Protein AF-0000000073457970 (afdb_homodimer)

Secondary structure (DSSP, 8-state):
---------------------TT-------HHHHHHHS--GGGS-HHHHHHHHHSHHHHHHHH-TT-EEEEGGGGS-HHHHTT-TTTTTTBSTTSB-S--EEEEETTTTEEEEEEEE-GGGB-TTSBB-HHHHHHHHHHHHHHHHGGGSTTS--EEEEEEEEE-SPPBSSEEEEEEEEEEEEETTEEEEEEEEEPPP--S--EEE-----SS--STEEE-SSPPPEEEEEEEEEE--TTHHHHTTS---/---------------------TT-------HHHHHHHS--GGGS-HHHHHHHHHSHHHHHHHH-TT-EEEEGGGGS-HHHHTT-TTTTTTBSTTSB-S--EEEEETTTTEEEEEEEE-GGGB-TTSBB-HHHHHHHHHHHHHHHHGGGSTTS--EEEEEEEEE-SPPBSSEEEEEEEEEEEEETTEEEEEEEEEPPP--TT--B------S---STTB--SSPPPEEEEEEEEEE--TTHHHHTTS---

Nearest PDB structures (foldseek):
  2h4u-assembly1_A  TM=8.681E-01  e=4.417E-06  Homo sapiens
  4ord-assembly1_A  TM=8.653E-01  e=6.400E-06  Danio rerio
  2h4u-assembly1_D  TM=8.541E-01  e=7.242E-06  Homo sapiens
  3f5o-assembly1_B  TM=8.487E-01  e=9.273E-06  Homo sapiens
  4k02-assembly1_A  TM=8.127E-01  e=1.429E-05  Arabidopsis thaliana

Foldseek 3Di:
DPPPVPPPPPVPPPPCPVCPPPDPPPPPPDVVNVCLLADDCVFADVVVVVVLCPDQVSVVLVPDPQKDKDFPSNVAPNVCQCVQCCSNVQGGPQGFRHRWIKIARPVFLKMKTKTAGGQVQPDPVQFGDVVVVQSVLLVVQLQSCLVVAPLSDWDWPDKDKDFDATDGHRAMKMKIKGWQDDDHQKTKMKIWIWHDQDDNVFDLDPDPDRDSDDDRVRVGVVDTDTGM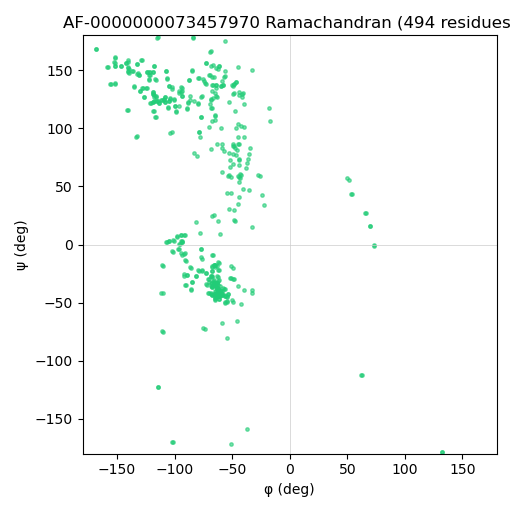MMMIMIGDDPCVVVVSVVPPD/DPPPPPPPPPVPPPPPPPCPPPDPPPPPPDPVVVCLLADDCVFADVVVVVVLCPDQLSVVLVPDPQKDKDFPSNVAPNVCQCVQCCSNVQGGPQGFRHRWIKIARPVFLKMKTKTAGGQVQPDPVQFGDVVVVQSVLLVVQLQSCLVVAPLSDWDWPDKDKDFDATDGHRAMKMKIKGWLDDDHQKTKMKIWIWHDQDDVVFPQDPPPDSDSDDRRSRNGVVDTDTGMMMMIMIGDDPCVVVVSVVPPD

Radius of gyration: 29.28 Å; Cα contacts (8 Å, |Δi|>4): 944; chains: 2; bounding box: 156×64×76 Å

Solvent-accessible surface area (backbone atoms only — not comparable to full-atom values): 27250 Å² total; per-residue (Å²): 135,80,76,74,74,75,76,72,72,70,69,76,76,75,75,79,69,77,74,84,65,68,90,63,68,77,75,74,74,51,79,73,56,62,62,68,58,44,79,61,64,89,43,32,49,59,68,57,52,53,51,48,64,67,32,56,70,52,44,48,47,66,68,32,87,66,35,47,78,44,46,56,56,70,78,33,60,71,91,50,32,58,42,32,55,63,69,32,75,40,39,26,76,46,23,32,22,43,77,33,41,31,36,37,23,74,92,67,32,29,32,40,37,37,42,34,37,19,57,66,46,14,35,94,82,44,29,41,37,64,29,58,52,46,22,52,49,47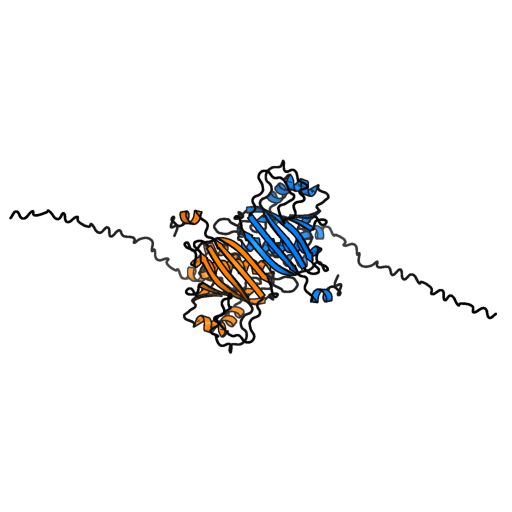,54,50,40,48,62,43,40,24,78,73,26,88,83,43,49,63,43,70,38,30,42,36,37,39,45,70,43,83,46,58,34,69,34,62,37,32,38,29,27,29,49,78,44,75,57,76,53,30,37,36,25,25,27,34,36,24,42,56,74,74,43,70,84,38,50,71,42,86,64,80,77,80,66,63,62,79,52,70,43,40,54,32,67,62,63,51,52,63,27,30,39,35,40,35,33,35,33,42,59,73,69,47,72,64,47,65,70,60,62,82,116,137,81,74,74,71,72,78,74,75,71,68,76,75,76,73,80,73,76,78,84,63,65,89,65,64,76,75,76,74,49,76,73,56,64,62,66,56,45,79,61,63,88,44,32,48,60,69,58,52,52,51,48,64,69,32,58,69,50,43,50,48,66,69,33,86,66,36,47,78,45,47,56,55,68,79,31,60,71,90,49,32,58,41,31,55,63,70,32,74,40,40,27,76,46,22,31,23,44,77,35,41,31,34,36,24,74,92,67,32,29,33,40,36,38,42,33,37,19,56,67,46,12,35,93,83,43,28,41,37,66,29,58,51,47,22,53,49,46,53,51,40,48,62,42,41,24,78,74,27,88,83,43,50,64,42,70,38,30,43,37,37,39,45,71,44,82,46,56,34,69,32,60,35,30,37,30,27,31,50,78,44,76,58,75,53,30,37,36,25,29,32,38,35,23,42,57,73,76,45,68,86,29,51,67,42,85,64,78,66,83,60,80,61,71,62,73,36,44,45,37,65,62,63,51,53,63,27,30,40,36,39,37,34,35,35,40,58,72,68,47,71,65,46,64,71,60,63,82,116

Structure (mmCIF, N/CA/C/O backbone):
data_AF-0000000073457970-model_v1
#
loop_
_entity.id
_entity.type
_entity.pdbx_description
1 polymer KLLA0E06777p
#
loop_
_atom_site.group_PDB
_atom_site.id
_atom_site.type_symbol
_atom_site.label_atom_id
_atom_site.label_alt_id
_atom_site.label_comp_id
_atom_site.label_asym_id
_atom_site.label_entity_id
_atom_site.label_seq_id
_atom_site.pdbx_PDB_ins_code
_atom_site.Cartn_x
_atom_site.Cartn_y
_atom_site.Cartn_z
_atom_site.occupancy
_atom_site.B_iso_or_equiv
_atom_site.auth_seq_id
_atom_site.auth_comp_id
_atom_site.auth_asym_id
_atom_site.auth_atom_id
_atom_site.pdbx_PDB_model_num
ATOM 1 N N . MET A 1 1 ? -81.812 29.266 -7.27 1 26 1 MET A N 1
ATOM 2 C CA . MET A 1 1 ? -80.625 29.953 -6.898 1 26 1 MET A CA 1
ATOM 3 C C . MET A 1 1 ? -79.875 29.172 -5.824 1 26 1 MET A C 1
ATOM 5 O O . MET A 1 1 ? -80.125 29.328 -4.633 1 26 1 MET A O 1
ATOM 9 N N . SER A 1 2 ? -79.812 27.859 -6.027 1 29.25 2 SER A N 1
ATOM 10 C CA . SER A 1 2 ? -79.5 26.672 -5.23 1 29.25 2 SER A CA 1
ATOM 11 C C . SER A 1 2 ? -78.062 26.688 -4.73 1 29.25 2 SER A C 1
ATOM 13 O O . SER A 1 2 ? -77.125 26.797 -5.52 1 29.25 2 SER A O 1
ATOM 15 N N . GLY A 1 3 ? -77.938 27.344 -3.59 1 23.91 3 GLY A N 1
ATOM 16 C CA . GLY A 1 3 ? -76.812 27.734 -2.766 1 23.91 3 GLY A CA 1
ATOM 17 C C . GLY A 1 3 ? -75.875 26.562 -2.396 1 23.91 3 GLY A C 1
ATOM 18 O O . GLY A 1 3 ? -76.312 25.703 -1.604 1 23.91 3 GLY A O 1
ATOM 19 N N . LYS A 1 4 ? -75.312 25.938 -3.449 1 27.11 4 LYS A N 1
ATOM 20 C CA . LYS A 1 4 ? -74.5 24.734 -3.326 1 27.11 4 LYS A CA 1
ATOM 21 C C . LYS A 1 4 ? -73.438 24.891 -2.236 1 27.11 4 LYS A C 1
ATOM 23 O O . LYS A 1 4 ? -72.625 25.797 -2.289 1 27.11 4 LYS A O 1
ATOM 28 N N . ILE A 1 5 ? -73.875 24.625 -1.063 1 28.41 5 ILE A N 1
ATOM 29 C CA . ILE A 1 5 ? -73.125 24.75 0.18 1 28.41 5 ILE A CA 1
ATOM 30 C C . ILE A 1 5 ? -71.812 23.984 0.053 1 28.41 5 ILE A C 1
ATOM 32 O O . ILE A 1 5 ? -71.812 22.781 -0.179 1 28.41 5 ILE A O 1
ATOM 36 N N . SER A 1 6 ? -70.875 24.625 -0.627 1 27.08 6 SER A N 1
ATOM 37 C CA . SER A 1 6 ? -69.5 24.094 -0.868 1 27.08 6 SER A CA 1
ATOM 38 C C . SER A 1 6 ? -68.875 23.594 0.426 1 27.08 6 SER A C 1
ATOM 40 O O . SER A 1 6 ? -68.75 24.344 1.397 1 27.08 6 SER A O 1
ATOM 42 N N . ARG A 1 7 ? -69.312 22.375 0.827 1 27.31 7 ARG A N 1
ATOM 43 C CA . ARG A 1 7 ? -68.875 21.641 2.006 1 27.31 7 ARG A CA 1
ATOM 44 C C . ARG A 1 7 ? -67.375 21.703 2.154 1 27.31 7 ARG A C 1
ATOM 46 O O . ARG A 1 7 ? -66.625 21.25 1.27 1 27.31 7 ARG A O 1
ATOM 53 N N . TYR A 1 8 ? -66.875 22.812 2.539 1 25.64 8 TYR A N 1
ATOM 54 C CA . TYR A 1 8 ? -65.438 23.062 2.795 1 25.64 8 TYR A CA 1
ATOM 55 C C . TYR A 1 8 ? -64.875 22.016 3.74 1 25.64 8 TYR A C 1
ATOM 57 O O . TYR A 1 8 ? -65.375 21.828 4.848 1 25.64 8 TYR A O 1
ATOM 65 N N . VAL A 1 9 ? -64.812 20.812 3.285 1 27.53 9 VAL A N 1
ATOM 66 C CA . VAL A 1 9 ? -64.312 19.75 4.129 1 27.53 9 VAL A CA 1
ATOM 67 C C . VAL A 1 9 ? -62.969 20.203 4.762 1 27.53 9 VAL A C 1
ATOM 69 O O . VAL A 1 9 ? -62.031 20.594 4.062 1 27.53 9 VAL A O 1
ATOM 72 N N . ILE A 1 10 ? -63.062 20.875 5.785 1 26.83 10 ILE A N 1
ATOM 73 C CA . ILE A 1 10 ? -61.969 21.297 6.629 1 26.83 10 ILE A CA 1
ATOM 74 C C . ILE A 1 10 ? -61.094 20.094 6.992 1 26.83 10 ILE A C 1
ATOM 76 O O . ILE A 1 10 ? -61.562 19.172 7.68 1 26.83 10 ILE A O 1
ATOM 80 N N . LEU A 1 11 ? -60.594 19.469 6.023 1 26.59 11 LEU A N 1
ATOM 81 C CA . LEU A 1 11 ? -59.812 18.312 6.402 1 26.59 11 LEU A CA 1
ATOM 82 C C . LEU A 1 11 ? -58.844 18.641 7.539 1 26.59 11 LEU A C 1
ATOM 84 O O . LEU A 1 11 ? -58.188 19.688 7.504 1 26.59 11 LEU A O 1
ATOM 88 N N . PRO A 1 12 ? -59.219 18.281 8.695 1 28.59 12 PRO A N 1
ATOM 89 C CA . PRO A 1 12 ? -58.375 18.516 9.875 1 28.59 12 PRO A CA 1
ATOM 90 C C . PRO A 1 12 ? -56.906 18.156 9.641 1 28.59 12 PRO A C 1
ATOM 92 O O . PRO A 1 12 ? -56.594 17.156 8.992 1 28.59 12 PRO A O 1
ATOM 95 N N . LEU A 1 13 ? -56.125 19.125 9.234 1 24.8 13 LEU A N 1
ATOM 96 C CA . LEU A 1 13 ? -54.688 19.062 9.141 1 24.8 13 LEU A CA 1
ATOM 97 C C . LEU A 1 13 ? -54.094 18.406 10.391 1 24.8 13 LEU A C 1
ATOM 99 O O . LEU A 1 13 ? -54 19.047 11.445 1 24.8 13 LEU A O 1
ATOM 103 N N . THR A 1 14 ? -54.688 17.359 10.906 1 27.03 14 THR A N 1
ATOM 104 C CA . THR A 1 14 ? -54.062 16.734 12.07 1 27.03 14 THR A CA 1
ATOM 105 C C . THR A 1 14 ? -52.562 16.703 11.93 1 27.03 14 THR A C 1
ATOM 107 O O . THR A 1 14 ? -52.031 16.297 10.891 1 27.03 14 THR A O 1
ATOM 110 N N . GLY A 1 15 ? -51.844 17.609 12.586 1 24.34 15 GLY A N 1
ATOM 111 C CA . GLY A 1 15 ? -50.469 17.938 12.914 1 24.34 15 GLY A CA 1
ATOM 112 C C . GLY A 1 15 ? -49.656 16.734 13.328 1 24.34 15 GLY A C 1
ATOM 113 O O . GLY A 1 15 ? -49.906 16.141 14.383 1 24.34 15 GLY A O 1
ATOM 114 N N . PHE A 1 16 ? -49.531 15.75 12.57 1 24.12 16 PHE A N 1
ATOM 115 C CA . PHE A 1 16 ? -48.656 14.633 12.914 1 24.12 16 PHE A CA 1
ATOM 116 C C . PHE A 1 16 ? -47.312 15.141 13.461 1 24.12 16 PHE A C 1
ATOM 118 O O . PHE A 1 16 ? -46.469 15.648 12.703 1 24.12 16 PHE A O 1
ATOM 125 N N . THR A 1 17 ? -47.219 15.914 14.516 1 24.84 17 THR A N 1
ATOM 126 C CA . THR A 1 17 ? -46.031 16.203 15.32 1 24.84 17 THR A CA 1
ATOM 127 C C . THR A 1 17 ? -45.281 14.922 15.672 1 24.84 17 THR A C 1
ATOM 129 O O . THR A 1 17 ? -45.25 14.508 16.844 1 24.84 17 THR A O 1
ATOM 132 N N . LEU A 1 18 ? -45.438 13.898 15.031 1 25.05 18 LEU A N 1
ATOM 133 C CA . LEU A 1 18 ? -44.688 12.742 15.5 1 25.05 18 LEU A CA 1
ATOM 134 C C . LEU A 1 18 ? -43.25 13.148 15.875 1 25.05 18 LEU A C 1
ATOM 136 O O . LEU A 1 18 ? -42.562 13.781 15.086 1 25.05 18 LEU A O 1
ATOM 140 N N . GLY A 1 19 ? -43 13.297 17.234 1 24.58 19 GLY A N 1
ATOM 141 C CA . GLY A 1 19 ? -41.906 13.391 18.156 1 24.58 19 GLY A CA 1
ATOM 142 C C . GLY A 1 19 ? -40.75 12.477 17.797 1 24.58 19 GLY A C 1
ATOM 143 O O . GLY A 1 19 ? -40.875 11.25 17.828 1 24.58 19 GLY A O 1
ATOM 144 N N . PHE A 1 20 ? -40.125 12.648 16.828 1 24.22 20 PHE A N 1
ATOM 145 C CA . PHE A 1 20 ? -38.844 12.047 16.531 1 24.22 20 PHE A CA 1
ATOM 146 C C . PHE A 1 20 ? -37.906 12.109 17.766 1 24.22 20 PHE A C 1
ATOM 148 O O . PHE A 1 20 ? -37.062 13 17.859 1 24.22 20 PHE A O 1
ATOM 155 N N . GLY A 1 21 ? -38.312 12 19.078 1 26.36 21 GLY A N 1
ATOM 156 C CA . GLY A 1 21 ? -37.531 12 20.312 1 26.36 21 GLY A CA 1
ATOM 157 C C . GLY A 1 21 ? -36.438 10.977 20.344 1 26.36 21 GLY A C 1
ATOM 158 O O . GLY A 1 21 ? -35.531 11.055 21.172 1 26.36 21 GLY A O 1
ATOM 159 N N . TYR A 1 22 ? -36.656 9.844 20.047 1 23.03 22 TYR A N 1
ATOM 160 C CA . TYR A 1 22 ? -36.031 8.781 20.797 1 23.03 22 TYR A CA 1
ATOM 161 C C . TYR A 1 22 ? -34.5 8.953 20.828 1 23.03 22 TYR A C 1
ATOM 163 O O . TYR A 1 22 ? -33.875 8.859 21.875 1 23.03 22 TYR A O 1
ATOM 171 N N . PHE A 1 23 ? -33.75 8.586 19.828 1 24.8 23 PHE A N 1
ATOM 172 C CA . PHE A 1 23 ? -32.656 7.711 20.156 1 24.8 23 PHE A CA 1
ATOM 173 C C . PHE A 1 23 ? -31.469 8.523 20.688 1 24.8 23 PHE A C 1
ATOM 175 O O . PHE A 1 23 ? -30.438 8.648 20.016 1 24.8 23 PHE A O 1
ATOM 182 N N . VAL A 1 24 ? -31.594 9.703 21.141 1 27.33 24 VAL A N 1
ATOM 183 C CA . VAL A 1 24 ? -30.547 10.445 21.828 1 27.33 24 VAL A CA 1
ATOM 184 C C . VAL A 1 24 ? -30.156 9.734 23.125 1 27.33 24 VAL A C 1
ATOM 186 O O . VAL A 1 24 ? -30.562 10.141 24.219 1 27.33 24 VAL A O 1
ATOM 189 N N . LYS A 1 25 ? -30.375 8.57 23.344 1 31.89 25 LYS A N 1
ATOM 190 C CA . LYS A 1 25 ? -29.984 8.391 24.734 1 31.89 25 LYS A CA 1
ATOM 191 C C . LYS A 1 25 ? -28.656 9.078 25.031 1 31.89 25 LYS A C 1
ATOM 193 O O . LYS A 1 25 ? -27.719 9.031 24.219 1 31.89 25 LYS A O 1
ATOM 198 N N . PRO A 1 26 ? -28.562 9.82 26.031 1 28.53 26 PRO A N 1
ATOM 199 C CA . PRO A 1 26 ? -27.344 10.406 26.609 1 28.53 26 PRO A CA 1
ATOM 200 C C . PRO A 1 26 ? -26.219 9.383 26.766 1 28.53 26 PRO A C 1
ATOM 202 O O . PRO A 1 26 ? -26.422 8.312 27.328 1 28.53 26 PRO A O 1
ATOM 205 N N . TRP A 1 27 ? -25.469 9.109 25.75 1 28.91 27 TRP A N 1
ATOM 206 C CA . TRP A 1 27 ? -24.234 8.352 25.984 1 28.91 27 TRP A CA 1
ATOM 207 C C . TRP A 1 27 ? -23.578 8.766 27.297 1 28.91 27 TRP A C 1
ATOM 209 O O . TRP A 1 27 ? -23.203 9.93 27.469 1 28.91 27 TRP A O 1
ATOM 219 N N . HIS A 1 28 ? -24.172 8.422 28.375 1 30.44 28 HIS A N 1
ATOM 220 C CA . HIS A 1 28 ? -23.453 8.461 29.641 1 30.44 28 HIS A CA 1
ATOM 221 C C . HIS A 1 28 ? -21.984 8.062 29.453 1 30.44 28 HIS A C 1
ATOM 223 O O . HIS A 1 28 ? -21.688 6.926 29.078 1 30.44 28 HIS A O 1
ATOM 229 N N . LEU A 1 29 ? -21.156 8.938 28.953 1 30.55 29 LEU A N 1
ATOM 230 C CA . LEU A 1 29 ? -19.688 9.016 28.938 1 30.55 29 LEU A CA 1
ATOM 231 C C . LEU A 1 29 ? -19.109 8.625 30.297 1 30.55 29 LEU A C 1
ATOM 233 O O . LEU A 1 29 ? -19.125 9.422 31.234 1 30.55 29 LEU A O 1
ATOM 237 N N . ASP A 1 30 ? -19.406 7.387 30.719 1 31.97 30 ASP A N 1
ATOM 238 C CA . ASP A 1 30 ? -18.625 7.016 31.891 1 31.97 30 ASP A CA 1
ATOM 239 C C . ASP A 1 30 ? -17.141 7.301 31.672 1 31.97 30 ASP A C 1
ATOM 241 O O . ASP A 1 30 ? -16.656 7.285 30.531 1 31.97 30 ASP A O 1
ATOM 245 N N . GLU A 1 31 ? -16.391 7.98 32.531 1 33.91 31 GLU A N 1
ATOM 246 C CA . GLU A 1 31 ? -14.977 8.32 32.625 1 33.91 31 GLU A CA 1
ATOM 247 C C . GLU A 1 31 ? -14.109 7.215 32.031 1 33.91 31 GLU A C 1
ATOM 249 O O . GLU A 1 31 ? -13.062 7.492 31.438 1 33.91 31 GLU A O 1
ATOM 254 N N . SER A 1 32 ? -14.406 5.949 32.219 1 36 32 SER A N 1
ATOM 255 C CA . SER A 1 32 ? -13.648 4.801 31.75 1 36 32 SER A CA 1
ATOM 256 C C . SER A 1 32 ? -13.758 4.668 30.234 1 36 32 SER A C 1
ATOM 258 O O . SER A 1 32 ? -12.93 4.008 29.594 1 36 32 SER A O 1
ATOM 260 N N . ALA A 1 33 ? -14.758 4.996 29.609 1 34.62 33 ALA A N 1
ATOM 261 C CA . ALA A 1 33 ? -15.062 4.988 28.188 1 34.62 33 ALA A CA 1
ATOM 262 C C . ALA A 1 33 ? -14.219 6.016 27.438 1 34.62 33 ALA A C 1
ATOM 264 O O . ALA A 1 33 ? -13.805 5.781 26.297 1 34.62 33 ALA A O 1
ATOM 265 N N . LEU A 1 34 ? -13.891 7.176 27.906 1 35.72 34 LEU A N 1
ATOM 266 C CA . LEU A 1 34 ? -12.984 8.195 27.375 1 35.72 34 LEU A CA 1
ATOM 267 C C . LEU A 1 34 ? -11.578 7.629 27.188 1 35.72 34 LEU A C 1
ATOM 269 O O . LEU A 1 34 ? -10.852 8.039 26.281 1 35.72 34 LEU A O 1
ATOM 273 N N . GLN A 1 35 ? -11.125 6.863 28.156 1 37.22 35 GLN A N 1
ATOM 274 C CA . GLN A 1 35 ? -9.789 6.277 28.094 1 37.22 35 GLN A CA 1
ATOM 275 C C . GLN A 1 35 ? -9.656 5.336 26.906 1 37.22 35 GLN A C 1
ATOM 277 O O . GLN A 1 35 ? -8.555 5.145 26.375 1 37.22 35 GLN A O 1
ATOM 282 N N . THR A 1 36 ? -10.719 4.617 26.438 1 41.62 36 THR A N 1
ATOM 283 C CA . THR A 1 36 ? -10.734 3.617 25.375 1 41.62 36 THR A CA 1
ATOM 284 C C . THR A 1 36 ? -10.805 4.285 24 1 41.62 36 THR A C 1
ATOM 286 O O . THR A 1 36 ? -10.648 3.625 22.969 1 41.62 36 THR A O 1
ATOM 289 N N . LEU A 1 37 ? -11.352 5.484 23.797 1 44.12 37 LEU A N 1
ATOM 290 C CA . LEU A 1 37 ? -11.477 6.195 22.531 1 44.12 37 LEU A CA 1
ATOM 291 C C . LEU A 1 37 ? -10.102 6.469 21.922 1 44.12 37 LEU A C 1
ATOM 293 O O . LEU A 1 37 ? -9.945 6.5 20.703 1 44.12 37 LEU A O 1
ATOM 297 N N . HIS A 1 38 ? -9.109 6.75 22.875 1 53.91 38 HIS A N 1
ATOM 298 C CA . HIS A 1 38 ? -7.773 7.137 22.438 1 53.91 38 HIS A CA 1
ATOM 299 C C . HIS A 1 38 ? -6.805 5.961 22.516 1 53.91 38 HIS A C 1
ATOM 301 O O . HIS A 1 38 ? -6.93 5.105 23.391 1 53.91 38 HIS A O 1
ATOM 307 N N . ARG A 1 39 ? -6.184 5.695 21.375 1 64.88 39 ARG A N 1
ATOM 308 C CA . ARG A 1 39 ? -5.07 4.754 21.453 1 64.88 39 ARG A CA 1
ATOM 309 C C . ARG A 1 39 ? -4.227 5.004 22.703 1 64.88 39 ARG A C 1
ATOM 311 O O . ARG A 1 39 ? -3.967 6.152 23.062 1 64.88 39 ARG A O 1
ATOM 318 N N . PRO A 1 40 ? -3.971 3.887 23.453 1 66.19 40 PRO A N 1
ATOM 319 C CA . PRO A 1 40 ? -3.156 4.055 24.656 1 66.19 40 PRO A CA 1
ATOM 320 C C . PRO A 1 40 ? -1.861 4.82 24.391 1 66.19 40 PRO A C 1
ATOM 322 O O . PRO A 1 40 ? -1.207 4.598 23.359 1 66.19 40 PRO A O 1
ATOM 325 N N . LEU A 1 41 ? -1.591 5.695 25.297 1 68.69 41 LEU A N 1
ATOM 326 C CA . LEU A 1 41 ? -0.396 6.523 25.172 1 68.69 41 LEU A CA 1
ATOM 327 C C . LEU A 1 41 ? 0.865 5.668 25.219 1 68.69 41 LEU A C 1
ATOM 329 O O . LEU A 1 41 ? 1.895 6.039 24.656 1 68.69 41 LEU A O 1
ATOM 333 N N . GLN A 1 42 ? 0.741 4.555 25.875 1 69 42 GLN A N 1
ATOM 334 C CA . GLN A 1 42 ? 1.909 3.691 26 1 69 42 GLN A CA 1
ATOM 335 C C . GLN A 1 42 ? 2.393 3.211 24.641 1 69 42 GLN A C 1
ATOM 337 O O . GLN A 1 42 ? 3.57 2.896 24.469 1 69 42 GLN A O 1
ATOM 342 N N . ASP A 1 43 ? 1.536 3.25 23.75 1 76.56 43 ASP A N 1
ATOM 343 C CA . ASP A 1 43 ? 1.886 2.766 22.422 1 76.56 43 ASP A CA 1
ATOM 344 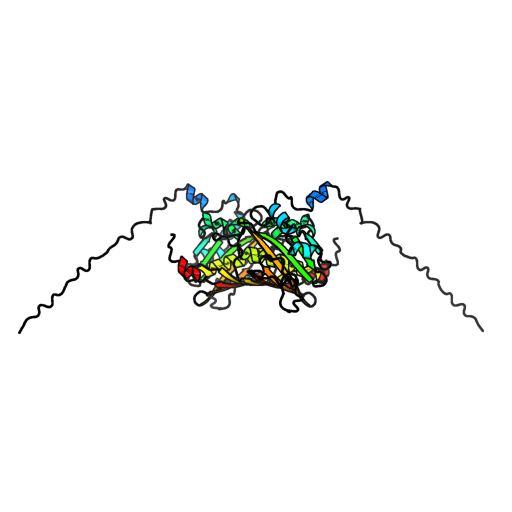C C . ASP A 1 43 ? 2.27 3.922 21.5 1 76.56 43 ASP A C 1
ATOM 346 O O . ASP A 1 43 ? 2.547 3.715 20.312 1 76.56 43 ASP A O 1
ATOM 350 N N . GLN A 1 44 ? 2.336 5.113 22.203 1 85.19 44 GLN A N 1
ATOM 351 C CA . GLN A 1 44 ? 2.613 6.281 21.375 1 85.19 44 GLN A CA 1
ATOM 352 C C . GLN A 1 44 ? 3.914 6.957 21.797 1 85.19 44 GLN A C 1
ATOM 354 O O . GLN A 1 44 ? 4.312 6.883 22.953 1 85.19 44 GLN A O 1
ATOM 359 N N . ARG A 1 45 ? 4.523 7.516 20.812 1 90.5 45 ARG A N 1
ATOM 360 C CA . ARG A 1 45 ? 5.664 8.383 21.078 1 90.5 45 ARG A CA 1
ATOM 361 C C . ARG A 1 45 ? 5.211 9.758 21.547 1 90.5 45 ARG A C 1
ATOM 363 O O . ARG A 1 45 ? 4.98 10.656 20.734 1 90.5 45 ARG A O 1
ATOM 370 N N . THR A 1 46 ? 5.203 9.953 22.828 1 89.88 46 THR A N 1
ATOM 371 C CA . THR A 1 46 ? 4.691 11.188 23.406 1 89.88 46 THR A CA 1
ATOM 372 C C . THR A 1 46 ? 5.637 12.352 23.125 1 89.88 46 THR A C 1
ATOM 374 O O . THR A 1 46 ? 5.203 13.5 23.016 1 89.88 46 THR A O 1
ATOM 377 N N . ASP A 1 47 ? 6.902 12.008 23.016 1 91.94 47 ASP A N 1
ATOM 378 C CA . ASP A 1 47 ? 7.863 13.055 22.688 1 91.94 47 ASP A CA 1
ATOM 379 C C . ASP A 1 47 ? 7.574 13.664 21.312 1 91.94 47 ASP A C 1
ATOM 381 O O . ASP A 1 47 ? 7.699 14.875 21.125 1 91.94 47 ASP A O 1
ATOM 385 N N . VAL A 1 48 ? 7.176 12.82 20.406 1 91.94 48 VAL A N 1
ATOM 386 C CA . VAL A 1 48 ? 6.824 13.281 19.078 1 91.94 48 VAL A CA 1
ATOM 387 C C . VAL A 1 48 ? 5.562 14.141 19.125 1 91.94 48 VAL A C 1
ATOM 389 O O . VAL A 1 48 ? 5.5 15.203 18.516 1 91.94 48 VAL A O 1
ATOM 392 N N . LEU A 1 49 ? 4.609 13.727 19.859 1 90.94 49 LEU A N 1
ATOM 393 C CA . LEU A 1 49 ? 3.361 14.469 20 1 90.94 49 LEU A CA 1
ATOM 394 C C . LEU A 1 49 ? 3.604 15.828 20.641 1 90.94 49 LEU A C 1
ATOM 396 O O . LEU A 1 49 ? 3.029 16.828 20.219 1 90.94 49 LEU A O 1
ATOM 400 N N . ASP A 1 50 ? 4.418 15.844 21.609 1 90.12 50 ASP A N 1
ATOM 401 C CA . ASP A 1 50 ? 4.746 17.094 22.297 1 90.12 50 ASP A CA 1
ATOM 402 C C . ASP A 1 50 ? 5.461 18.062 21.344 1 90.12 50 ASP A C 1
ATOM 404 O O . ASP A 1 50 ? 5.16 19.266 21.328 1 90.12 50 ASP A O 1
ATOM 408 N N . LYS A 1 51 ? 6.352 17.531 20.609 1 90.31 51 LYS A N 1
ATOM 409 C CA . LYS A 1 51 ? 7.051 18.359 19.625 1 90.31 51 LYS A CA 1
ATOM 410 C C . LYS A 1 51 ? 6.078 18.922 18.594 1 90.31 51 LYS A C 1
ATOM 412 O O . LYS A 1 51 ? 6.176 20.094 18.219 1 90.31 51 LYS A O 1
ATOM 417 N N . LEU A 1 52 ? 5.168 18.062 18.172 1 89.31 52 LEU A N 1
ATOM 418 C CA . LEU A 1 52 ? 4.176 18.5 17.188 1 89.31 52 LEU A CA 1
ATOM 419 C C . LEU A 1 52 ? 3.303 19.609 17.75 1 89.31 52 LEU A C 1
ATOM 421 O O . LEU A 1 52 ? 3.031 20.609 17.062 1 89.31 52 LEU A O 1
ATOM 425 N N . ARG A 1 53 ? 2.955 19.547 18.953 1 87.38 53 ARG A N 1
ATOM 426 C CA . ARG A 1 53 ? 2.107 20.547 19.594 1 87.38 53 ARG A CA 1
ATOM 427 C C . ARG A 1 53 ? 2.83 21.875 19.734 1 87.38 53 ARG A C 1
ATOM 429 O O . ARG A 1 53 ? 2.197 22.938 19.719 1 87.38 53 ARG A O 1
ATOM 436 N N . ALA A 1 54 ? 4.094 21.781 19.797 1 86.88 54 ALA A N 1
ATOM 437 C CA . ALA A 1 54 ? 4.898 22.984 20.016 1 86.88 54 ALA A CA 1
ATOM 438 C C . ALA A 1 54 ? 5.293 23.641 18.703 1 86.88 54 ALA A C 1
ATOM 440 O O . ALA A 1 54 ? 5.738 24.781 18.672 1 86.88 54 ALA A O 1
ATOM 441 N N . THR A 1 55 ? 5.109 22.891 17.688 1 85.56 55 THR A N 1
ATOM 442 C CA . THR A 1 55 ? 5.543 23.406 16.391 1 85.56 55 THR A CA 1
ATOM 443 C C . THR A 1 55 ? 4.586 24.469 15.883 1 85.56 55 THR A C 1
ATOM 445 O O . THR A 1 55 ? 3.365 24.328 15.984 1 85.56 55 THR A O 1
ATOM 448 N N . GLU A 1 56 ? 5.09 25.5 15.281 1 82.31 56 GLU A N 1
ATOM 449 C CA . GLU A 1 56 ? 4.336 26.703 14.922 1 82.31 56 GLU A CA 1
ATOM 450 C C . GLU A 1 56 ? 3.262 26.391 13.891 1 82.31 56 GLU A C 1
ATOM 452 O O . GLU A 1 56 ? 2.125 26.844 14.008 1 82.31 56 GLU A O 1
ATOM 457 N N . TRP A 1 57 ? 3.658 25.625 12.883 1 82.94 57 TRP A N 1
ATOM 458 C CA . TRP A 1 57 ? 2.697 25.375 11.812 1 82.94 57 TRP A CA 1
ATOM 459 C C . TRP A 1 57 ? 1.513 24.562 12.312 1 82.94 57 TRP A C 1
ATOM 461 O O . TRP A 1 57 ? 0.382 24.75 11.859 1 82.94 57 TRP A O 1
ATOM 471 N N . VAL A 1 58 ? 1.718 23.734 13.211 1 87.5 58 VAL A N 1
ATOM 472 C CA . VAL A 1 58 ? 0.629 22.953 13.797 1 87.5 58 VAL A CA 1
ATOM 473 C C . VAL A 1 58 ? -0.261 23.859 14.641 1 87.5 58 VAL A C 1
ATOM 475 O O . VAL A 1 58 ? -1.488 23.75 14.602 1 87.5 58 VAL A O 1
ATOM 478 N N . LYS A 1 59 ? 0.345 24.75 15.398 1 83.69 59 LYS A N 1
ATOM 479 C CA . LYS A 1 59 ? -0.417 25.719 16.188 1 83.69 59 LYS A CA 1
ATOM 480 C C . LYS A 1 59 ? -1.295 26.594 15.289 1 83.69 59 LYS A C 1
ATOM 482 O O . LYS A 1 59 ? -2.453 26.859 15.617 1 83.69 59 LYS A O 1
ATOM 487 N N . LYS A 1 60 ? -0.746 26.953 14.258 1 83 60 LYS A N 1
ATOM 488 C CA . LYS A 1 60 ? -1.487 27.797 13.328 1 83 60 LYS A CA 1
ATOM 489 C C . LYS A 1 60 ? -2.688 27.047 12.75 1 83 60 LYS A C 1
ATOM 491 O O . LYS A 1 60 ? -3.766 27.625 12.594 1 83 60 LYS A O 1
ATOM 496 N N . LEU A 1 61 ? -2.463 25.828 12.398 1 84.31 61 LEU A N 1
ATOM 497 C CA . LEU A 1 61 ? -3.57 25.016 11.898 1 84.31 61 LEU A CA 1
ATOM 498 C C . LEU A 1 61 ? -4.648 24.859 12.969 1 84.31 61 LEU A C 1
ATOM 500 O O . LEU A 1 61 ? -5.844 24.938 12.664 1 84.31 61 LEU A O 1
ATOM 504 N N . LYS A 1 62 ? -4.203 24.719 14.164 1 85.31 62 LYS A N 1
ATOM 505 C CA . LYS A 1 62 ? -5.125 24.531 15.281 1 85.31 62 LYS A CA 1
ATOM 506 C C . LYS A 1 62 ? -5.938 25.797 15.539 1 85.31 62 LYS A C 1
ATOM 508 O O . LYS A 1 62 ? -7.113 25.719 15.914 1 85.31 62 LYS A O 1
ATOM 513 N N . GLU A 1 63 ? -5.367 26.891 15.312 1 84.56 63 GLU A N 1
ATOM 514 C CA . GLU A 1 63 ? -6.004 28.172 15.594 1 84.56 63 GLU A CA 1
ATOM 515 C C . GLU A 1 63 ? -6.871 28.625 14.43 1 84.56 63 GLU A C 1
ATOM 517 O O . GLU A 1 63 ? -7.711 29.516 14.586 1 84.56 63 GLU A O 1
ATOM 522 N N . SER A 1 64 ? -6.539 28.047 13.359 1 82.88 64 SER A N 1
ATOM 523 C CA . SER A 1 64 ? -7.316 28.422 12.188 1 82.88 64 SER A CA 1
ATOM 524 C C . SER A 1 64 ? -8.766 27.953 12.305 1 82.88 64 SER A C 1
ATOM 526 O O . SER A 1 64 ? -9.023 26.828 12.719 1 82.88 64 SER A O 1
ATOM 528 N N . SER A 1 65 ? -9.719 28.781 11.93 1 82.44 65 SER A N 1
ATOM 529 C CA . SER A 1 65 ? -11.133 28.422 11.938 1 82.44 65 SER A CA 1
ATOM 530 C C . SER A 1 65 ? -11.484 27.516 10.758 1 82.44 65 SER A C 1
ATOM 532 O O . SER A 1 65 ? -12.547 26.891 10.742 1 82.44 65 SER A O 1
ATOM 534 N N . ASP A 1 66 ? -10.617 27.422 9.859 1 84.19 66 ASP A N 1
ATOM 535 C CA . ASP A 1 66 ? -10.875 26.641 8.648 1 84.19 66 ASP A CA 1
ATOM 536 C C . ASP A 1 66 ? -10.695 25.141 8.906 1 84.19 66 ASP A C 1
ATOM 538 O O . ASP A 1 66 ? -11.266 24.312 8.188 1 84.19 66 ASP A O 1
ATOM 542 N N . TYR A 1 67 ? -9.938 24.875 9.922 1 86.81 67 TYR A N 1
ATOM 543 C CA . TYR A 1 67 ? -9.562 23.484 10.109 1 86.81 67 TYR A CA 1
ATOM 544 C C . TYR A 1 67 ? -10.125 22.938 11.422 1 86.81 67 TYR A C 1
ATOM 546 O O . TYR A 1 67 ? -10.188 23.656 12.422 1 86.81 67 TYR A O 1
ATOM 554 N N . MET A 1 68 ? -10.539 21.734 11.367 1 87.88 68 MET A N 1
ATOM 555 C CA . MET A 1 68 ? -10.875 20.938 12.547 1 87.88 68 MET A CA 1
ATOM 556 C C . MET A 1 68 ? -9.82 19.859 12.789 1 87.88 68 MET A C 1
ATOM 558 O O . MET A 1 68 ? -9.453 19.125 11.875 1 87.88 68 MET A O 1
ATOM 562 N N . MET A 1 69 ? -9.344 19.891 14.008 1 87.06 69 MET A N 1
ATOM 563 C CA . MET A 1 69 ? -8.328 18.891 14.367 1 87.06 69 MET A CA 1
ATOM 564 C C . MET A 1 69 ? -8.969 17.672 15.031 1 87.06 69 MET A C 1
ATOM 566 O O . MET A 1 69 ? -9.875 17.812 15.852 1 87.06 69 MET A O 1
ATOM 570 N N . HIS A 1 70 ? -8.562 16.469 14.641 1 80.75 70 HIS A N 1
ATOM 571 C CA . HIS A 1 70 ? -8.961 15.242 15.305 1 80.75 70 HIS A CA 1
ATOM 572 C C . HIS A 1 70 ? -7.906 14.156 15.125 1 80.75 70 HIS A C 1
ATOM 574 O O . HIS A 1 70 ? -6.992 14.297 14.305 1 80.75 70 HIS A O 1
ATOM 580 N N . ARG A 1 71 ? -7.977 13.242 16.078 1 76.94 71 ARG A N 1
ATOM 581 C CA . ARG A 1 71 ? -7.18 12.039 15.875 1 76.94 71 ARG A CA 1
ATOM 582 C C . ARG A 1 71 ? -7.879 11.07 14.922 1 76.94 71 ARG A C 1
ATOM 584 O O . ARG A 1 71 ? -9.109 10.969 14.922 1 76.94 71 ARG A O 1
ATOM 591 N N . GLN A 1 72 ? -7.082 10.445 14.148 1 73.25 72 GLN A N 1
ATOM 592 C CA . GLN A 1 72 ? -7.66 9.555 13.141 1 73.25 72 GLN A CA 1
ATOM 593 C C . GLN A 1 72 ? -8.555 8.5 13.781 1 73.25 72 GLN A C 1
ATOM 595 O O . GLN A 1 72 ? -9.609 8.164 13.25 1 73.25 72 GLN A O 1
ATOM 600 N N . SER A 1 73 ? -8.148 8.008 14.914 1 68.88 73 SER A N 1
ATOM 601 C CA . SER A 1 73 ? -8.891 6.945 15.586 1 68.88 73 SER A CA 1
ATOM 602 C C . SER A 1 73 ? -10.242 7.441 16.078 1 68.88 73 SER A C 1
ATOM 604 O O . SER A 1 73 ? -11.156 6.645 16.297 1 68.88 73 SER A O 1
ATOM 606 N N . GLU A 1 74 ? -10.344 8.734 16.266 1 69.38 74 GLU A N 1
ATOM 607 C CA . GLU A 1 74 ? -11.555 9.312 16.844 1 69.38 74 GLU A CA 1
ATOM 608 C C . GLU A 1 74 ? -12.711 9.281 15.852 1 69.38 74 GLU A C 1
ATOM 610 O O . GLU A 1 74 ? -13.883 9.328 16.25 1 69.38 74 GLU A O 1
ATOM 615 N N . LYS A 1 75 ? -12.391 9.242 14.609 1 64.31 75 LYS A N 1
ATOM 616 C CA . LYS A 1 75 ? -13.438 9.266 13.594 1 64.31 75 LYS A CA 1
ATOM 617 C C . LYS A 1 75 ? -13.82 7.852 13.164 1 64.31 75 LYS A C 1
ATOM 619 O O . LYS A 1 75 ? -14.625 7.672 12.242 1 64.31 75 LYS A O 1
ATOM 624 N N . ILE A 1 76 ? -13.227 6.926 13.781 1 61.62 76 ILE A N 1
ATOM 625 C CA . ILE A 1 76 ? -13.508 5.527 13.484 1 61.62 76 ILE A CA 1
ATOM 626 C C . ILE A 1 76 ? -14.102 4.848 14.711 1 61.62 76 ILE A C 1
ATOM 628 O O . ILE A 1 76 ? -13.484 4.82 15.781 1 61.62 76 ILE A O 1
ATOM 632 N N . PRO A 1 77 ? -15.422 4.527 14.578 1 56.88 77 PRO A N 1
ATOM 633 C CA . PRO A 1 77 ? -15.906 3.752 15.719 1 56.88 77 PRO A CA 1
ATOM 634 C C . PRO A 1 77 ? -14.961 2.617 16.109 1 56.88 77 PRO A C 1
ATOM 636 O O . PRO A 1 77 ? -14.344 1.999 15.234 1 56.88 77 PRO A O 1
ATOM 639 N N . VAL A 1 78 ? -14.797 2.412 17.406 1 54.09 78 VAL A N 1
ATOM 640 C CA . VAL A 1 78 ? -13.805 1.52 18 1 54.09 78 VAL A CA 1
ATOM 641 C C . VAL A 1 78 ? -13.867 0.152 17.312 1 54.09 78 VAL A C 1
ATOM 643 O O . VAL A 1 78 ? -12.852 -0.373 16.859 1 54.09 78 VAL A O 1
ATOM 646 N N . PRO A 1 79 ? -15.047 -0.418 17.172 1 51.22 79 PRO A N 1
ATOM 647 C CA . PRO A 1 79 ? -15.094 -1.747 16.562 1 51.22 79 PRO A CA 1
ATOM 648 C C . PRO A 1 79 ? -14.562 -1.752 15.125 1 51.22 79 PRO A C 1
ATOM 650 O O . PRO A 1 79 ? -14.18 -2.805 14.609 1 51.22 79 PRO A O 1
ATOM 653 N N . HIS A 1 80 ? -14.492 -0.479 14.602 1 57.28 80 HIS A N 1
ATOM 654 C CA . HIS A 1 80 ? -14.148 -0.427 13.188 1 57.28 80 HIS A CA 1
ATOM 655 C C . HIS A 1 80 ? -12.68 -0.07 12.984 1 57.28 80 HIS A C 1
ATOM 657 O O . HIS A 1 80 ? -12.156 -0.155 11.875 1 57.28 80 HIS A O 1
ATOM 663 N N . ARG A 1 81 ? -12.078 0.238 14.086 1 58.38 81 ARG A N 1
ATOM 664 C CA . ARG A 1 81 ? -10.711 0.738 13.984 1 58.38 81 ARG A CA 1
ATOM 665 C C . ARG A 1 81 ? -9.773 -0.337 13.438 1 58.38 81 ARG A C 1
ATOM 667 O O . ARG A 1 81 ? -8.859 -0.041 12.664 1 58.38 81 ARG A O 1
ATOM 674 N N . ASP A 1 82 ? -10.148 -1.528 13.867 1 54.66 82 ASP A N 1
ATOM 675 C CA . ASP A 1 82 ? -9.297 -2.641 13.461 1 54.66 82 ASP A CA 1
ATOM 676 C C . ASP A 1 82 ? -9.375 -2.865 11.953 1 54.66 82 ASP A C 1
ATOM 678 O O . ASP A 1 82 ? -8.516 -3.541 11.375 1 54.66 82 ASP A O 1
ATOM 682 N N . TYR A 1 83 ? -10.32 -2.127 11.461 1 55.41 83 TYR A N 1
ATOM 683 C CA . TYR A 1 83 ? -10.508 -2.328 10.031 1 55.41 83 TYR A CA 1
ATOM 684 C C . TYR A 1 83 ? -9.75 -1.271 9.234 1 55.41 83 TYR A C 1
ATOM 686 O O . TYR A 1 83 ? -9.773 -1.283 8 1 55.41 83 TYR A O 1
ATOM 694 N N . HIS A 1 84 ? -9.117 -0.446 10.07 1 67.44 84 HIS A N 1
ATOM 695 C CA . HIS A 1 84 ? -8.203 0.481 9.414 1 67.44 84 HIS A CA 1
ATOM 696 C C . HIS A 1 84 ? -6.766 -0.016 9.492 1 67.44 84 HIS A C 1
ATOM 698 O O . HIS A 1 84 ? -6.211 -0.163 10.586 1 67.44 84 HIS A O 1
ATOM 704 N N . VAL A 1 85 ? -6.207 -0.328 8.367 1 72.06 85 VAL A N 1
ATOM 705 C CA . VAL A 1 85 ? -4.906 -0.989 8.32 1 72.06 85 VAL A CA 1
ATOM 706 C C . VAL A 1 85 ? -3.875 -0.154 9.07 1 72.06 85 VAL A C 1
ATOM 708 O O . VAL A 1 85 ? -3.121 -0.68 9.898 1 72.06 85 VAL A O 1
ATOM 711 N N . GLY A 1 86 ? -3.889 1.086 8.852 1 70 86 GLY A N 1
ATOM 712 C CA . GLY A 1 86 ? -2.934 1.959 9.516 1 70 86 GLY A CA 1
ATOM 713 C C . GLY A 1 86 ? -3.088 1.979 11.023 1 70 86 GLY A C 1
ATOM 714 O O . GLY A 1 86 ? -2.102 1.864 11.758 1 70 86 GLY A O 1
ATOM 715 N N . GLN A 1 87 ? -4.332 1.928 11.414 1 67.31 87 GLN A N 1
ATOM 716 C CA . GLN A 1 87 ? -4.605 2.014 12.844 1 67.31 87 GLN A CA 1
ATOM 717 C C . GLN A 1 87 ? -4.648 0.627 13.484 1 67.31 87 GLN A C 1
ATOM 719 O O . GLN A 1 87 ? -4.652 0.501 14.711 1 67.31 87 GLN A O 1
ATOM 724 N N . GLY A 1 88 ? -4.598 -0.291 12.672 1 76.75 88 GLY A N 1
ATOM 725 C CA . GLY A 1 88 ? -4.602 -1.663 13.148 1 76.75 88 GLY A CA 1
ATOM 726 C C . GLY A 1 88 ? -3.275 -2.371 12.938 1 76.75 88 GLY A C 1
ATOM 727 O O . GLY A 1 88 ? -2.398 -2.332 13.805 1 76.75 88 GLY A O 1
ATOM 728 N N . LEU A 1 89 ? -3.033 -2.703 11.812 1 77.5 89 LEU A N 1
ATOM 729 C CA . LEU A 1 89 ? -1.911 -3.562 11.453 1 77.5 89 LEU A CA 1
ATOM 730 C C . LEU A 1 89 ? -0.589 -2.812 11.578 1 77.5 89 LEU A C 1
ATOM 732 O O . LEU A 1 89 ? 0.427 -3.396 11.961 1 77.5 89 LEU A O 1
ATOM 736 N N . LEU A 1 90 ? -0.579 -1.567 11.297 1 85.81 90 LEU A N 1
ATOM 737 C CA . LEU A 1 90 ? 0.68 -0.833 11.234 1 85.81 90 LEU A CA 1
ATOM 738 C C . LEU A 1 90 ? 0.859 0.049 12.461 1 85.81 90 LEU A C 1
ATOM 740 O O . LEU A 1 90 ? 1.872 0.738 12.594 1 85.81 90 LEU A O 1
ATOM 744 N N . TYR A 1 91 ? -0.044 -0.035 13.328 1 84.69 91 TYR A N 1
ATOM 745 C CA . TYR A 1 91 ? 0.018 0.835 14.492 1 84.69 91 TYR A CA 1
ATOM 746 C C . TYR A 1 91 ? 0.851 0.201 15.602 1 84.69 91 TYR A C 1
ATOM 748 O O . TYR A 1 91 ? 0.771 -1.008 15.836 1 84.69 91 TYR A O 1
ATOM 756 N N . GLY A 1 92 ? 1.649 1.079 16.297 1 85.75 92 GLY A N 1
ATOM 757 C CA . GLY A 1 92 ? 2.359 0.615 17.469 1 85.75 92 GLY A CA 1
ATOM 758 C C . GLY A 1 92 ? 3.822 1.013 17.484 1 85.75 92 GLY A C 1
ATOM 759 O O . GLY A 1 92 ? 4.297 1.683 16.562 1 85.75 92 GLY A O 1
ATOM 760 N N . PRO A 1 93 ? 4.453 0.546 18.547 1 88.31 93 PRO A N 1
ATOM 761 C CA . PRO A 1 93 ? 5.875 0.886 18.641 1 88.31 93 PRO A CA 1
ATOM 762 C C . PRO A 1 93 ? 6.68 0.414 17.438 1 88.31 93 PRO A C 1
ATOM 764 O O . PRO A 1 93 ? 6.453 -0.689 16.938 1 88.31 93 PRO A O 1
ATOM 767 N N . THR A 1 94 ? 7.559 1.217 16.938 1 89.56 94 THR A N 1
ATOM 768 C CA . THR A 1 94 ? 8.508 0.975 15.859 1 89.56 94 THR A CA 1
ATOM 769 C C . THR A 1 94 ? 7.797 0.949 14.508 1 89.56 94 THR A C 1
ATOM 771 O O . THR A 1 94 ? 8.438 0.763 13.469 1 89.56 94 THR A O 1
ATOM 774 N N . LYS A 1 95 ? 6.453 1.124 14.477 1 92.38 95 LYS A N 1
ATOM 775 C CA . LYS A 1 95 ? 5.645 1.222 13.258 1 92.38 95 LYS A CA 1
ATOM 776 C C . LYS A 1 95 ? 5.02 2.605 13.125 1 92.38 95 LYS A C 1
ATOM 778 O O . LYS A 1 95 ? 5.73 3.609 13.039 1 92.38 95 LYS A O 1
ATOM 783 N N . LEU A 1 96 ? 3.715 2.705 13.031 1 91.75 96 LEU A N 1
ATOM 784 C CA . LEU A 1 96 ? 3.07 4.004 13.195 1 91.75 96 LEU A CA 1
ATOM 785 C C . LEU A 1 96 ? 3.002 4.398 14.664 1 91.75 96 LEU A C 1
ATOM 787 O O . LEU A 1 96 ? 2.148 3.9 15.406 1 91.75 96 LEU A O 1
ATOM 791 N N . GLU A 1 97 ? 3.721 5.309 15.016 1 93.19 97 GLU A N 1
ATOM 792 C CA . GLU A 1 97 ? 4.055 5.441 16.438 1 93.19 97 GLU A CA 1
ATOM 793 C C . GLU A 1 97 ? 3.211 6.523 17.094 1 93.19 97 GLU A C 1
ATOM 795 O O . GLU A 1 97 ? 3.426 6.855 18.266 1 93.19 97 GLU A O 1
ATOM 800 N N . ILE A 1 98 ? 2.318 7.094 16.391 1 90.38 98 ILE A N 1
ATOM 801 C CA . ILE A 1 98 ? 1.325 8 16.953 1 90.38 98 ILE A CA 1
ATOM 802 C C . ILE A 1 98 ? -0.028 7.766 16.297 1 90.38 98 ILE A C 1
ATOM 804 O O . ILE A 1 98 ? -0.096 7.234 15.18 1 90.38 98 ILE A O 1
ATOM 808 N N . ASP A 1 99 ? -1.005 8.07 17.078 1 87.81 99 ASP A N 1
ATOM 809 C CA . ASP A 1 99 ? -2.293 8.234 16.406 1 87.81 99 ASP A CA 1
ATOM 810 C C . ASP A 1 99 ? -2.271 9.422 15.453 1 87.81 99 ASP A C 1
ATOM 812 O O . ASP A 1 99 ? -2.16 10.57 15.891 1 87.81 99 ASP A O 1
ATOM 816 N N . PRO A 1 100 ? -2.336 9.141 14.195 1 90.94 100 PRO A N 1
ATOM 817 C CA . PRO A 1 100 ? -2.186 10.242 13.242 1 90.94 100 PRO A CA 1
ATOM 818 C C . PRO A 1 100 ? -3.064 11.445 13.586 1 90.94 100 PRO A C 1
ATOM 820 O O . PRO A 1 100 ? -4.207 11.273 14.016 1 90.94 100 PRO A O 1
ATOM 823 N N . VAL A 1 101 ? -2.523 12.594 13.461 1 90.75 101 VAL A N 1
ATOM 824 C CA . VAL A 1 101 ? -3.246 13.844 13.68 1 90.75 101 VAL A CA 1
ATOM 825 C C . VAL A 1 101 ? -3.805 14.359 12.359 1 90.75 101 VAL A C 1
ATOM 827 O O . VAL A 1 101 ? -3.064 14.531 11.383 1 90.75 101 VAL A O 1
ATOM 830 N N . VAL A 1 102 ? -5.035 14.602 12.422 1 91.56 102 VAL A N 1
ATOM 831 C CA . VAL A 1 102 ? -5.703 14.969 11.18 1 91.56 102 VAL A CA 1
ATOM 832 C C . VAL A 1 102 ? -6.289 16.375 11.297 1 91.56 102 VAL A C 1
ATOM 834 O O . VAL A 1 102 ? -6.938 16.703 12.289 1 91.56 102 VAL A O 1
ATOM 837 N N . PHE A 1 103 ? -6 17.203 10.336 1 90 103 PHE A N 1
ATOM 838 C CA . PHE A 1 103 ? -6.664 18.484 10.141 1 90 103 PHE A CA 1
ATOM 839 C C . PHE A 1 103 ? -7.555 18.453 8.898 1 90 103 PHE A C 1
ATOM 841 O O . PHE A 1 103 ? -7.094 18.125 7.805 1 90 103 PHE A O 1
ATOM 848 N N . THR A 1 104 ? -8.797 18.781 9.102 1 92 104 THR A N 1
ATOM 849 C CA . THR A 1 104 ? -9.758 18.703 8.008 1 92 104 THR A CA 1
ATOM 850 C C . THR A 1 104 ? -10.336 20.078 7.707 1 92 104 THR A C 1
ATOM 852 O O . THR A 1 104 ? -10.742 20.797 8.617 1 92 104 THR A O 1
ATOM 855 N N . ASP A 1 105 ? -10.273 20.484 6.469 1 91.06 105 ASP A N 1
ATOM 856 C CA . ASP A 1 105 ? -11.023 21.625 5.934 1 91.06 105 ASP A CA 1
ATOM 857 C C . ASP A 1 105 ? -12.227 21.156 5.121 1 91.06 105 ASP A C 1
ATOM 859 O O . ASP A 1 105 ? -12.102 20.844 3.932 1 91.06 105 ASP A O 1
ATOM 863 N N . ASN A 1 106 ? -13.344 21.125 5.707 1 88.94 106 ASN A N 1
ATOM 864 C CA . ASN A 1 106 ? -14.547 20.578 5.074 1 88.94 106 ASN A CA 1
ATOM 865 C C . ASN A 1 106 ? -15 21.469 3.912 1 88.94 106 ASN A C 1
ATOM 867 O O . ASN A 1 106 ? -15.516 20.953 2.914 1 88.94 106 ASN A O 1
ATOM 871 N N . ALA A 1 107 ? -14.828 22.734 4.074 1 90.38 107 ALA A N 1
ATOM 872 C CA . ALA A 1 107 ? -15.266 23.656 3.039 1 90.38 107 ALA A CA 1
ATOM 873 C C . ALA A 1 107 ? -14.5 23.438 1.737 1 90.38 107 ALA A C 1
ATOM 875 O O . ALA A 1 107 ? -15.078 23.516 0.65 1 90.38 107 ALA A O 1
ATOM 876 N N . GLN A 1 108 ? -13.266 23.062 1.893 1 90.88 108 GLN A N 1
ATOM 877 C CA . GLN A 1 108 ? -12.438 22.906 0.705 1 90.88 108 GLN A CA 1
ATOM 878 C C . GLN A 1 108 ? -12.188 21.422 0.404 1 90.88 108 GLN A C 1
ATOM 880 O O . GLN A 1 108 ? -11.453 21.094 -0.532 1 90.88 108 GLN A O 1
ATOM 885 N N . ASN A 1 109 ? -12.75 20.531 1.174 1 93.44 109 ASN A N 1
ATOM 886 C CA . ASN A 1 109 ? -12.523 19.094 1.032 1 93.44 109 ASN A CA 1
ATOM 887 C C . ASN A 1 109 ? -11.039 18.766 0.995 1 93.44 109 ASN A C 1
ATOM 889 O O . ASN A 1 109 ? -10.57 18.078 0.08 1 93.44 109 ASN A O 1
ATOM 893 N N . LYS A 1 110 ? -10.414 19.219 2.035 1 93.94 110 LYS A N 1
ATOM 894 C CA . LYS A 1 110 ? -8.969 19.078 2.184 1 93.94 110 LYS A CA 1
ATOM 895 C C . LYS A 1 110 ? -8.617 18.516 3.555 1 93.94 110 LYS A C 1
ATOM 897 O O . LYS A 1 110 ? -9.266 18.828 4.551 1 93.94 110 LYS A O 1
ATOM 902 N N . ILE A 1 111 ? -7.523 17.688 3.57 1 92.94 111 ILE A N 1
ATOM 903 C CA . ILE A 1 111 ? -7.062 17.203 4.863 1 92.94 111 ILE A CA 1
ATOM 904 C C . ILE A 1 111 ? -5.535 17.219 4.906 1 92.94 111 ILE A C 1
ATOM 906 O O . ILE A 1 111 ? -4.879 17.156 3.865 1 92.94 111 ILE A O 1
ATOM 910 N N . HIS A 1 112 ? -4.98 17.391 6.078 1 92.12 112 HIS A N 1
ATOM 911 C CA . HIS A 1 112 ? -3.588 17.141 6.438 1 92.12 112 HIS A CA 1
ATOM 912 C C . HIS A 1 112 ? -3.482 16.062 7.504 1 92.12 112 HIS A C 1
ATOM 914 O O . HIS A 1 112 ? -4.137 16.141 8.547 1 92.12 112 HIS A O 1
ATOM 920 N N . VAL A 1 113 ? -2.76 15.07 7.195 1 93.31 113 VAL A N 1
ATOM 921 C CA . VAL A 1 113 ? -2.562 13.992 8.156 1 93.31 113 VAL A CA 1
ATOM 922 C C . VAL A 1 113 ? -1.09 13.914 8.555 1 93.31 113 VAL A C 1
ATOM 924 O O . VAL A 1 113 ? -0.211 13.844 7.691 1 93.31 113 VAL A O 1
ATOM 927 N N . ILE A 1 114 ? -0.839 13.93 9.805 1 93.19 114 ILE A N 1
ATOM 928 C CA . ILE A 1 114 ? 0.522 13.867 10.328 1 93.19 114 ILE A CA 1
ATOM 929 C C . ILE A 1 114 ? 0.798 12.469 10.883 1 93.19 114 ILE A C 1
ATOM 931 O O . ILE A 1 114 ? 0.067 11.984 11.75 1 93.19 114 ILE A O 1
ATOM 935 N N . TYR A 1 115 ? 1.846 11.828 10.375 1 94.88 115 TYR A N 1
ATOM 936 C CA . TYR A 1 115 ? 2.295 10.508 10.805 1 94.88 115 TYR A CA 1
ATOM 937 C C . TYR A 1 115 ? 3.699 10.57 11.391 1 94.88 115 TYR A C 1
ATOM 939 O O . TYR A 1 115 ? 4.473 11.477 11.07 1 94.88 115 TYR A O 1
ATOM 947 N N . HIS A 1 116 ? 3.947 9.648 12.234 1 95.5 116 HIS A N 1
ATOM 948 C CA . HIS A 1 116 ? 5.32 9.336 12.609 1 95.5 116 HIS A CA 1
ATOM 949 C C . HIS A 1 116 ? 5.656 7.879 12.297 1 95.5 116 HIS A C 1
ATOM 951 O O . HIS A 1 116 ? 5.008 6.961 12.805 1 95.5 116 HIS A O 1
ATOM 957 N N . LEU A 1 117 ? 6.652 7.715 11.492 1 96.12 117 LEU A N 1
ATOM 958 C CA . LEU A 1 117 ? 6.957 6.406 10.922 1 96.12 117 LEU A CA 1
ATOM 959 C C . LEU A 1 117 ? 8.188 5.797 11.594 1 96.12 117 LEU A C 1
ATOM 961 O O . LEU A 1 117 ? 9.297 6.309 11.438 1 96.12 117 LEU A O 1
ATOM 965 N N . GLY A 1 118 ? 7.996 4.699 12.211 1 93.88 118 GLY A N 1
ATOM 966 C CA . GLY A 1 118 ? 9.07 4.027 12.93 1 93.88 118 GLY A CA 1
ATOM 967 C C . GLY A 1 118 ? 9.93 3.158 12.031 1 93.88 118 GLY A C 1
ATOM 968 O O . GLY A 1 118 ? 9.641 3.004 10.844 1 93.88 118 GLY A O 1
ATOM 969 N N . HIS A 1 119 ? 10.953 2.541 12.633 1 91.81 119 HIS A N 1
ATOM 970 C CA . HIS A 1 119 ? 12 1.878 11.859 1 91.81 119 HIS A CA 1
ATOM 971 C C . HIS A 1 119 ? 11.516 0.542 11.312 1 91.81 119 HIS A C 1
ATOM 973 O O . HIS A 1 119 ? 12.047 0.053 10.305 1 91.81 119 HIS A O 1
ATOM 979 N N . ASN A 1 120 ? 10.531 -0.068 11.867 1 89.75 120 ASN A N 1
ATOM 980 C CA . ASN A 1 120 ? 10.062 -1.367 11.398 1 89.75 120 ASN A CA 1
ATOM 981 C C . ASN A 1 120 ? 9.227 -1.235 10.125 1 89.75 120 ASN A C 1
ATOM 983 O O . ASN A 1 120 ? 8.859 -2.238 9.508 1 89.75 120 ASN A O 1
ATOM 987 N N . LEU A 1 121 ? 9.008 -0.014 9.727 1 91.69 121 LEU A N 1
ATOM 988 C CA . LEU A 1 121 ? 8.289 0.211 8.477 1 91.69 121 LEU A CA 1
ATOM 989 C C . LEU A 1 121 ? 9.266 0.361 7.316 1 91.69 121 LEU A C 1
ATOM 991 O O . LEU A 1 121 ? 8.844 0.562 6.172 1 91.69 121 LEU A O 1
ATOM 995 N N . GLY A 1 122 ? 10.531 0.222 7.641 1 89.75 122 GLY A N 1
ATOM 996 C CA . GLY A 1 122 ? 11.531 0.526 6.633 1 89.75 122 GLY A CA 1
ATOM 997 C C . GLY A 1 122 ? 12.328 -0.688 6.199 1 89.75 122 GLY A C 1
ATOM 998 O O . GLY A 1 122 ? 12.047 -1.808 6.629 1 89.75 122 GLY A O 1
ATOM 999 N N . ASN A 1 123 ? 13.188 -0.366 5.27 1 84.88 123 ASN A N 1
ATOM 1000 C CA . ASN A 1 123 ? 14.094 -1.376 4.73 1 84.88 123 ASN A CA 1
ATOM 1001 C C . ASN A 1 123 ? 15.492 -1.243 5.316 1 84.88 123 ASN A C 1
ATOM 1003 O O . ASN A 1 123 ? 15.695 -0.54 6.309 1 84.88 123 ASN A O 1
ATOM 1007 N N . GLU A 1 124 ? 16.422 -1.987 4.73 1 80.25 124 GLU A N 1
ATOM 1008 C CA . GLU A 1 124 ? 17.781 -2.041 5.246 1 80.25 124 GLU A CA 1
ATOM 1009 C C . GLU A 1 124 ? 18.5 -0.7 5.07 1 80.25 124 GLU A C 1
ATOM 1011 O O . GLU A 1 124 ? 19.5 -0.439 5.723 1 80.25 124 GLU A O 1
ATOM 1016 N N . LYS A 1 125 ? 18 0.132 4.199 1 84 125 LYS A N 1
ATOM 1017 C CA . LYS A 1 125 ? 18.594 1.437 3.951 1 84 125 LYS A CA 1
ATOM 1018 C C . LYS A 1 125 ? 17.922 2.523 4.785 1 84 125 LYS A C 1
ATOM 1020 O O . LYS A 1 125 ? 18.094 3.715 4.516 1 84 125 LYS A O 1
ATOM 1025 N N . ASN A 1 126 ? 17.062 2.139 5.699 1 90.06 126 ASN A N 1
ATOM 1026 C CA . ASN A 1 126 ? 16.359 3.043 6.598 1 90.06 126 ASN A CA 1
ATOM 1027 C C . ASN A 1 126 ? 15.383 3.945 5.84 1 90.06 126 ASN A C 1
ATOM 1029 O O . ASN A 1 126 ? 15.219 5.113 6.188 1 90.06 126 ASN A O 1
ATOM 1033 N N . ALA A 1 127 ? 14.945 3.432 4.758 1 92.44 127 ALA A N 1
ATOM 1034 C CA . ALA A 1 127 ? 13.883 4.082 3.998 1 92.44 127 ALA A CA 1
ATOM 1035 C C . ALA A 1 127 ? 12.555 3.348 4.176 1 92.44 127 ALA A C 1
ATOM 1037 O O . ALA A 1 127 ? 12.516 2.115 4.141 1 92.44 127 ALA A O 1
ATOM 1038 N N . VAL A 1 128 ? 11.516 4.098 4.359 1 94.62 128 VAL A N 1
ATOM 1039 C CA . VAL A 1 128 ? 10.203 3.482 4.508 1 94.62 128 VAL A CA 1
ATOM 1040 C C . VAL A 1 128 ? 9.82 2.768 3.217 1 94.62 128 VAL A C 1
ATOM 1042 O O . VAL A 1 128 ? 10.023 3.295 2.121 1 94.62 128 VAL A O 1
ATOM 1045 N N . HIS A 1 129 ? 9.273 1.589 3.408 1 92.94 129 HIS A N 1
ATOM 1046 C CA . HIS A 1 129 ? 8.844 0.819 2.246 1 92.94 129 HIS A CA 1
ATOM 1047 C C . HIS A 1 129 ? 7.793 1.577 1.442 1 92.94 129 HIS A C 1
ATOM 1049 O O . HIS A 1 129 ? 6.84 2.113 2.01 1 92.94 129 HIS A O 1
ATOM 1055 N N . LYS A 1 130 ? 7.961 1.552 0.103 1 94.44 130 LYS A N 1
ATOM 1056 C CA . LYS A 1 130 ? 7.016 2.238 -0.772 1 94.44 130 LYS A CA 1
ATOM 1057 C C . LYS A 1 130 ? 5.621 1.63 -0.658 1 94.44 130 LYS A C 1
ATOM 1059 O O . LYS A 1 130 ? 4.617 2.336 -0.785 1 94.44 130 LYS A O 1
ATOM 1064 N N . GLY A 1 131 ? 5.574 0.355 -0.433 1 93.31 131 GLY A N 1
ATOM 1065 C CA . GLY A 1 131 ? 4.285 -0.274 -0.208 1 93.31 131 GLY A CA 1
ATOM 1066 C C . GLY A 1 131 ? 3.551 0.281 1 1 93.31 131 GLY A C 1
ATOM 1067 O O . GLY A 1 131 ? 2.326 0.417 0.981 1 93.31 131 GLY A O 1
ATOM 1068 N N . VAL A 1 132 ? 4.246 0.536 2.049 1 93.44 132 VAL A N 1
ATOM 1069 C CA . VAL A 1 132 ? 3.672 1.139 3.246 1 93.44 132 VAL A CA 1
ATOM 1070 C C . VAL A 1 132 ? 3.143 2.535 2.922 1 93.44 132 VAL A C 1
ATOM 1072 O O . VAL A 1 132 ? 2.029 2.891 3.314 1 93.44 132 VAL A O 1
ATOM 1075 N N . LEU A 1 133 ? 3.928 3.275 2.197 1 96.31 133 LEU A N 1
ATOM 1076 C CA . LEU A 1 133 ? 3.508 4.613 1.795 1 96.31 133 LEU A CA 1
ATOM 1077 C C . LEU A 1 133 ? 2.258 4.551 0.923 1 96.31 133 LEU A C 1
ATOM 1079 O O . LEU A 1 133 ? 1.368 5.395 1.047 1 96.31 133 LEU A O 1
ATOM 1083 N N . SER A 1 134 ? 2.211 3.602 0.029 1 95.75 134 SER A N 1
ATOM 1084 C CA . SER A 1 134 ? 1.042 3.412 -0.823 1 95.75 134 SER A CA 1
ATOM 1085 C C . SER A 1 134 ? -0.211 3.156 0.007 1 95.75 134 SER A C 1
ATOM 1087 O O . SER A 1 134 ? -1.281 3.689 -0.294 1 95.75 134 SER A O 1
ATOM 1089 N N . LEU A 1 135 ? -0.038 2.338 0.977 1 93.81 135 LEU A N 1
ATOM 1090 C CA . LEU A 1 135 ? -1.141 2.02 1.877 1 93.81 135 LEU A CA 1
ATOM 1091 C C . LEU A 1 135 ? -1.633 3.27 2.598 1 93.81 135 LEU A C 1
ATOM 1093 O O . LEU A 1 135 ? -2.838 3.523 2.658 1 93.81 135 LEU A O 1
ATOM 1097 N N . LEU A 1 136 ? -0.749 4.055 3.137 1 94.12 136 LEU A N 1
ATOM 1098 C CA . LEU A 1 136 ? -1.116 5.273 3.85 1 94.12 136 LEU A CA 1
ATOM 1099 C C . LEU A 1 136 ? -1.793 6.27 2.912 1 94.12 136 LEU A C 1
ATOM 1101 O O . LEU A 1 136 ? -2.773 6.914 3.289 1 94.12 136 LEU A O 1
ATOM 1105 N N . LEU A 1 137 ? -1.214 6.383 1.707 1 96.25 137 LEU A N 1
ATOM 1106 C CA . LEU A 1 137 ? -1.803 7.27 0.71 1 96.25 137 LEU A CA 1
ATOM 1107 C C . LEU A 1 137 ? -3.217 6.824 0.355 1 96.25 137 LEU A C 1
ATOM 1109 O O . LEU A 1 137 ? -4.133 7.648 0.288 1 96.25 137 LEU A O 1
ATOM 1113 N N . ASP A 1 138 ? -3.416 5.539 0.158 1 94.94 138 ASP A N 1
ATOM 1114 C CA . ASP A 1 138 ? -4.75 5.012 -0.124 1 94.94 138 ASP A CA 1
ATOM 1115 C C . ASP A 1 138 ? -5.734 5.391 0.979 1 94.94 138 ASP A C 1
ATOM 1117 O O . ASP A 1 138 ? -6.797 5.949 0.705 1 94.94 138 ASP A O 1
ATOM 1121 N N . GLU A 1 139 ? -5.383 5.164 2.162 1 92.12 139 GLU A N 1
ATOM 1122 C CA . GLU A 1 139 ? -6.277 5.395 3.291 1 92.12 139 GLU A CA 1
ATOM 1123 C C . GLU A 1 139 ? -6.598 6.883 3.443 1 92.12 139 GLU A C 1
ATOM 1125 O O . GLU A 1 139 ? -7.762 7.262 3.59 1 92.12 139 GLU A O 1
ATOM 1130 N N . ALA A 1 140 ? -5.598 7.703 3.395 1 92.88 140 ALA A N 1
ATOM 1131 C CA . ALA A 1 140 ? -5.797 9.133 3.619 1 92.88 140 ALA A CA 1
ATOM 1132 C C . ALA A 1 140 ? -6.598 9.766 2.482 1 92.88 140 ALA A C 1
ATOM 1134 O O . ALA A 1 140 ? -7.461 10.609 2.721 1 92.88 140 ALA A O 1
ATOM 1135 N N . LEU A 1 141 ? -6.273 9.375 1.26 1 95.25 141 LEU A N 1
ATOM 1136 C CA . LEU A 1 141 ? -7.004 9.938 0.127 1 95.25 141 LEU A CA 1
ATOM 1137 C C . LEU A 1 141 ? -8.469 9.516 0.167 1 95.25 141 LEU A C 1
ATOM 1139 O O . LEU A 1 141 ? -9.359 10.328 -0.098 1 95.25 141 LEU A O 1
ATOM 1143 N N . CYS A 1 142 ? -8.68 8.273 0.535 1 92.31 142 CYS A N 1
ATOM 1144 C CA . CYS A 1 142 ? -10.055 7.812 0.678 1 92.31 142 CYS A CA 1
ATOM 1145 C C . CYS A 1 142 ? -10.781 8.586 1.771 1 92.31 142 CYS A C 1
ATOM 1147 O O . CYS A 1 142 ? -11.914 9.031 1.577 1 92.31 142 CYS A O 1
ATOM 1149 N N . PHE A 1 143 ? -10.156 8.781 2.812 1 89.69 143 PHE A N 1
ATOM 1150 C CA . PHE A 1 143 ? -10.734 9.516 3.936 1 89.69 143 PHE A CA 1
ATOM 1151 C C . PHE A 1 143 ? -11.117 10.93 3.514 1 89.69 143 PHE A C 1
ATOM 1153 O O . PHE A 1 143 ? -12.164 11.438 3.926 1 89.69 143 PHE A O 1
ATOM 1160 N N . CYS A 1 144 ? -10.289 11.5 2.742 1 92.81 144 CYS A N 1
ATOM 1161 C CA . CYS A 1 144 ? -10.539 12.844 2.242 1 92.81 144 CYS A CA 1
ATOM 1162 C C . CYS A 1 144 ? -11.758 12.867 1.326 1 92.81 144 CYS A C 1
ATOM 1164 O O . CYS A 1 144 ? -12.5 13.852 1.307 1 92.81 144 CYS A O 1
ATOM 1166 N N . GLY A 1 145 ? -11.938 11.836 0.595 1 93.56 145 GLY A N 1
ATOM 1167 C CA . GLY A 1 145 ? -12.953 11.828 -0.448 1 93.56 145 GLY A CA 1
ATOM 1168 C C . GLY A 1 145 ? -14.305 11.367 0.044 1 93.56 145 GLY A C 1
ATOM 1169 O O . GLY A 1 145 ? -15.336 11.703 -0.544 1 93.56 145 GLY A O 1
ATOM 1170 N N . PHE A 1 146 ? -14.391 10.578 1.065 1 89.25 146 PHE A N 1
ATOM 1171 C CA . PHE A 1 146 ? -15.609 9.914 1.516 1 89.25 146 PHE A CA 1
ATOM 1172 C C . PHE A 1 146 ? -16.719 10.93 1.73 1 89.25 146 PHE A C 1
ATOM 1174 O O . PHE A 1 146 ? -17.859 10.711 1.284 1 89.25 146 PHE A O 1
ATOM 1181 N N . PRO A 1 147 ? -16.422 12.07 2.336 1 88.81 147 PRO A N 1
ATOM 1182 C CA . PRO A 1 147 ? -17.5 13.016 2.635 1 88.81 147 PRO A CA 1
ATOM 1183 C C . PRO A 1 147 ? -18.156 13.578 1.375 1 88.81 147 PRO A C 1
ATOM 1185 O O . PRO A 1 147 ? -19.266 14.125 1.439 1 88.81 147 PRO A O 1
ATOM 1188 N N . THR A 1 148 ? -17.531 13.484 0.231 1 91.31 148 THR A N 1
ATOM 1189 C CA . THR A 1 148 ? -18.047 14.109 -0.981 1 91.31 148 THR A CA 1
ATOM 1190 C C . THR A 1 148 ? -18.906 13.125 -1.775 1 91.31 148 THR A C 1
ATOM 1192 O O . THR A 1 148 ? -19.562 13.508 -2.752 1 91.31 148 THR A O 1
ATOM 1195 N N . LEU A 1 149 ? -18.875 11.938 -1.349 1 89.06 149 LEU A N 1
ATOM 1196 C CA . LEU A 1 149 ? -19.719 10.938 -1.997 1 89.06 149 LEU A CA 1
ATOM 1197 C C . LEU A 1 149 ? -21.125 10.945 -1.408 1 89.06 149 LEU A C 1
ATOM 1199 O O . LEU A 1 149 ? -21.312 11.227 -0.22 1 89.06 149 LEU A O 1
ATOM 1203 N N . PRO A 1 150 ? -22.078 10.617 -2.195 1 86.38 150 PRO A N 1
ATOM 1204 C CA . PRO A 1 150 ? -23.469 10.703 -1.738 1 86.38 150 PRO A CA 1
ATOM 1205 C C . PRO A 1 150 ? -23.719 9.922 -0.452 1 86.38 150 PRO A C 1
ATOM 1207 O O . PRO A 1 150 ? -24.391 10.422 0.46 1 86.38 150 PRO A O 1
ATOM 1210 N N . SER A 1 151 ? -23.25 8.711 -0.298 1 79.81 151 SER A N 1
ATOM 1211 C CA . SER A 1 151 ? -23.438 7.895 0.895 1 79.81 151 SER A CA 1
ATOM 1212 C C . SER A 1 151 ? -22.25 7.992 1.835 1 79.81 151 SER A C 1
ATOM 1214 O O . SER A 1 151 ? -22.188 7.281 2.842 1 79.81 151 SER A O 1
ATOM 1216 N N . LYS A 1 152 ? -21.234 8.711 1.388 1 80.62 152 LYS A N 1
ATOM 1217 C CA . LYS A 1 152 ? -20 8.914 2.148 1 80.62 152 LYS A CA 1
ATOM 1218 C C . LYS A 1 152 ? -19.203 7.617 2.242 1 80.62 152 LYS A C 1
ATOM 1220 O O . LYS A 1 152 ? -18.453 7.418 3.197 1 80.62 152 LYS A O 1
ATOM 1225 N N . ARG A 1 153 ? -19.578 6.715 1.384 1 81.62 153 ARG A N 1
ATOM 1226 C CA . ARG A 1 153 ? -18.844 5.465 1.251 1 81.62 153 ARG A CA 1
ATOM 1227 C C . ARG A 1 153 ? -18.375 5.25 -0.187 1 81.62 153 ARG A C 1
ATOM 1229 O O . ARG A 1 153 ? -19.062 5.672 -1.13 1 81.62 153 ARG A O 1
ATOM 1236 N N . GLY A 1 154 ? -17.297 4.617 -0.312 1 87 154 GLY A N 1
ATOM 1237 C CA . GLY A 1 154 ? -16.75 4.352 -1.636 1 87 154 GLY A CA 1
ATOM 1238 C C . GLY A 1 154 ? -15.609 3.348 -1.624 1 87 154 GLY A C 1
ATOM 1239 O O . GLY A 1 154 ? -15.203 2.879 -0.561 1 87 154 GLY A O 1
ATOM 1240 N N . VAL A 1 155 ? -15.289 2.93 -2.809 1 90.69 155 VAL A N 1
ATOM 1241 C CA . VAL A 1 155 ? -14.156 2.029 -3 1 90.69 155 VAL A CA 1
ATOM 1242 C C . VAL A 1 155 ? -13.148 2.664 -3.955 1 90.69 155 VAL A C 1
ATOM 1244 O O . VAL A 1 155 ? -13.523 3.41 -4.859 1 90.69 155 VAL A O 1
ATOM 1247 N N . THR A 1 156 ? -11.906 2.387 -3.689 1 94.94 156 THR A N 1
ATOM 1248 C CA . THR A 1 156 ? -10.852 2.877 -4.574 1 94.94 156 THR A CA 1
ATOM 1249 C C . THR A 1 156 ? -10.922 2.186 -5.934 1 94.94 156 THR A C 1
ATOM 1251 O O . THR A 1 156 ? -10.805 0.963 -6.02 1 94.94 156 THR A O 1
ATOM 1254 N N . ALA A 1 157 ? -11.156 2.953 -6.938 1 96.94 157 ALA A N 1
ATOM 1255 C CA . ALA A 1 157 ? -11.156 2.428 -8.297 1 96.94 157 ALA A CA 1
ATOM 1256 C C . ALA A 1 157 ? -9.742 2.426 -8.883 1 96.94 157 ALA A C 1
ATOM 1258 O O . ALA A 1 157 ? -9.359 1.492 -9.586 1 96.94 157 ALA A O 1
ATOM 1259 N N . SER A 1 158 ? -9.023 3.422 -8.586 1 98.19 158 SER A N 1
ATOM 1260 C CA . SER A 1 158 ? -7.637 3.484 -9.039 1 98.19 158 SER A CA 1
ATOM 1261 C C . SER A 1 158 ? -6.777 4.309 -8.094 1 98.19 158 SER A C 1
ATOM 1263 O O . SER A 1 158 ? -7.289 5.184 -7.387 1 98.19 158 SER A O 1
ATOM 1265 N N . LEU A 1 159 ? -5.539 4.051 -8.047 1 98.44 159 LEU A N 1
ATOM 1266 C CA . LEU A 1 159 ? -4.508 4.727 -7.273 1 98.44 159 LEU A CA 1
ATOM 1267 C C . LEU A 1 159 ? -3.215 4.855 -8.078 1 98.44 159 LEU A C 1
ATOM 1269 O O . LEU A 1 159 ? -2.619 3.846 -8.461 1 98.44 159 LEU A O 1
ATOM 1273 N N . ASP A 1 160 ? -2.84 6.074 -8.352 1 98.62 160 ASP A N 1
ATOM 1274 C CA . ASP A 1 160 ? -1.61 6.383 -9.078 1 98.62 160 ASP A CA 1
ATOM 1275 C C . ASP A 1 160 ? -0.624 7.137 -8.188 1 98.62 160 ASP A C 1
ATOM 1277 O O . ASP A 1 160 ? -0.952 8.195 -7.645 1 98.62 160 ASP A O 1
ATOM 1281 N N . ILE A 1 161 ? 0.545 6.574 -8.07 1 98.62 161 ILE A N 1
ATOM 1282 C CA . ILE A 1 161 ? 1.523 7.184 -7.176 1 98.62 161 ILE A CA 1
ATOM 1283 C C . ILE A 1 161 ? 2.842 7.395 -7.918 1 98.62 161 ILE A C 1
ATOM 1285 O O . ILE A 1 161 ? 3.299 6.512 -8.648 1 98.62 161 ILE A O 1
ATOM 1289 N N . SER A 1 162 ? 3.406 8.539 -7.746 1 98.44 162 SER A N 1
ATOM 1290 C CA . SER A 1 162 ? 4.77 8.844 -8.164 1 98.44 162 SER A CA 1
ATOM 1291 C C . SER A 1 162 ? 5.672 9.102 -6.957 1 98.44 162 SER A C 1
ATOM 1293 O O . SER A 1 162 ? 5.398 9.992 -6.152 1 98.44 162 SER A O 1
ATOM 1295 N N . PHE A 1 163 ? 6.695 8.305 -6.902 1 97.12 163 PHE A N 1
ATOM 1296 C CA . PHE A 1 163 ? 7.648 8.461 -5.812 1 97.12 163 PHE A CA 1
ATOM 1297 C C . PHE A 1 163 ? 8.836 9.312 -6.246 1 97.12 163 PHE A C 1
ATOM 1299 O O . PHE A 1 163 ? 9.477 9.016 -7.258 1 97.12 163 PHE A O 1
ATOM 1306 N N . GLN A 1 164 ? 9.164 10.328 -5.402 1 96 164 GLN A N 1
ATOM 1307 C CA . GLN A 1 164 ? 10.188 11.289 -5.805 1 96 164 GLN A CA 1
ATOM 1308 C C . GLN A 1 164 ? 11.453 11.125 -4.965 1 96 164 GLN A C 1
ATOM 1310 O O . GLN A 1 164 ? 12.562 11.242 -5.477 1 96 164 GLN A O 1
ATOM 1315 N N . LYS A 1 165 ? 11.234 10.93 -3.686 1 95.25 165 LYS A N 1
ATOM 1316 C CA . LYS A 1 165 ? 12.344 10.773 -2.744 1 95.25 165 LYS A CA 1
ATOM 1317 C C . LYS A 1 165 ? 12.023 9.734 -1.676 1 95.25 165 LYS A C 1
ATOM 1319 O O . LYS A 1 165 ? 10.852 9.445 -1.417 1 95.25 165 LYS A O 1
ATOM 1324 N N . ASP A 1 166 ? 13.039 9.203 -1.127 1 94.94 166 ASP A N 1
ATOM 1325 C CA . ASP A 1 166 ? 12.852 8.25 -0.036 1 94.94 166 ASP A CA 1
ATOM 1326 C C . ASP A 1 166 ? 12.422 8.961 1.245 1 94.94 166 ASP A C 1
ATOM 1328 O O . ASP A 1 166 ? 12.914 10.047 1.555 1 94.94 166 ASP A O 1
ATOM 1332 N N . VAL A 1 167 ? 11.484 8.352 1.935 1 96.56 167 VAL A N 1
ATOM 1333 C CA . VAL A 1 167 ? 11.125 8.797 3.275 1 96.56 167 VAL A CA 1
ATOM 1334 C C . VAL A 1 167 ? 12 8.094 4.309 1 96.56 167 VAL A C 1
ATOM 1336 O O . VAL A 1 167 ? 12.023 6.863 4.383 1 96.56 167 VAL A O 1
ATOM 1339 N N . PRO A 1 168 ? 12.719 8.836 5.117 1 96.06 168 PRO A N 1
ATOM 1340 C CA . PRO A 1 168 ? 13.492 8.172 6.164 1 96.06 168 PRO A CA 1
ATOM 1341 C C . PRO A 1 168 ? 12.617 7.582 7.266 1 96.06 168 PRO A C 1
ATOM 1343 O O . PRO A 1 168 ? 11.57 8.148 7.594 1 96.06 168 PRO A O 1
ATOM 1346 N N . VAL A 1 169 ? 13.078 6.441 7.809 1 94.94 169 VAL A N 1
ATOM 1347 C CA . VAL A 1 169 ? 12.391 5.93 8.992 1 94.94 169 VAL A CA 1
ATOM 1348 C C . VAL A 1 169 ? 12.641 6.859 10.18 1 94.94 169 VAL A C 1
ATOM 1350 O O . VAL A 1 169 ? 13.484 7.758 10.102 1 94.94 169 VAL A O 1
ATOM 1353 N N . ASN A 1 170 ? 11.812 6.645 11.266 1 96.06 170 ASN A N 1
ATOM 1354 C CA . ASN A 1 170 ? 11.859 7.469 12.469 1 96.06 170 ASN A CA 1
ATOM 1355 C C . ASN A 1 170 ? 11.719 8.953 12.141 1 96.06 170 ASN A C 1
ATOM 1357 O O . ASN A 1 170 ? 12.484 9.781 12.625 1 96.06 170 ASN A O 1
ATOM 1361 N N . SER A 1 171 ? 10.797 9.195 11.266 1 96.19 171 SER A N 1
ATOM 1362 C CA . SER A 1 171 ? 10.547 10.57 10.852 1 96.19 171 SER A CA 1
ATOM 1363 C C . SER A 1 171 ? 9.055 10.891 10.859 1 96.19 171 SER A C 1
ATOM 1365 O O . SER A 1 171 ? 8.219 9.984 10.828 1 96.19 171 SER A O 1
ATOM 1367 N N . THR A 1 172 ? 8.844 12.18 11 1 95.19 172 THR A N 1
ATOM 1368 C CA . THR A 1 172 ? 7.488 12.719 10.883 1 95.19 172 THR A CA 1
ATOM 1369 C C . THR A 1 172 ? 7.219 13.195 9.461 1 95.19 172 THR A C 1
ATOM 1371 O O . THR A 1 172 ? 8.062 13.859 8.852 1 95.19 172 THR A O 1
ATOM 1374 N N . ILE A 1 173 ? 6.047 12.758 8.93 1 95.75 173 ILE A N 1
ATOM 1375 C CA . ILE A 1 173 ? 5.672 13.18 7.582 1 95.75 173 ILE A CA 1
ATOM 1376 C C . ILE A 1 173 ? 4.254 13.75 7.598 1 95.75 173 ILE A C 1
ATOM 1378 O O . ILE A 1 173 ? 3.479 13.477 8.516 1 95.75 173 ILE A O 1
ATOM 1382 N N . VAL A 1 174 ? 3.982 14.555 6.578 1 94.31 174 VAL A N 1
ATOM 1383 C CA . VAL A 1 174 ? 2.66 15.141 6.391 1 94.31 174 VAL A CA 1
ATOM 1384 C C . VAL A 1 174 ? 2.068 14.68 5.062 1 94.31 174 VAL A C 1
ATOM 1386 O O . VAL A 1 174 ? 2.701 14.812 4.012 1 94.31 174 VAL A O 1
ATOM 1389 N N . LEU A 1 175 ? 0.93 14.078 5.141 1 95.81 175 LEU A N 1
ATOM 1390 C CA . LEU A 1 175 ? 0.174 13.727 3.943 1 95.81 175 LEU A CA 1
ATOM 1391 C C . LEU A 1 175 ? -0.931 14.742 3.676 1 95.81 175 LEU A C 1
ATOM 1393 O O . LEU A 1 175 ? -1.817 14.938 4.512 1 95.81 175 LEU A O 1
ATOM 1397 N N . ASN A 1 176 ? -0.844 15.383 2.529 1 94.06 176 ASN A N 1
ATOM 1398 C CA . ASN A 1 176 ? -1.858 16.328 2.082 1 94.06 176 ASN A CA 1
ATOM 1399 C C . ASN A 1 176 ? -2.779 15.711 1.032 1 94.06 176 ASN A C 1
ATOM 1401 O O . ASN A 1 176 ? -2.312 15.031 0.118 1 94.06 176 ASN A O 1
ATOM 1405 N N . ALA A 1 177 ? -4.035 15.922 1.22 1 95.94 177 ALA A N 1
ATOM 1406 C CA . ALA A 1 177 ? -4.992 15.406 0.244 1 95.94 177 ALA A CA 1
ATOM 1407 C C . ALA A 1 177 ? -6.113 16.406 -0.012 1 95.94 177 ALA A C 1
ATOM 1409 O O . ALA A 1 177 ? -6.52 17.141 0.895 1 95.94 177 ALA A O 1
ATOM 1410 N N . GLN A 1 178 ? -6.629 16.406 -1.243 1 96.62 178 GLN A N 1
ATOM 1411 C CA . GLN A 1 178 ? -7.73 17.297 -1.61 1 96.62 178 GLN A CA 1
ATOM 1412 C C . GLN A 1 178 ? -8.57 16.688 -2.729 1 96.62 178 GLN A C 1
ATOM 1414 O O . GLN A 1 178 ? -8.031 16.141 -3.695 1 96.62 178 GLN A O 1
ATOM 1419 N N . VAL A 1 179 ? -9.836 16.844 -2.604 1 96.62 179 VAL A N 1
ATOM 1420 C CA . VAL A 1 179 ? -10.742 16.469 -3.686 1 96.62 179 VAL A CA 1
ATOM 1421 C C . VAL A 1 179 ? -10.711 17.531 -4.777 1 96.62 179 VAL A C 1
ATOM 1423 O O . VAL A 1 179 ? -10.977 18.703 -4.512 1 96.62 179 VAL A O 1
ATOM 1426 N N . ILE A 1 180 ? -10.477 17.125 -6.02 1 96.31 180 ILE A N 1
ATOM 1427 C CA . ILE A 1 180 ? -10.336 18.125 -7.074 1 96.31 180 ILE A CA 1
ATOM 1428 C C . ILE A 1 180 ? -11.539 18.062 -8.016 1 96.31 180 ILE A C 1
ATOM 1430 O O . ILE A 1 180 ? -11.781 18.984 -8.781 1 96.31 180 ILE A O 1
ATOM 1434 N N . GLU A 1 181 ? -12.227 16.953 -7.949 1 96.31 181 GLU A N 1
ATOM 1435 C CA . GLU A 1 181 ? -13.398 16.797 -8.805 1 96.31 181 GLU A CA 1
ATOM 1436 C C . GLU A 1 181 ? -14.383 15.789 -8.211 1 96.31 181 GLU A C 1
ATOM 1438 O O . GLU A 1 181 ? -13.977 14.766 -7.66 1 96.31 181 GLU A O 1
ATOM 1443 N N . THR A 1 182 ? -15.648 16.156 -8.305 1 95 182 THR A N 1
ATOM 1444 C CA . THR A 1 182 ? -16.719 15.227 -7.977 1 95 182 THR A CA 1
ATOM 1445 C C . THR A 1 182 ? -17.719 15.117 -9.125 1 95 182 THR A C 1
ATOM 1447 O O . THR A 1 182 ? -18.156 16.141 -9.672 1 95 182 THR A O 1
ATOM 1450 N N . LYS A 1 183 ? -17.953 13.953 -9.508 1 94.25 183 LYS A N 1
ATOM 1451 C CA . LYS A 1 183 ? -18.922 13.68 -10.57 1 94.25 183 LYS A CA 1
ATOM 1452 C C . LYS A 1 183 ? -19.859 12.547 -10.18 1 94.25 183 LYS A C 1
ATOM 1454 O O . LYS A 1 183 ? -19.594 11.383 -10.484 1 94.25 183 LYS A O 1
ATOM 1459 N N . GLY A 1 184 ? -20.969 12.93 -9.633 1 92.19 184 GLY A N 1
ATOM 1460 C CA . GLY A 1 184 ? -21.906 11.906 -9.203 1 92.19 184 GLY A CA 1
ATOM 1461 C C . GLY A 1 184 ? -21.344 10.992 -8.133 1 92.19 184 GLY A C 1
ATOM 1462 O O . GLY A 1 184 ? -21.031 11.445 -7.023 1 92.19 184 GLY A O 1
ATOM 1463 N N . ARG A 1 185 ? -21.156 9.727 -8.578 1 93.19 185 ARG A N 1
ATOM 1464 C CA . ARG A 1 185 ? -20.703 8.719 -7.625 1 93.19 185 ARG A CA 1
ATOM 1465 C C . ARG A 1 185 ? -19.188 8.609 -7.613 1 93.19 185 ARG A C 1
ATOM 1467 O O . ARG A 1 185 ? -18.625 7.68 -7.027 1 93.19 185 ARG A O 1
ATOM 1474 N N . LYS A 1 186 ? -18.594 9.508 -8.289 1 95.69 186 LYS A N 1
ATOM 1475 C CA . LYS A 1 186 ? -17.141 9.445 -8.422 1 95.69 186 LYS A CA 1
ATOM 1476 C C . LYS A 1 186 ? -16.484 10.727 -7.898 1 95.69 186 LYS A C 1
ATOM 1478 O O . LYS A 1 186 ? -17.016 11.82 -8.102 1 95.69 186 LYS A O 1
ATOM 1483 N N . CYS A 1 187 ? -15.375 10.555 -7.266 1 96.25 187 CYS A N 1
ATOM 1484 C CA . CYS A 1 187 ? -14.555 11.719 -6.934 1 96.25 187 CYS A CA 1
ATOM 1485 C C . CYS A 1 187 ? -13.086 11.453 -7.215 1 96.25 187 CYS A C 1
ATOM 1487 O O . CYS A 1 187 ? -12.641 10.305 -7.176 1 96.25 187 CYS A O 1
ATOM 1489 N N . ILE A 1 188 ? -12.367 12.492 -7.566 1 98.06 188 ILE A N 1
ATOM 1490 C CA . ILE A 1 188 ? -10.93 12.461 -7.82 1 98.06 188 ILE A CA 1
ATOM 1491 C C . ILE A 1 188 ? -10.195 13.227 -6.723 1 98.06 188 ILE A C 1
ATOM 1493 O O . ILE A 1 188 ? -10.508 14.391 -6.449 1 98.06 188 ILE A O 1
ATOM 1497 N N . ILE A 1 189 ? -9.266 12.57 -6.078 1 97.56 189 ILE A N 1
ATOM 1498 C CA . ILE A 1 189 ? -8.5 13.156 -4.98 1 97.56 189 ILE A CA 1
ATOM 1499 C C . ILE A 1 189 ? -7.02 13.18 -5.34 1 97.56 189 ILE A C 1
ATOM 1501 O O . ILE A 1 189 ? -6.473 12.18 -5.824 1 97.56 189 ILE A O 1
ATOM 1505 N N . THR A 1 190 ? -6.398 14.227 -5.184 1 97.88 190 THR A N 1
ATOM 1506 C CA . THR A 1 190 ? -4.945 14.312 -5.309 1 97.88 190 THR A CA 1
ATOM 1507 C C . THR A 1 190 ? -4.293 14.484 -3.941 1 97.88 190 THR A C 1
ATOM 1509 O O . THR A 1 190 ? -4.922 14.984 -3.006 1 97.88 190 THR A O 1
ATOM 1512 N N . GLY A 1 191 ? -3.051 13.945 -3.836 1 97.06 191 GLY A N 1
ATOM 1513 C CA . GLY A 1 191 ? -2.354 14.055 -2.564 1 97.06 191 GLY A CA 1
ATOM 1514 C C . GLY A 1 191 ? -0.843 14.062 -2.713 1 97.06 191 GLY A C 1
ATOM 1515 O O . GLY A 1 191 ? -0.316 13.711 -3.77 1 97.06 191 GLY A O 1
ATOM 1516 N N . THR A 1 192 ? -0.198 14.555 -1.65 1 96.44 192 THR A N 1
ATOM 1517 C CA . THR A 1 192 ? 1.258 14.547 -1.556 1 96.44 192 THR A CA 1
ATOM 1518 C C . THR A 1 192 ? 1.71 14.023 -0.197 1 96.44 192 THR A C 1
ATOM 1520 O O . THR A 1 192 ? 0.982 14.133 0.792 1 96.44 192 THR A O 1
ATOM 1523 N N . LEU A 1 193 ? 2.793 13.375 -0.178 1 97.19 193 LEU A N 1
ATOM 1524 C CA . LEU A 1 193 ? 3.551 13.055 1.027 1 97.19 193 LEU A CA 1
ATOM 1525 C C . LEU A 1 193 ? 4.773 13.953 1.159 1 97.19 193 LEU A C 1
ATOM 1527 O O . LEU A 1 193 ? 5.613 14 0.258 1 97.19 193 LEU A O 1
ATOM 1531 N N . GLU A 1 194 ? 4.883 14.641 2.34 1 95.25 194 GLU A N 1
ATOM 1532 C CA . GLU A 1 194 ? 5.918 15.664 2.469 1 95.25 194 GLU A CA 1
ATOM 1533 C C . GLU A 1 194 ? 6.551 15.633 3.857 1 95.25 194 GLU A C 1
ATOM 1535 O O . GLU A 1 194 ? 5.961 15.117 4.805 1 95.25 194 GLU A O 1
ATOM 1540 N N . SER A 1 195 ? 7.797 16.188 3.877 1 93.25 195 SER A N 1
ATOM 1541 C CA . SER A 1 195 ? 8.344 16.547 5.184 1 93.25 195 SER A CA 1
ATOM 1542 C C . SER A 1 195 ? 7.559 17.688 5.812 1 93.25 195 SER A C 1
ATOM 1544 O O . SER A 1 195 ? 6.887 18.453 5.113 1 93.25 195 SER A O 1
ATOM 1546 N N . PRO A 1 196 ? 7.625 17.703 7.148 1 90.12 196 PRO A N 1
ATOM 1547 C CA . PRO A 1 196 ? 7 18.875 7.77 1 90.12 196 PRO A CA 1
ATOM 1548 C C . PRO A 1 196 ? 7.656 20.188 7.352 1 90.12 196 PRO A C 1
ATOM 1550 O O . PRO A 1 196 ? 8.836 20.203 6.988 1 90.12 196 PRO A O 1
ATOM 1553 N N . PRO A 1 197 ? 6.871 21.203 7.418 1 82.12 197 PRO A N 1
ATOM 1554 C CA . PRO A 1 197 ? 7.488 22.516 7.184 1 82.12 197 PRO A CA 1
ATOM 1555 C C . PRO A 1 197 ? 8.531 22.875 8.242 1 82.12 197 PRO A C 1
ATOM 1557 O O . PRO A 1 197 ? 8.406 22.469 9.398 1 82.12 197 PRO A O 1
ATOM 1560 N N . LEU A 1 198 ? 9.758 23.25 7.957 1 69.44 198 LEU A N 1
ATOM 1561 C CA . LEU A 1 198 ? 10.812 23.562 8.906 1 69.44 198 LEU A CA 1
ATOM 1562 C C . LEU A 1 198 ? 10.578 24.938 9.547 1 69.44 198 LEU A C 1
ATOM 1564 O O . LEU A 1 198 ? 10.906 25.141 10.719 1 69.44 198 LEU A O 1
ATOM 1568 N N . ASP A 1 199 ? 10.789 26.094 8.75 1 57.72 199 ASP A N 1
ATOM 1569 C CA . ASP A 1 199 ? 11 27.422 9.328 1 57.72 199 ASP A CA 1
ATOM 1570 C C . ASP A 1 199 ? 9.664 28.109 9.586 1 57.72 199 ASP A C 1
ATOM 1572 O O . ASP A 1 199 ? 8.75 28.047 8.766 1 57.72 199 ASP A O 1
ATOM 1576 N N . PRO A 1 200 ? 9.445 28.531 10.875 1 51.16 200 PRO A N 1
ATOM 1577 C CA . PRO A 1 200 ? 8.32 29.281 11.438 1 51.16 200 PRO A CA 1
ATOM 1578 C C . PRO A 1 200 ? 7.91 30.453 10.562 1 51.16 200 PRO A C 1
ATOM 1580 O O . PRO A 1 200 ? 6.812 31 10.727 1 51.16 200 PRO A O 1
ATOM 1583 N N . SER A 1 201 ? 8.82 31.141 9.891 1 49.75 201 SER A N 1
ATOM 1584 C CA . SER A 1 201 ? 8.227 32.344 9.289 1 49.75 201 SER A CA 1
ATOM 1585 C C . SER A 1 201 ? 7.207 31.969 8.219 1 49.75 201 SER A C 1
ATOM 1587 O O . SER A 1 201 ? 7.43 32.219 7.031 1 49.75 201 SER A O 1
ATOM 1589 N N . THR A 1 202 ? 6.688 30.828 8.391 1 46 202 THR A N 1
ATOM 1590 C CA . THR A 1 202 ? 5.762 30.219 7.438 1 46 202 THR A CA 1
ATOM 1591 C C . THR A 1 202 ? 4.438 30.969 7.414 1 46 202 THR A C 1
ATOM 1593 O O . THR A 1 202 ? 3.699 30.969 8.406 1 46 202 THR A O 1
ATOM 1596 N N . LYS A 1 203 ? 4.367 32.031 6.699 1 43.88 203 LYS A N 1
ATOM 1597 C CA . LYS A 1 203 ? 3.053 32.625 6.527 1 43.88 203 LYS A CA 1
ATOM 1598 C C . LYS A 1 203 ? 2.115 31.719 5.754 1 43.88 203 LYS A C 1
ATOM 1600 O O . LYS A 1 203 ? 2.502 31.141 4.738 1 43.88 203 LYS A O 1
ATOM 1605 N N . LEU A 1 204 ? 1.147 31.109 6.348 1 41.22 204 LEU A N 1
ATOM 1606 C CA . LEU A 1 204 ? 0.059 30.391 5.699 1 41.22 204 LEU A CA 1
ATOM 1607 C C . LEU A 1 204 ? -0.53 31.219 4.555 1 41.22 204 LEU A C 1
ATOM 1609 O O . LEU A 1 204 ? -1.04 32.312 4.773 1 41.22 204 LEU A O 1
ATOM 1613 N N . GLY A 1 205 ? 0.09 31.312 3.406 1 34 205 GLY A N 1
ATOM 1614 C CA . GLY A 1 205 ? -0.447 32.094 2.303 1 34 205 GLY A CA 1
ATOM 1615 C C . GLY A 1 205 ? -1.726 31.516 1.729 1 34 205 GLY A C 1
ATOM 1616 O O . GLY A 1 205 ? -2.039 30.344 1.956 1 34 205 GLY A O 1
ATOM 1617 N N . SER A 1 206 ? -2.779 32.375 1.522 1 34.62 206 SER A N 1
ATOM 1618 C CA . SER A 1 206 ? -4.051 32.156 0.842 1 34.62 206 SER A CA 1
ATOM 1619 C C . SER A 1 206 ? -3.836 31.594 -0.564 1 34.62 206 SER A C 1
ATOM 1621 O O . SER A 1 206 ? -3.982 32.312 -1.55 1 34.62 206 SER A O 1
ATOM 1623 N N . VAL A 1 207 ? -2.842 30.828 -0.911 1 31.7 207 VAL A N 1
ATOM 1624 C CA . VAL A 1 207 ? -2.689 30.703 -2.355 1 31.7 207 VAL A CA 1
ATOM 1625 C C . VAL A 1 207 ? -3.863 29.906 -2.934 1 31.7 207 VAL A C 1
ATOM 1627 O O . VAL A 1 207 ? -4.25 28.875 -2.391 1 31.7 207 VAL A O 1
ATOM 1630 N N . LYS A 1 208 ? -4.648 30.438 -3.85 1 32.03 208 LYS A N 1
ATOM 1631 C CA . LYS A 1 208 ? -5.688 30 -4.777 1 32.03 208 LYS A CA 1
ATOM 1632 C C . LYS A 1 208 ? -5.238 28.781 -5.566 1 32.03 208 LYS A C 1
ATOM 1634 O O . LYS A 1 208 ? -5.871 28.406 -6.559 1 32.03 208 LYS A O 1
ATOM 1639 N N . SER A 1 209 ? -3.896 28.422 -5.73 1 34.06 209 SER A N 1
ATOM 1640 C CA . SER A 1 209 ? -3.59 27.625 -6.918 1 34.06 209 SER A CA 1
ATOM 1641 C C . SER A 1 209 ? -4.258 26.25 -6.859 1 34.06 209 SER A C 1
ATOM 1643 O O . SER A 1 209 ? -4.359 25.656 -5.785 1 34.06 209 SER A O 1
ATOM 1645 N N . LEU A 1 210 ? -4.961 25.812 -7.883 1 32.75 210 LEU A N 1
ATOM 1646 C CA . LEU A 1 210 ? -5.785 24.703 -8.344 1 32.75 210 LEU A CA 1
ATOM 1647 C C . LEU A 1 210 ? -5.133 23.375 -8.016 1 32.75 210 LEU A C 1
ATOM 1649 O O . LEU A 1 210 ? -5.797 22.328 -8.023 1 32.75 210 LEU A O 1
ATOM 1653 N N . VAL A 1 211 ? -3.928 23.094 -8.68 1 32.25 211 VAL A N 1
ATOM 1654 C CA . VAL A 1 211 ? -3.439 21.719 -8.719 1 32.25 211 VAL A CA 1
ATOM 1655 C C . VAL A 1 211 ? -3.227 21.203 -7.297 1 32.25 211 VAL A C 1
ATOM 1657 O O . VAL A 1 211 ? -2.834 21.953 -6.406 1 32.25 211 VAL A O 1
ATOM 1660 N N . ALA A 1 212 ? -3.555 19.891 -6.965 1 37.22 212 ALA A N 1
ATOM 1661 C CA . ALA A 1 212 ? -3.346 19.156 -5.727 1 37.22 212 ALA A CA 1
ATOM 1662 C C . ALA A 1 212 ? -2.07 19.609 -5.02 1 37.22 212 ALA A C 1
ATOM 1664 O O . ALA A 1 212 ? -1.12 18.828 -4.883 1 37.22 212 ALA A O 1
ATOM 1665 N N . LYS A 1 213 ? -1.535 20.656 -5.355 1 36.94 213 LYS A N 1
ATOM 1666 C CA . LYS A 1 213 ? -0.292 21.016 -4.676 1 36.94 213 LYS A CA 1
ATOM 1667 C C . LYS A 1 213 ? -0.455 20.953 -3.162 1 36.94 213 LYS A C 1
ATOM 1669 O O . LYS A 1 213 ? -1.578 20.969 -2.652 1 36.94 213 LYS A O 1
ATOM 1674 N N . SER A 1 214 ? 0.706 21.5 -2.281 1 36.75 214 SER A N 1
ATOM 1675 C CA . SER A 1 214 ? 1.07 21.344 -0.878 1 36.75 214 SER A CA 1
ATOM 1676 C C . SER A 1 214 ? -0.065 21.766 0.043 1 36.75 214 SER A C 1
ATOM 1678 O O . SER A 1 214 ? -1.039 22.375 -0.407 1 36.75 214 SER A O 1
ATOM 1680 N N . VAL A 1 215 ? 0.255 21.516 1.344 1 37.28 215 VAL A N 1
ATOM 1681 C CA . VAL A 1 215 ? -0.218 22.078 2.604 1 37.28 215 VAL A CA 1
ATOM 1682 C C . VAL A 1 215 ? -0.583 23.547 2.404 1 37.28 215 VAL A C 1
ATOM 1684 O O . VAL A 1 215 ? -0.132 24.188 1.449 1 37.28 215 VAL A O 1
ATOM 1687 N N . PRO A 1 216 ? -1.493 23.938 3.172 1 42.09 216 PRO A N 1
ATOM 1688 C CA . PRO A 1 216 ? -1.579 25.391 3.158 1 42.09 216 PRO A CA 1
ATOM 1689 C C . PRO A 1 216 ? -0.33 26.047 2.578 1 42.09 216 PRO A C 1
ATOM 1691 O O . PRO A 1 216 ? 0.771 25.516 2.695 1 42.09 216 PRO A O 1
ATOM 1694 N N . ASN A 1 217 ? -0.529 26.562 1.314 1 46.59 217 ASN A N 1
ATOM 1695 C CA . ASN A 1 217 ? 0.542 27.375 0.742 1 46.59 217 ASN A CA 1
ATOM 1696 C C . ASN A 1 217 ? 1.415 27.984 1.826 1 46.59 217 ASN A C 1
ATOM 1698 O O . ASN A 1 217 ? 1.221 29.156 2.195 1 46.59 217 ASN A O 1
ATOM 1702 N N . TRP A 1 218 ? 1.681 27.125 2.793 1 50.53 218 TRP A N 1
ATOM 1703 C CA . TRP A 1 218 ? 2.701 27.734 3.646 1 50.53 218 TRP A CA 1
ATOM 1704 C C . TRP A 1 218 ? 3.969 28.031 2.85 1 50.53 218 TRP A C 1
ATOM 1706 O O . TRP A 1 218 ? 4.426 27.203 2.062 1 50.53 218 TRP A O 1
ATOM 1716 N N . ILE A 1 219 ? 4.02 29.281 2.52 1 53.75 219 ILE A N 1
ATOM 1717 C CA . ILE A 1 219 ? 5.301 29.641 1.921 1 53.75 219 ILE A CA 1
ATOM 1718 C C . ILE A 1 219 ? 6.434 29.297 2.885 1 53.75 219 ILE A C 1
ATOM 1720 O O . ILE A 1 219 ? 6.629 29.984 3.893 1 53.75 219 ILE A O 1
ATOM 1724 N N . TYR A 1 220 ? 6.684 28.047 2.793 1 60.22 220 TYR A N 1
ATOM 1725 C CA . TYR A 1 220 ? 7.824 27.641 3.604 1 60.22 220 TYR A CA 1
ATOM 1726 C C . TYR A 1 220 ? 9.133 27.812 2.838 1 60.22 220 TYR A C 1
ATOM 1728 O O . TYR A 1 220 ? 9.172 27.609 1.62 1 60.22 220 TYR A O 1
ATOM 1736 N N . ASN A 1 221 ? 9.969 28.531 3.59 1 62.69 221 ASN A N 1
ATOM 1737 C CA . ASN A 1 221 ? 11.344 28.547 3.107 1 62.69 221 ASN A CA 1
ATOM 1738 C C . ASN A 1 221 ? 12.305 27.938 4.121 1 62.69 221 ASN A C 1
ATOM 1740 O O . ASN A 1 221 ? 12.445 28.453 5.234 1 62.69 221 ASN A O 1
ATOM 1744 N N . PRO A 1 222 ? 12.836 26.891 3.725 1 72.88 222 PRO A N 1
ATOM 1745 C CA . PRO A 1 222 ? 12.75 26.094 2.498 1 72.88 222 PRO A CA 1
ATOM 1746 C C . PRO A 1 222 ? 11.43 25.328 2.389 1 72.88 222 PRO A C 1
ATOM 1748 O O . PRO A 1 222 ? 10.781 25.047 3.402 1 72.88 222 PRO A O 1
ATOM 1751 N N . LYS A 1 223 ? 11.141 25.047 1.197 1 79.56 223 LYS A N 1
ATOM 1752 C CA . LYS A 1 223 ? 9.945 24.266 0.912 1 79.56 223 LYS A CA 1
ATOM 1753 C C . LYS A 1 223 ? 10.094 22.828 1.435 1 79.56 223 LYS A C 1
ATOM 1755 O O . LYS A 1 223 ? 11.195 22.281 1.45 1 79.56 223 LYS A O 1
ATOM 1760 N N . PRO A 1 224 ? 9.016 22.297 1.901 1 87.88 224 PRO A N 1
ATOM 1761 C CA . PRO A 1 224 ? 9.062 20.891 2.322 1 87.88 224 PRO A CA 1
ATOM 1762 C C . PRO A 1 224 ? 9.516 19.953 1.204 1 87.88 224 PRO A C 1
ATOM 1764 O O . PRO A 1 224 ? 9.281 20.234 0.026 1 87.88 224 PRO A O 1
ATOM 1767 N N . THR A 1 225 ? 10.227 18.969 1.588 1 90.69 225 THR A N 1
ATOM 1768 C CA . THR A 1 225 ? 10.578 17.922 0.638 1 90.69 225 THR A CA 1
ATOM 1769 C C . THR A 1 225 ? 9.344 17.125 0.233 1 90.69 225 THR A C 1
ATOM 1771 O O . THR A 1 225 ? 8.586 16.656 1.09 1 90.69 225 THR A O 1
ATOM 1774 N N . VAL A 1 226 ? 9.078 17.031 -1.082 1 94.44 226 VAL A N 1
ATOM 1775 C CA . VAL A 1 226 ? 7.996 16.203 -1.577 1 94.44 226 VAL A CA 1
ATOM 1776 C C . VAL A 1 226 ? 8.508 14.781 -1.835 1 94.44 226 VAL A C 1
ATOM 1778 O O . VAL A 1 226 ? 9.391 14.578 -2.674 1 94.44 226 VAL A O 1
ATOM 1781 N N . TYR A 1 227 ? 7.969 13.844 -1.113 1 97.5 227 TYR A N 1
ATOM 1782 C CA . TYR A 1 227 ? 8.414 12.461 -1.219 1 97.5 227 TYR A CA 1
ATOM 1783 C C . TYR A 1 227 ? 7.613 11.703 -2.271 1 97.5 227 TYR A C 1
ATOM 1785 O O . TYR A 1 227 ? 8.141 10.812 -2.939 1 97.5 227 TYR A O 1
ATOM 1793 N N . ALA A 1 228 ? 6.332 12.008 -2.418 1 98 228 ALA A N 1
ATOM 1794 C CA . ALA A 1 228 ? 5.453 11.328 -3.365 1 98 228 ALA A CA 1
ATOM 1795 C C . ALA A 1 228 ? 4.238 12.188 -3.705 1 98 228 ALA A C 1
ATOM 1797 O O . ALA A 1 228 ? 3.836 13.039 -2.916 1 98 228 ALA A O 1
ATOM 1798 N N . THR A 1 229 ? 3.715 11.969 -4.883 1 98.06 229 THR A N 1
ATOM 1799 C CA . THR A 1 229 ? 2.422 12.484 -5.312 1 98.06 229 THR A CA 1
ATOM 1800 C C . THR A 1 229 ? 1.486 11.344 -5.707 1 98.06 229 THR A C 1
ATOM 1802 O O . THR A 1 229 ? 1.94 10.289 -6.141 1 98.06 229 THR A O 1
ATOM 1805 N N . ALA A 1 230 ? 0.214 11.57 -5.484 1 98.5 230 ALA A N 1
ATOM 1806 C CA . ALA A 1 230 ? -0.727 10.492 -5.77 1 98.5 230 ALA A CA 1
ATOM 1807 C C . ALA A 1 230 ? -2.064 11.047 -6.258 1 98.5 230 ALA A C 1
ATOM 1809 O O . ALA A 1 230 ? -2.42 12.188 -5.953 1 98.5 230 ALA A O 1
ATOM 1810 N N . THR A 1 231 ? -2.758 10.266 -7.016 1 98.38 231 THR A N 1
ATOM 1811 C CA . THR A 1 231 ? -4.137 10.492 -7.426 1 98.38 231 THR A CA 1
ATOM 1812 C C . THR A 1 231 ? -4.984 9.242 -7.184 1 98.38 231 THR A C 1
ATOM 1814 O O . THR A 1 231 ? -4.582 8.133 -7.535 1 98.38 231 THR A O 1
ATOM 1817 N N . CYS A 1 232 ? -6.082 9.453 -6.586 1 97.94 232 CYS A N 1
ATOM 1818 C CA . CYS A 1 232 ? -7.016 8.375 -6.281 1 97.94 232 CYS A CA 1
ATOM 1819 C C . CYS A 1 232 ? -8.398 8.664 -6.863 1 97.94 232 CYS A C 1
ATOM 1821 O O . CYS A 1 232 ? -8.875 9.797 -6.797 1 97.94 232 CYS A O 1
ATOM 1823 N N . ILE A 1 233 ? -8.969 7.691 -7.465 1 97.94 233 ILE A N 1
ATOM 1824 C CA . ILE A 1 233 ? -10.359 7.766 -7.895 1 97.94 233 ILE A CA 1
ATOM 1825 C C . ILE A 1 233 ? -11.219 6.863 -7.012 1 97.94 233 ILE A C 1
ATOM 1827 O O . ILE A 1 233 ? -10.969 5.66 -6.906 1 97.94 233 ILE A O 1
ATOM 1831 N N . LEU A 1 234 ? -12.18 7.438 -6.402 1 94.88 234 LEU A N 1
ATOM 1832 C CA . LEU A 1 234 ? -13.148 6.719 -5.582 1 94.88 234 LEU A CA 1
ATOM 1833 C C . LEU A 1 234 ? -14.5 6.629 -6.285 1 94.88 234 LEU A C 1
ATOM 1835 O O . LEU A 1 234 ? -14.945 7.59 -6.91 1 94.88 234 LEU A O 1
ATOM 1839 N N . VAL A 1 235 ? -15.117 5.48 -6.086 1 94.69 235 VAL A N 1
ATOM 1840 C CA . VAL A 1 235 ? -16.438 5.285 -6.68 1 94.69 235 VAL A CA 1
ATOM 1841 C C . VAL A 1 235 ? -17.375 4.652 -5.66 1 94.69 235 VAL A C 1
ATOM 1843 O O . VAL A 1 235 ? -16.984 3.748 -4.918 1 94.69 235 VAL A O 1
ATOM 1846 N N . GLU A 1 236 ? -18.531 5.141 -5.598 1 89.81 236 GLU A N 1
ATOM 1847 C CA . GLU A 1 236 ? -19.594 4.492 -4.828 1 89.81 236 GLU A CA 1
ATOM 1848 C C . GLU A 1 236 ? -20.203 3.336 -5.602 1 89.81 236 GLU A C 1
ATOM 1850 O O . GLU A 1 236 ? -20.719 3.525 -6.707 1 89.81 236 GLU A O 1
ATOM 1855 N N . PRO A 1 237 ? -20.125 2.213 -4.988 1 78.38 237 PRO A N 1
ATOM 1856 C CA . PRO A 1 237 ? -20.75 1.098 -5.699 1 78.38 237 PRO A CA 1
ATOM 1857 C C . PRO A 1 237 ? -22.266 1.281 -5.863 1 78.38 237 PRO A C 1
ATOM 1859 O O . PRO A 1 237 ? -22.922 1.87 -5 1 78.38 237 PRO A O 1
ATOM 1862 N N . LYS A 1 238 ? -22.781 0.713 -6.883 1 68.5 238 LYS A N 1
ATOM 1863 C CA . LYS A 1 238 ? -24.188 0.899 -7.246 1 68.5 238 LYS A CA 1
ATOM 1864 C C . LYS A 1 238 ? -25.109 0.291 -6.195 1 68.5 238 LYS A C 1
ATOM 1866 O O . LYS A 1 238 ? -26.156 0.857 -5.883 1 68.5 238 LYS A O 1
ATOM 1871 N N . TRP A 1 239 ? -24.734 -0.913 -5.727 1 59.06 239 TRP A N 1
ATOM 1872 C CA . TRP A 1 239 ? -25.656 -1.588 -4.816 1 59.06 239 TRP A CA 1
ATOM 1873 C C . TRP A 1 239 ? -25.797 -0.814 -3.512 1 59.06 239 TRP A C 1
ATOM 1875 O O . TRP A 1 239 ? -26.719 -1.06 -2.732 1 59.06 239 TRP A O 1
ATOM 1885 N N . PHE A 1 240 ? -24.891 0.076 -3.23 1 57.5 240 PHE A N 1
ATOM 1886 C CA . PHE A 1 240 ? -24.922 0.873 -2.01 1 57.5 240 PHE A CA 1
ATOM 1887 C C . PHE A 1 240 ? -26.141 1.791 -2.008 1 57.5 240 PHE A C 1
ATOM 1889 O O . PHE A 1 240 ? -26.656 2.16 -0.945 1 57.5 240 PHE A O 1
ATOM 1896 N N . LYS A 1 241 ? -26.484 2.227 -3.244 1 50.41 241 LYS A N 1
ATOM 1897 C CA . LYS A 1 241 ? -27.703 3.012 -3.336 1 50.41 241 LYS A CA 1
ATOM 1898 C C . LYS A 1 241 ? -28.875 2.283 -2.674 1 50.41 241 LYS A C 1
ATOM 1900 O O . LYS A 1 241 ? -29.766 2.918 -2.107 1 50.41 241 LYS A O 1
ATOM 1905 N N . TYR A 1 242 ? -28.734 0.961 -2.719 1 46.84 242 TYR A N 1
ATOM 1906 C CA . TYR A 1 242 ? -29.844 0.166 -2.207 1 46.84 242 TYR A CA 1
ATOM 1907 C C . TYR A 1 242 ? -29.656 -0.145 -0.728 1 46.84 242 TYR A C 1
ATOM 1909 O O . TYR A 1 242 ? -30.609 -0.505 -0.036 1 46.84 242 TYR A O 1
ATOM 1917 N N . VAL A 1 243 ? -28.453 -0.176 -0.315 1 46.5 243 VAL A N 1
ATOM 1918 C CA . VAL A 1 243 ? -28.234 -0.501 1.088 1 46.5 243 VAL A CA 1
ATOM 1919 C C . VAL A 1 243 ? -28.359 0.759 1.939 1 46.5 243 VAL A C 1
ATOM 1921 O O . VAL A 1 243 ? -28.547 0.677 3.158 1 46.5 243 VAL A O 1
ATOM 1924 N N . SER A 1 244 ? -28 1.867 1.431 1 42.38 244 SER A N 1
ATOM 1925 C CA . SER A 1 244 ? -28.156 3.074 2.238 1 42.38 244 SER A CA 1
ATOM 1926 C C . SER A 1 244 ? -29.547 3.158 2.852 1 42.38 244 SER A C 1
ATOM 1928 O O . SER A 1 244 ? -29.75 3.881 3.828 1 42.38 244 SER A O 1
ATOM 1930 N N . TRP A 1 245 ? -30.469 2.602 2.188 1 37.19 245 TRP A N 1
ATOM 1931 C CA . TRP A 1 245 ? -31.812 2.709 2.75 1 37.19 245 TRP A CA 1
ATOM 1932 C C . TRP A 1 245 ? -31.922 1.91 4.043 1 37.19 245 TRP A C 1
ATOM 1934 O O . TRP A 1 245 ? -32.875 2.105 4.82 1 37.19 245 TRP A O 1
ATOM 1944 N N . ILE A 1 246 ? -31.125 0.835 4.211 1 34.56 246 ILE A N 1
ATOM 1945 C CA . ILE A 1 246 ? -31.328 0.178 5.496 1 34.56 246 ILE A CA 1
ATOM 1946 C C . ILE A 1 246 ? -30.578 0.921 6.59 1 34.56 246 ILE A C 1
ATOM 1948 O O . ILE A 1 246 ? -29.344 0.989 6.559 1 34.56 246 ILE A O 1
ATOM 1952 N N . ASN A 1 247 ? -30.938 1.976 7.09 1 34.28 247 ASN A N 1
ATOM 1953 C CA . ASN A 1 247 ? -30.609 2.703 8.312 1 34.28 247 ASN A CA 1
ATOM 1954 C C . ASN A 1 247 ? -30.109 1.765 9.406 1 34.28 247 ASN A C 1
ATOM 1956 O O . ASN A 1 247 ? -30.922 1.15 10.109 1 34.28 247 ASN A O 1
ATOM 1960 N N . ILE A 1 248 ? -29.062 1.024 9.203 1 27.2 248 ILE A N 1
ATOM 1961 C CA . ILE A 1 248 ? -28.734 0.263 10.406 1 27.2 248 ILE A CA 1
ATOM 1962 C C . ILE A 1 248 ? -28.359 1.218 11.531 1 27.2 248 ILE A C 1
ATOM 1964 O O . ILE A 1 248 ? -27.984 0.781 12.625 1 27.2 248 ILE A O 1
ATOM 1968 N N . PHE A 1 249 ? -28 2.49 11.367 1 23.25 249 PHE A N 1
ATOM 1969 C CA . PHE A 1 249 ? -27.984 3.262 12.602 1 23.25 249 PHE A CA 1
ATOM 1970 C C . PHE A 1 249 ? -29.391 3.734 12.969 1 23.25 249 PHE A C 1
ATOM 1972 O O . PHE A 1 249 ? -30.203 4.02 12.086 1 23.25 249 PHE A O 1
ATOM 1979 N N . MET B 1 1 ? 76.188 -11.734 -43.531 1 25.95 1 MET B N 1
ATOM 1980 C CA . MET B 1 1 ? 74.938 -12.422 -43.344 1 25.95 1 MET B CA 1
ATOM 1981 C C . MET B 1 1 ? 74.562 -12.531 -41.844 1 25.95 1 MET B C 1
ATOM 1983 O O . MET B 1 1 ? 75 -13.453 -41.156 1 25.95 1 MET B O 1
ATOM 1987 N N . SER B 1 2 ? 74.875 -11.461 -41.125 1 28.44 2 SER B N 1
ATOM 1988 C CA . SER B 1 2 ? 75 -11.109 -39.688 1 28.44 2 SER B CA 1
ATOM 1989 C C . SER B 1 2 ? 73.75 -11.305 -38.938 1 28.44 2 SER B C 1
ATOM 1991 O O . SER B 1 2 ? 72.688 -10.703 -39.281 1 28.44 2 SER B O 1
ATOM 1993 N N . GLY B 1 3 ? 73.562 -12.562 -38.531 1 23.97 3 GLY B N 1
ATOM 1994 C CA . GLY B 1 3 ? 72.438 -13.25 -37.875 1 23.97 3 GLY B CA 1
ATOM 1995 C C . GLY B 1 3 ? 72.062 -12.617 -36.531 1 23.97 3 GLY B C 1
ATOM 1996 O O . GLY B 1 3 ? 72.812 -12.656 -35.594 1 23.97 3 GLY B O 1
ATOM 1997 N N . LYS B 1 4 ? 71.625 -11.305 -36.625 1 26.48 4 LYS B N 1
ATOM 1998 C CA . LYS B 1 4 ? 71.25 -10.492 -35.469 1 26.48 4 LYS B CA 1
ATOM 1999 C C . LYS B 1 4 ? 70.375 -11.305 -34.469 1 26.48 4 LYS B C 1
ATOM 2001 O O . LYS B 1 4 ? 69.375 -11.844 -34.812 1 26.48 4 LYS B O 1
ATOM 2006 N N . ILE B 1 5 ? 71 -11.977 -33.625 1 28.03 5 ILE B N 1
ATOM 2007 C CA . ILE B 1 5 ? 70.562 -12.891 -32.562 1 28.03 5 ILE B CA 1
ATOM 2008 C C . ILE B 1 5 ? 69.562 -12.18 -31.656 1 28.03 5 ILE B C 1
ATOM 2010 O O . ILE B 1 5 ? 69.938 -11.312 -30.875 1 28.03 5 ILE B O 1
ATOM 2014 N N . SER B 1 6 ? 68.625 -11.461 -32.25 1 27.69 6 SER B N 1
ATOM 2015 C CA . SER B 1 6 ? 67.875 -10.648 -31.312 1 27.69 6 SER B CA 1
ATOM 2016 C C . SER B 1 6 ? 67.438 -11.469 -30.109 1 27.69 6 SER B C 1
ATOM 2018 O O . SER B 1 6 ? 67.062 -12.641 -30.25 1 27.69 6 SER B O 1
ATOM 2020 N N . ARG B 1 7 ? 67.938 -11.156 -28.891 1 28.08 7 ARG B N 1
ATOM 2021 C CA . ARG B 1 7 ? 67.812 -11.555 -27.484 1 28.08 7 ARG B CA 1
ATOM 2022 C C . ARG B 1 7 ? 66.375 -11.609 -27.078 1 28.08 7 ARG B C 1
ATOM 2024 O O . ARG B 1 7 ? 65.688 -10.594 -27.094 1 28.08 7 ARG B O 1
ATOM 2031 N N . TYR B 1 8 ? 65.562 -12.578 -27.578 1 25.95 8 TYR B N 1
ATOM 2032 C CA . TYR B 1 8 ? 64.188 -12.766 -27.234 1 25.95 8 TYR B CA 1
ATOM 2033 C C . TYR B 1 8 ? 64 -12.828 -25.734 1 25.95 8 TYR B C 1
ATOM 2035 O O . TYR B 1 8 ? 64.625 -13.648 -25.047 1 25.95 8 TYR B O 1
ATOM 2043 N N . VAL B 1 9 ? 64.125 -11.656 -25.062 1 28.61 9 VAL B N 1
ATOM 2044 C CA . VAL B 1 9 ? 63.906 -11.578 -23.609 1 28.61 9 VAL B CA 1
ATOM 2045 C C . VAL B 1 9 ? 62.656 -12.352 -23.234 1 28.61 9 VAL B C 1
ATOM 2047 O O . VAL B 1 9 ? 61.562 -12.062 -23.75 1 28.61 9 VAL B O 1
ATOM 2050 N N . ILE B 1 10 ? 62.781 -13.578 -23.016 1 27.16 10 ILE B N 1
ATOM 2051 C CA . ILE B 1 10 ? 61.75 -14.477 -22.516 1 27.16 10 ILE B CA 1
ATOM 2052 C C . ILE B 1 10 ? 61.156 -13.906 -21.219 1 27.16 10 ILE B C 1
ATOM 2054 O O . ILE B 1 10 ? 61.844 -13.797 -20.203 1 27.16 10 ILE B O 1
ATOM 2058 N N . LEU B 1 11 ? 60.625 -12.727 -21.312 1 27.2 11 LEU B N 1
ATOM 2059 C CA . LEU B 1 11 ? 60.062 -12.227 -20.062 1 27.2 11 LEU B CA 1
ATOM 2060 C C . LEU B 1 11 ? 59.25 -13.32 -19.359 1 27.2 11 LEU B C 1
ATOM 2062 O O . LEU B 1 11 ? 58.438 -14 -19.969 1 27.2 11 LEU B O 1
ATOM 2066 N N . PRO B 1 12 ? 59.844 -13.883 -18.312 1 29.25 12 PRO B N 1
ATOM 2067 C CA . PRO B 1 12 ? 59.156 -14.914 -17.531 1 29.25 12 PRO B CA 1
ATOM 2068 C C . PRO B 1 12 ? 57.75 -14.516 -17.125 1 29.25 12 PRO B C 1
ATOM 2070 O O . PRO B 1 12 ? 57.531 -13.391 -16.672 1 29.25 12 PRO B O 1
ATOM 2073 N N . LEU B 1 13 ? 56.781 -14.758 -17.984 1 24.89 13 LEU B N 1
ATOM 2074 C CA . LEU B 1 13 ? 55.375 -14.578 -17.625 1 24.89 13 LEU B CA 1
ATOM 2075 C C . LEU B 1 13 ? 55.094 -15.148 -16.234 1 24.89 13 LEU B C 1
ATOM 2077 O O . LEU B 1 13 ? 55.062 -16.375 -16.062 1 24.89 13 LEU B O 1
ATOM 2081 N N . THR B 1 14 ? 55.812 -14.773 -15.18 1 27.66 14 THR B N 1
ATOM 2082 C CA . THR B 1 14 ? 55.438 -15.195 -13.836 1 27.66 14 THR B CA 1
ATOM 2083 C C . THR B 1 14 ? 53.938 -15.164 -13.656 1 27.66 14 THR B C 1
ATOM 2085 O O . THR B 1 14 ? 53.312 -14.133 -13.891 1 27.66 14 THR B O 1
ATOM 2088 N N . GLY B 1 15 ? 53.25 -16.25 -13.891 1 24.73 15 GLY B N 1
ATOM 2089 C CA . GLY B 1 15 ? 51.875 -16.703 -13.703 1 24.73 15 GLY B CA 1
ATOM 2090 C C . GLY B 1 15 ? 51.312 -16.344 -12.344 1 24.73 15 GLY B C 1
ATOM 2091 O O . GLY B 1 15 ? 51.812 -16.797 -11.312 1 24.73 15 GLY B O 1
ATOM 2092 N N . PHE B 1 16 ? 51.062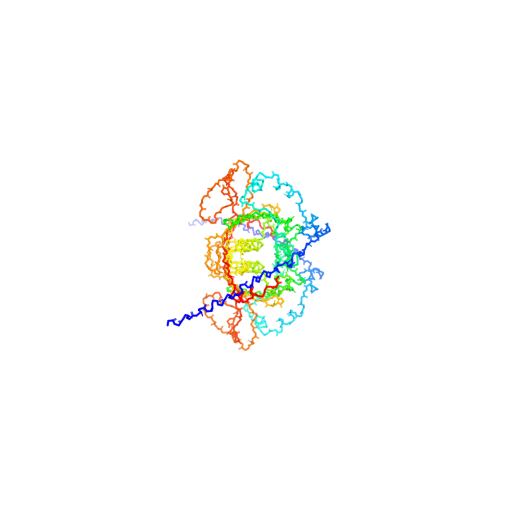 -15.102 -12.008 1 24.44 16 PHE B N 1
ATOM 2093 C CA . PHE B 1 16 ? 50.375 -14.695 -10.789 1 24.44 16 PHE B CA 1
ATOM 2094 C C . PHE B 1 16 ? 49.156 -15.586 -10.523 1 24.44 16 PHE B C 1
ATOM 2096 O O . PHE B 1 16 ? 48.125 -15.477 -11.219 1 24.44 16 PHE B O 1
ATOM 2103 N N . THR B 1 17 ? 49.219 -16.906 -10.328 1 25.95 17 THR B N 1
ATOM 2104 C CA . THR B 1 17 ? 48.219 -17.812 -9.766 1 25.95 17 THR B CA 1
ATOM 2105 C C . THR B 1 17 ? 47.656 -17.266 -8.453 1 25.95 17 THR B C 1
ATOM 2107 O O . THR B 1 17 ? 48.219 -17.547 -7.379 1 25.95 17 THR B O 1
ATOM 2110 N N . LEU B 1 18 ? 47.719 -16.047 -8.148 1 25.11 18 LEU B N 1
ATOM 2111 C CA . LEU B 1 18 ? 47.188 -15.656 -6.848 1 25.11 18 LEU B CA 1
ATOM 2112 C C . LEU B 1 18 ? 45.906 -16.422 -6.531 1 25.11 18 LEU B C 1
ATOM 2114 O O . LEU B 1 18 ? 45.062 -16.625 -7.41 1 25.11 18 LEU B O 1
ATOM 2118 N N . GLY B 1 19 ? 45.875 -17.234 -5.348 1 24.48 19 GLY B N 1
ATOM 2119 C CA . GLY B 1 19 ? 45.062 -18 -4.41 1 24.48 19 GLY B CA 1
ATOM 2120 C C . GLY B 1 19 ? 43.75 -17.344 -4.07 1 24.48 19 GLY B C 1
ATOM 2121 O O . GLY B 1 19 ? 43.688 -16.422 -3.268 1 24.48 19 GLY B 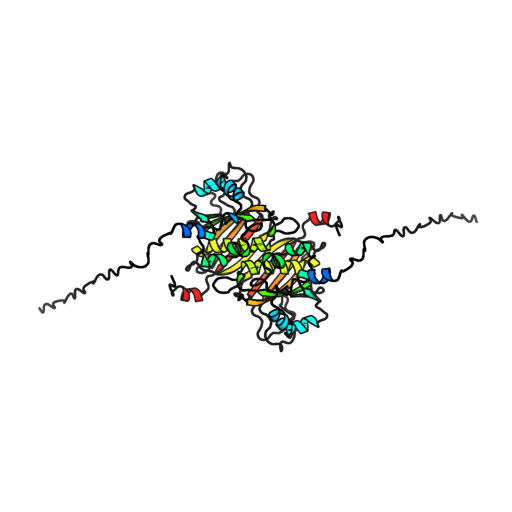O 1
ATOM 2122 N N . PHE B 1 20 ? 43.031 -16.906 -4.902 1 24.53 20 PHE B N 1
ATOM 2123 C CA . PHE B 1 20 ? 41.688 -16.484 -4.527 1 24.53 20 PHE B CA 1
ATOM 2124 C C . PHE B 1 20 ? 41 -17.562 -3.701 1 24.53 20 PHE B C 1
ATOM 2126 O O . PHE B 1 20 ? 40.125 -18.281 -4.203 1 24.53 20 PHE B O 1
ATOM 2133 N N . GLY B 1 21 ? 41.656 -18.469 -2.861 1 26.5 21 GLY B N 1
ATOM 2134 C CA . GLY B 1 21 ? 41.062 -19.516 -2.023 1 26.5 21 GLY B CA 1
ATOM 2135 C C . GLY B 1 21 ? 40 -19 -1.079 1 26.5 21 GLY B C 1
ATOM 2136 O O . GLY B 1 21 ? 39.188 -19.781 -0.555 1 26.5 21 GLY B O 1
ATOM 2137 N N . TYR B 1 22 ? 40.25 -18.016 -0.38 1 23.81 22 TYR B N 1
ATOM 2138 C CA . TYR B 1 22 ? 39.75 -18.031 0.992 1 23.81 22 TYR B CA 1
ATOM 2139 C C . TYR B 1 22 ? 38.25 -18.172 1.021 1 23.81 22 TYR B C 1
ATOM 2141 O O . TYR B 1 22 ? 37.688 -18.875 1.869 1 23.81 22 TYR B O 1
ATOM 2149 N N . PHE B 1 23 ? 37.5 -17.234 0.59 1 25.39 23 PHE B N 1
ATOM 2150 C CA . PHE B 1 23 ? 36.375 -16.906 1.458 1 25.39 23 PHE B CA 1
ATOM 2151 C C . PHE B 1 23 ? 35.281 -17.938 1.296 1 25.39 23 PHE B C 1
ATOM 2153 O O . PHE B 1 23 ? 34.094 -17.562 1.171 1 25.39 23 PHE B O 1
ATOM 2160 N N . VAL B 1 24 ? 35.469 -19.016 0.645 1 27.34 24 VAL B N 1
ATOM 2161 C CA . VAL B 1 24 ? 34.438 -20.031 0.59 1 27.34 24 VAL B CA 1
ATOM 2162 C C . VAL B 1 24 ? 34.25 -20.641 1.976 1 27.34 24 VAL B C 1
ATOM 2164 O O . VAL B 1 24 ? 34.906 -21.625 2.334 1 27.34 24 VAL B O 1
ATOM 2167 N N . LYS B 1 25 ? 34.531 -20.078 3.035 1 31.36 25 LYS B N 1
ATOM 2168 C CA . LYS B 1 25 ? 34.281 -21.078 4.074 1 31.36 25 LYS B CA 1
ATOM 2169 C C . LYS B 1 25 ? 32.969 -21.797 3.832 1 31.36 25 LYS B C 1
ATOM 2171 O O . LYS B 1 25 ? 31.953 -21.172 3.463 1 31.36 25 LYS B O 1
ATOM 2176 N N . PRO B 1 26 ? 32.969 -23.062 3.832 1 28.55 26 PRO B N 1
ATOM 2177 C CA . PRO B 1 26 ? 31.781 -23.922 3.854 1 28.55 26 PRO B CA 1
ATOM 2178 C C . PRO B 1 26 ? 30.734 -23.484 4.883 1 28.55 26 PRO B C 1
ATOM 2180 O O . PRO B 1 26 ? 31.078 -23.297 6.055 1 28.55 26 PRO B O 1
ATOM 2183 N N . TRP B 1 27 ? 29.922 -22.547 4.617 1 29.22 27 TRP B N 1
ATOM 2184 C CA . TRP B 1 27 ? 28.812 -22.359 5.531 1 29.22 27 TRP B CA 1
ATOM 2185 C C . TRP B 1 27 ? 28.312 -23.703 6.059 1 29.22 27 TRP B C 1
ATOM 2187 O O . TRP B 1 27 ? 27.891 -24.562 5.281 1 29.22 27 TRP B O 1
ATOM 2197 N N . HIS B 1 28 ? 29.047 -24.281 6.922 1 30.91 28 HIS B N 1
ATOM 2198 C CA . HIS B 1 28 ? 28.516 -25.406 7.703 1 30.91 28 HIS B CA 1
ATOM 2199 C C . HIS B 1 28 ? 27.031 -25.219 7.992 1 30.91 28 HIS B C 1
ATOM 2201 O O . HIS B 1 28 ? 26.641 -24.266 8.664 1 30.91 28 HIS B O 1
ATOM 2207 N N . LEU B 1 29 ? 26.156 -25.562 7.098 1 30.52 29 LEU B N 1
ATOM 2208 C CA . LEU B 1 29 ? 24.719 -25.812 7.172 1 30.52 29 LEU B CA 1
ATOM 2209 C C . LEU B 1 29 ? 24.375 -26.672 8.383 1 30.52 29 LEU B C 1
ATOM 2211 O O . LEU B 1 29 ? 24.578 -27.891 8.367 1 30.52 29 LEU B O 1
ATOM 2215 N N . ASP B 1 30 ? 24.719 -26.188 9.586 1 31.83 30 ASP B N 1
ATOM 2216 C CA . ASP B 1 30 ? 24.172 -26.953 10.695 1 31.83 30 ASP B CA 1
ATOM 2217 C C . ASP B 1 30 ? 22.688 -27.219 10.508 1 31.83 30 ASP B C 1
ATOM 2219 O O . ASP B 1 30 ? 21.984 -26.438 9.867 1 31.83 30 ASP B O 1
ATOM 2223 N N . GLU B 1 31 ? 22.172 -28.422 10.648 1 33.75 31 GLU B N 1
ATOM 2224 C CA . GLU B 1 31 ? 20.812 -28.938 10.633 1 33.75 31 GLU B CA 1
ATOM 2225 C C . GLU B 1 31 ? 19.828 -27.922 11.211 1 33.75 31 GLU B C 1
ATOM 2227 O O . GLU B 1 31 ? 18.688 -27.812 10.758 1 33.75 31 GLU B O 1
ATOM 2232 N N . SER B 1 32 ? 20.172 -27.25 12.297 1 35.28 32 SER B N 1
ATOM 2233 C CA . SER B 1 32 ? 19.344 -26.25 12.961 1 35.28 32 SER B CA 1
ATOM 2234 C C . SER B 1 32 ? 19.141 -25.016 12.078 1 35.28 32 SER B C 1
ATOM 2236 O O . SER B 1 32 ? 18.234 -24.219 12.328 1 35.28 32 SER B O 1
ATOM 2238 N N . ALA B 1 33 ? 19.969 -24.641 11.273 1 34.47 33 ALA B N 1
ATOM 2239 C CA . ALA B 1 33 ? 19.984 -23.547 10.297 1 34.47 33 ALA B CA 1
ATOM 2240 C C . ALA B 1 33 ? 18.969 -23.797 9.188 1 34.47 33 ALA B C 1
ATOM 2242 O O . ALA B 1 33 ? 18.344 -22.859 8.695 1 34.47 33 ALA B O 1
ATOM 2243 N N . LEU B 1 34 ? 18.703 -24.953 8.688 1 35.22 34 LEU B N 1
ATOM 2244 C CA . LEU B 1 34 ? 17.688 -25.359 7.723 1 35.22 34 LEU B CA 1
ATOM 2245 C C . LEU B 1 34 ? 16.297 -25.062 8.25 1 35.22 34 LEU B C 1
ATOM 2247 O O . LEU B 1 34 ? 15.383 -24.75 7.48 1 35.22 34 LEU B O 1
ATOM 2251 N N . GLN B 1 35 ? 16.062 -25.375 9.516 1 36.69 35 GLN B N 1
ATOM 2252 C CA . GLN B 1 35 ? 14.75 -25.125 10.125 1 36.69 35 GLN B CA 1
ATOM 2253 C C . GLN B 1 35 ? 14.406 -23.641 10.117 1 36.69 35 GLN B C 1
ATOM 2255 O O . GLN B 1 35 ? 13.234 -23.266 10.133 1 36.69 35 GLN B O 1
ATOM 2260 N N . THR B 1 36 ? 15.375 -22.703 10.195 1 41.22 36 THR B N 1
ATOM 2261 C CA . THR B 1 36 ? 15.219 -21.25 10.289 1 41.22 36 THR B CA 1
ATOM 2262 C C . THR B 1 36 ? 14.977 -20.641 8.914 1 41.22 36 THR B C 1
ATOM 2264 O O . THR B 1 36 ? 14.656 -19.453 8.797 1 41.22 36 THR B O 1
ATOM 2267 N N . LEU B 1 37 ? 15.406 -21.188 7.789 1 43.59 37 LEU B N 1
ATOM 2268 C CA . LEU B 1 37 ? 15.227 -20.688 6.434 1 43.59 37 LEU B CA 1
ATOM 2269 C C . LEU B 1 37 ? 13.742 -20.531 6.102 1 43.59 37 LEU B C 1
ATOM 2271 O O . LEU B 1 37 ? 13.352 -19.641 5.348 1 43.59 37 LEU B O 1
ATOM 2275 N N . HIS B 1 38 ? 12.93 -21.562 6.652 1 53.41 38 HIS B N 1
ATOM 2276 C CA . HIS B 1 38 ? 11.508 -21.609 6.336 1 53.41 38 HIS B CA 1
ATOM 2277 C C . HIS B 1 38 ? 10.672 -21.031 7.473 1 53.41 38 HIS B C 1
ATOM 2279 O O . HIS B 1 38 ? 11.031 -21.172 8.641 1 53.41 38 HIS B O 1
ATOM 2285 N N . ARG B 1 39 ? 9.859 -20.047 7.109 1 64.06 39 ARG B N 1
ATOM 2286 C CA . ARG B 1 39 ? 8.867 -19.625 8.094 1 64.06 39 ARG B CA 1
ATOM 2287 C C . ARG B 1 39 ? 8.25 -20.812 8.805 1 64.06 39 ARG B C 1
ATOM 2289 O O . ARG B 1 39 ? 7.961 -21.844 8.18 1 64.06 39 ARG B O 1
ATOM 2296 N N . PRO B 1 40 ? 8.242 -20.734 10.18 1 65.56 40 PRO B N 1
ATOM 2297 C CA . PRO B 1 40 ? 7.656 -21.844 10.93 1 65.56 40 PRO B CA 1
ATOM 2298 C C . PRO B 1 40 ? 6.27 -22.234 10.414 1 65.56 40 PRO B C 1
ATOM 2300 O O . PRO B 1 40 ? 5.457 -21.359 10.094 1 65.56 40 PRO B O 1
ATOM 2303 N N . LEU B 1 41 ? 6.094 -23.5 10.32 1 68.25 41 LEU B N 1
ATOM 2304 C CA . LEU B 1 41 ? 4.828 -24.047 9.836 1 68.25 41 LEU B CA 1
ATOM 2305 C C . LEU B 1 41 ? 3.68 -23.656 10.766 1 68.25 41 LEU B C 1
ATOM 2307 O O . LEU B 1 41 ? 2.531 -23.547 10.328 1 68.25 41 LEU B O 1
ATOM 2311 N N . GLN B 1 42 ? 4.027 -23.453 12.008 1 68.62 42 GLN B N 1
ATOM 2312 C CA . GLN B 1 42 ? 2.988 -23.109 12.977 1 68.62 42 GLN B CA 1
ATOM 2313 C C . GLN B 1 42 ? 2.301 -21.797 12.609 1 68.62 42 GLN B C 1
ATOM 2315 O O . GLN B 1 42 ? 1.145 -21.578 12.977 1 68.62 42 GLN B O 1
ATOM 2320 N N . ASP B 1 43 ? 2.967 -21.062 11.883 1 76.25 43 ASP B N 1
ATOM 2321 C CA . ASP B 1 43 ? 2.412 -19.766 11.516 1 76.25 43 ASP B CA 1
ATOM 2322 C C . ASP B 1 43 ? 1.764 -19.812 10.133 1 76.25 43 ASP B C 1
ATOM 2324 O O . ASP B 1 43 ? 1.289 -18.781 9.633 1 76.25 43 ASP B O 1
ATOM 2328 N N . GLN B 1 44 ? 1.734 -21.094 9.664 1 84.81 44 GLN B N 1
ATOM 2329 C CA . GLN B 1 44 ? 1.203 -21.219 8.305 1 84.81 44 GLN B CA 1
ATOM 2330 C C . GLN B 1 44 ? -0.053 -22.078 8.281 1 84.81 44 GLN B C 1
ATOM 2332 O O . GLN B 1 44 ? -0.216 -22.969 9.117 1 84.81 44 GLN B O 1
ATOM 2337 N N . ARG B 1 45 ? -0.88 -21.719 7.371 1 90.12 45 ARG B N 1
ATOM 2338 C CA . ARG B 1 45 ? -2.029 -22.562 7.078 1 90.12 45 ARG B CA 1
ATOM 2339 C C . ARG B 1 45 ? -1.623 -23.75 6.215 1 90.12 45 ARG B C 1
ATOM 2341 O O . ARG B 1 45 ? -1.637 -23.672 4.988 1 90.12 45 ARG B O 1
ATOM 2348 N N . THR B 1 46 ? -1.389 -24.859 6.848 1 89.56 46 THR B N 1
ATOM 2349 C CA . THR B 1 46 ? -0.893 -26.047 6.152 1 89.56 46 THR B CA 1
ATOM 2350 C C . THR B 1 46 ? -1.977 -26.641 5.258 1 89.56 46 THR B C 1
ATOM 2352 O O . THR B 1 46 ? -1.676 -27.234 4.219 1 89.56 46 THR B O 1
ATOM 2355 N N . ASP B 1 47 ? -3.193 -26.453 5.68 1 91.12 47 ASP B N 1
ATOM 2356 C CA . ASP B 1 47 ? -4.289 -26.953 4.855 1 91.12 47 ASP B CA 1
ATOM 2357 C C . ASP B 1 47 ? -4.324 -26.234 3.504 1 91.12 47 ASP B C 1
ATOM 2359 O O . ASP B 1 47 ? -4.594 -26.859 2.475 1 91.12 47 ASP B O 1
ATOM 2363 N N . VAL B 1 48 ? -4.023 -24.984 3.533 1 91.31 48 VAL B N 1
ATOM 2364 C CA . VAL B 1 48 ? -3.975 -24.203 2.301 1 91.31 48 VAL B CA 1
ATOM 2365 C C . VAL B 1 48 ? -2.807 -24.672 1.437 1 91.31 48 VAL B C 1
ATOM 2367 O O . VAL B 1 48 ? -2.959 -24.859 0.227 1 91.31 48 VAL B O 1
ATOM 2370 N N . LEU B 1 49 ? -1.707 -24.891 2.02 1 90.62 49 LEU B N 1
ATOM 2371 C CA . LEU B 1 49 ? -0.528 -25.344 1.292 1 90.62 49 LEU B CA 1
ATOM 2372 C C . LEU B 1 49 ? -0.77 -26.719 0.679 1 90.62 49 LEU B C 1
ATOM 2374 O O . LEU B 1 49 ? -0.38 -26.984 -0.463 1 90.62 49 LEU B O 1
ATOM 2378 N N . ASP B 1 50 ? -1.381 -27.562 1.401 1 89.44 50 ASP B N 1
ATOM 2379 C CA . ASP B 1 50 ? -1.691 -28.906 0.906 1 89.44 50 ASP B CA 1
ATOM 2380 C C . ASP B 1 50 ? -2.654 -28.844 -0.278 1 89.44 50 ASP B C 1
ATOM 2382 O O . ASP B 1 50 ? -2.475 -29.547 -1.268 1 89.44 50 ASP B O 1
ATOM 2386 N N . LYS B 1 51 ? -3.613 -28.016 -0.136 1 89.81 51 LYS B N 1
ATOM 2387 C CA . LYS B 1 51 ? -4.555 -27.828 -1.236 1 89.81 51 LYS B CA 1
ATOM 2388 C C . LYS B 1 51 ? -3.848 -27.312 -2.482 1 89.81 51 LYS B C 1
ATOM 2390 O O . LYS B 1 51 ? -4.121 -27.766 -3.596 1 89.81 51 LYS B O 1
ATOM 2395 N N . LEU B 1 52 ? -2.963 -26.359 -2.258 1 88.88 52 LEU B N 1
ATOM 2396 C CA . LEU B 1 52 ? -2.209 -25.781 -3.367 1 88.88 52 LEU B CA 1
ATOM 2397 C C . LEU B 1 52 ? -1.352 -26.844 -4.047 1 88.88 52 LEU B C 1
ATOM 2399 O O . LEU B 1 52 ? -1.3 -26.922 -5.277 1 88.88 52 LEU B O 1
ATOM 2403 N N . ARG B 1 53 ? -0.786 -27.703 -3.334 1 87.06 53 ARG B N 1
ATOM 2404 C CA . ARG B 1 53 ? 0.075 -28.75 -3.865 1 87.06 53 ARG B CA 1
ATOM 2405 C C . ARG B 1 53 ? -0.729 -29.766 -4.684 1 87.06 53 ARG B C 1
ATOM 2407 O O . ARG B 1 53 ? -0.208 -30.359 -5.621 1 87.06 53 ARG B O 1
ATOM 2414 N N . ALA B 1 54 ? -1.946 -29.859 -4.336 1 86.62 54 ALA B N 1
ATOM 2415 C CA . ALA B 1 54 ? -2.801 -30.859 -4.973 1 86.62 54 ALA B CA 1
ATOM 2416 C C . ALA B 1 54 ? -3.494 -30.281 -6.203 1 86.62 54 ALA B C 1
ATOM 2418 O O . ALA B 1 54 ? -4.039 -31.031 -7.02 1 86.62 54 ALA B O 1
ATOM 2419 N N . THR B 1 55 ? -3.42 -29.016 -6.281 1 85.44 55 THR B N 1
ATOM 2420 C CA . THR B 1 55 ? -4.133 -28.375 -7.379 1 85.44 55 THR B CA 1
ATOM 2421 C C . THR B 1 55 ? -3.391 -28.578 -8.695 1 85.44 55 THR B C 1
ATOM 2423 O O . THR B 1 55 ? -2.164 -28.453 -8.75 1 85.44 55 THR B O 1
ATOM 2426 N N . GLU B 1 56 ? -4.102 -28.781 -9.75 1 82.38 56 GLU B N 1
ATOM 2427 C CA . GLU B 1 56 ? -3.551 -29.188 -11.039 1 82.38 56 GLU B CA 1
ATOM 2428 C C . GLU B 1 56 ? -2.66 -28.109 -11.625 1 82.38 56 GLU B C 1
ATOM 2430 O O . GLU B 1 56 ? -1.568 -28.391 -12.125 1 82.38 56 GLU B O 1
ATOM 2435 N N . TRP B 1 57 ? -3.152 -26.875 -11.578 1 83.06 57 TRP B N 1
ATOM 2436 C CA . TRP B 1 57 ? -2.389 -25.812 -12.227 1 83.06 57 TRP B CA 1
ATOM 2437 C C . TRP B 1 57 ? -1.063 -25.578 -11.508 1 83.06 57 TRP B C 1
ATOM 2439 O O . TRP B 1 57 ? -0.06 -25.25 -12.141 1 83.06 57 TRP B O 1
ATOM 2449 N N . VAL B 1 58 ? -1.021 -25.781 -10.289 1 87.44 58 VAL B N 1
ATOM 2450 C CA . VAL B 1 58 ? 0.223 -25.641 -9.539 1 87.44 58 VAL B CA 1
ATOM 2451 C C . VAL B 1 58 ? 1.169 -26.781 -9.891 1 87.44 58 VAL B C 1
ATOM 2453 O O . VAL B 1 58 ? 2.371 -26.578 -10.062 1 87.44 58 VAL B O 1
ATOM 2456 N N . LYS B 1 59 ? 0.633 -27.984 -10.008 1 83.44 59 LYS B N 1
ATOM 2457 C CA . LYS B 1 59 ? 1.436 -29.141 -10.414 1 83.44 59 LYS B CA 1
ATOM 2458 C C . LYS B 1 59 ? 2.049 -28.906 -11.797 1 83.44 59 LYS B C 1
ATOM 2460 O O . LYS B 1 59 ? 3.219 -29.234 -12.016 1 83.44 59 LYS B O 1
ATOM 2465 N N . LYS B 1 60 ? 1.292 -28.406 -12.594 1 82.94 60 LYS B N 1
ATOM 2466 C CA . LYS B 1 60 ? 1.769 -28.141 -13.953 1 82.94 60 LYS B CA 1
ATOM 2467 C C . LYS B 1 60 ? 2.9 -27.125 -13.953 1 82.94 60 LYS B C 1
ATOM 2469 O O . LYS B 1 60 ? 3.875 -27.266 -14.695 1 82.94 60 LYS B O 1
ATOM 2474 N N . LEU B 1 61 ? 2.725 -26.109 -13.172 1 84.25 61 LEU B N 1
ATOM 2475 C CA . LEU B 1 61 ? 3.789 -25.109 -13.055 1 84.25 61 LEU B CA 1
ATOM 2476 C C . LEU B 1 61 ? 5.059 -25.75 -12.484 1 84.25 61 LEU B C 1
ATOM 2478 O O . LEU B 1 61 ? 6.16 -25.453 -12.953 1 84.25 61 LEU B O 1
ATOM 2482 N N . LYS B 1 62 ? 4.855 -26.609 -11.586 1 85.19 62 LYS B N 1
ATOM 2483 C CA . LYS B 1 62 ? 5.977 -27.281 -10.93 1 85.19 62 LYS B CA 1
ATOM 2484 C C . LYS B 1 62 ? 6.711 -28.203 -11.898 1 85.19 62 LYS B C 1
ATOM 2486 O O . LYS B 1 62 ? 7.934 -28.344 -11.828 1 85.19 62 LYS B O 1
ATOM 2491 N N . GLU B 1 63 ? 6.004 -28.766 -12.773 1 84.38 63 GLU B N 1
ATOM 2492 C CA . GLU B 1 63 ? 6.566 -29.734 -13.703 1 84.38 63 GLU B CA 1
ATOM 2493 C C . GLU B 1 63 ? 7.156 -29.047 -14.93 1 84.38 63 GLU B C 1
ATOM 2495 O O . GLU B 1 63 ? 7.926 -29.656 -15.68 1 84.38 63 GLU B O 1
ATOM 2500 N N . SER B 1 64 ? 6.703 -27.891 -15.07 1 82.88 64 SER B N 1
ATOM 2501 C CA . SER B 1 64 ? 7.207 -27.141 -16.219 1 82.88 64 SER B CA 1
ATOM 2502 C C . SER B 1 64 ? 8.688 -26.812 -16.062 1 82.88 64 SER B C 1
ATOM 2504 O O . SER B 1 64 ? 9.117 -26.406 -14.984 1 82.88 64 SER B O 1
ATOM 2506 N N . SER B 1 65 ? 9.484 -26.953 -17.109 1 82.56 65 SER B N 1
ATOM 2507 C CA . SER B 1 65 ? 10.898 -26.609 -17.078 1 82.56 65 SER B CA 1
ATOM 2508 C C . SER B 1 65 ? 11.102 -25.094 -17.172 1 82.56 65 SER B C 1
ATOM 2510 O O . SER B 1 65 ? 12.195 -24.594 -16.891 1 82.56 65 SER B O 1
ATOM 2512 N N . ASP B 1 66 ? 10.102 -24.406 -17.469 1 84.56 66 ASP B N 1
ATOM 2513 C CA . ASP B 1 66 ? 10.203 -22.969 -17.656 1 84.56 66 ASP B CA 1
ATOM 2514 C C . ASP B 1 66 ? 10.211 -22.234 -16.312 1 84.56 66 ASP B C 1
ATOM 2516 O O . ASP B 1 66 ? 10.711 -21.109 -16.219 1 84.56 66 ASP B O 1
ATOM 2520 N N . TYR B 1 67 ? 9.688 -22.922 -15.344 1 86.81 67 TYR B N 1
ATOM 2521 C CA . TYR B 1 67 ? 9.484 -22.219 -14.078 1 86.81 67 TYR B CA 1
ATOM 2522 C C . TYR B 1 67 ? 10.32 -22.844 -12.969 1 86.81 67 TYR B C 1
ATOM 2524 O O . TYR B 1 67 ? 10.508 -24.062 -12.93 1 86.81 67 TYR B O 1
ATOM 2532 N N . MET B 1 68 ? 10.82 -22 -12.148 1 87.56 68 MET B N 1
ATOM 2533 C CA . MET B 1 68 ? 11.438 -22.391 -10.883 1 87.56 68 MET B CA 1
ATOM 2534 C C . MET B 1 68 ? 10.547 -22 -9.703 1 87.56 68 MET B C 1
ATOM 2536 O O . MET B 1 68 ? 10.086 -20.859 -9.625 1 87.56 68 MET B O 1
ATOM 2540 N N . MET B 1 69 ? 10.297 -23 -8.906 1 86.69 69 MET B N 1
ATOM 2541 C CA . MET B 1 69 ? 9.461 -22.75 -7.734 1 86.69 69 MET B CA 1
ATOM 2542 C C . MET B 1 69 ? 10.32 -22.438 -6.516 1 86.69 69 MET B C 1
ATOM 2544 O O . MET B 1 69 ? 11.352 -23.078 -6.289 1 86.69 69 MET B O 1
ATOM 2548 N N . HIS B 1 70 ? 9.969 -21.406 -5.746 1 80.38 70 HIS B N 1
ATOM 2549 C CA . HIS B 1 70 ? 10.586 -21.109 -4.461 1 80.38 70 HIS B CA 1
ATOM 2550 C C . HIS B 1 70 ? 9.617 -20.391 -3.533 1 80.38 70 HIS B C 1
ATOM 2552 O O . HIS B 1 70 ? 8.562 -19.922 -3.971 1 80.38 70 HIS B O 1
ATOM 2558 N N . ARG B 1 71 ? 9.938 -20.562 -2.256 1 76.75 71 ARG B N 1
ATOM 2559 C CA . ARG B 1 71 ? 9.234 -19.719 -1.292 1 76.75 71 ARG B CA 1
ATOM 2560 C C . ARG B 1 71 ? 9.82 -18.312 -1.256 1 76.75 71 ARG B C 1
ATOM 2562 O O . ARG B 1 71 ? 11.031 -18.141 -1.402 1 76.75 71 ARG B O 1
ATOM 2569 N N . GLN B 1 72 ? 8.961 -17.391 -1.095 1 73.25 72 GLN B N 1
ATOM 2570 C CA . GLN B 1 72 ? 9.406 -16 -1.135 1 73.25 72 GLN B CA 1
ATOM 2571 C C . GLN B 1 72 ? 10.492 -15.742 -0.093 1 73.25 72 GLN B C 1
ATOM 2573 O O . GLN B 1 72 ? 11.453 -15.016 -0.355 1 73.25 72 GLN B O 1
ATOM 2578 N N . SER B 1 73 ? 10.359 -16.344 1.051 1 68.62 73 SER B N 1
ATOM 2579 C CA . SER B 1 73 ? 11.297 -16.125 2.143 1 68.62 73 SER B CA 1
ATOM 2580 C C . SER B 1 73 ? 12.672 -16.688 1.812 1 68.62 73 SER B C 1
ATOM 2582 O O . SER B 1 73 ? 13.68 -16.281 2.387 1 68.62 73 SER B O 1
ATOM 2584 N N . GLU B 1 74 ? 12.695 -17.641 0.901 1 68.94 74 GLU B N 1
ATOM 2585 C CA . GLU B 1 74 ? 13.938 -18.344 0.581 1 68.94 74 GLU B CA 1
ATOM 2586 C C . GLU B 1 74 ? 14.883 -17.453 -0.222 1 68.94 74 GLU B C 1
ATOM 2588 O O . GLU B 1 74 ? 16.094 -17.672 -0.235 1 68.94 74 GLU B O 1
ATOM 2593 N N . LYS B 1 75 ? 14.336 -16.5 -0.893 1 63.88 75 LYS B N 1
ATOM 2594 C CA . LYS B 1 75 ? 15.172 -15.641 -1.725 1 63.88 75 LYS B CA 1
ATOM 2595 C C . LYS B 1 75 ? 15.594 -14.383 -0.965 1 63.88 75 LYS B C 1
ATOM 2597 O O . LYS B 1 75 ? 16.25 -13.5 -1.528 1 63.88 75 LYS B O 1
ATOM 2602 N N . ILE B 1 76 ? 15.211 -14.328 0.241 1 61.28 76 ILE B N 1
ATOM 2603 C CA . ILE B 1 76 ? 15.562 -13.195 1.088 1 61.28 76 ILE B CA 1
ATOM 2604 C C . ILE B 1 76 ? 16.438 -13.664 2.244 1 61.28 76 ILE B C 1
ATOM 2606 O O . ILE B 1 76 ? 16.031 -14.523 3.029 1 61.28 76 ILE B O 1
ATOM 2610 N N . PRO B 1 77 ? 17.719 -13.25 2.16 1 56.22 77 PRO B N 1
ATOM 2611 C CA . PRO B 1 77 ? 18.484 -13.602 3.363 1 56.22 77 PRO B CA 1
ATOM 2612 C C . PRO B 1 77 ? 17.734 -13.258 4.652 1 56.22 77 PRO B C 1
ATOM 2614 O O . PRO B 1 77 ? 17.031 -12.25 4.711 1 56.22 77 PRO B O 1
ATOM 2617 N N . VAL B 1 78 ? 17.828 -14.148 5.629 1 53.53 78 VAL B N 1
ATOM 2618 C CA . VAL B 1 78 ? 17.047 -14.125 6.863 1 53.53 78 VAL B CA 1
ATOM 2619 C C . VAL B 1 78 ? 17.125 -12.734 7.492 1 53.53 78 VAL B C 1
ATOM 2621 O O . VAL B 1 78 ? 16.078 -12.141 7.805 1 53.53 78 VAL B O 1
ATOM 2624 N N . PRO B 1 79 ? 18.297 -12.156 7.621 1 50.41 79 PRO B N 1
ATOM 2625 C CA . PRO B 1 79 ? 18.344 -10.836 8.266 1 50.41 79 PRO B CA 1
ATOM 2626 C C . PRO B 1 79 ? 17.562 -9.773 7.492 1 50.41 79 PRO B C 1
ATOM 2628 O O . PRO B 1 79 ? 17.188 -8.75 8.062 1 50.41 79 PRO B O 1
ATOM 2631 N N . HIS B 1 80 ? 17.266 -10.18 6.199 1 56.72 80 HIS B N 1
ATOM 2632 C CA . HIS B 1 80 ? 16.672 -9.148 5.363 1 56.72 80 HIS B CA 1
ATOM 2633 C C . HIS B 1 80 ? 15.156 -9.352 5.238 1 56.72 80 HIS B C 1
ATOM 2635 O O . HIS B 1 80 ? 14.453 -8.484 4.719 1 56.72 80 HIS B O 1
ATOM 2641 N N . ARG B 1 81 ? 14.75 -10.453 5.801 1 57.78 81 ARG B N 1
ATOM 2642 C CA . ARG B 1 81 ? 13.352 -10.805 5.602 1 57.78 81 ARG B CA 1
ATOM 2643 C C . ARG B 1 81 ? 12.43 -9.797 6.273 1 57.78 81 ARG B C 1
ATOM 2645 O O . ARG B 1 81 ? 11.359 -9.469 5.738 1 57.78 81 ARG B O 1
ATOM 2652 N N . ASP B 1 82 ? 12.984 -9.336 7.379 1 53.94 82 ASP B N 1
ATOM 2653 C CA . ASP B 1 82 ? 12.172 -8.398 8.141 1 53.94 82 ASP B CA 1
ATOM 2654 C C . ASP B 1 82 ? 11.984 -7.09 7.379 1 53.94 82 ASP B C 1
ATOM 2656 O O . ASP B 1 82 ? 11.094 -6.301 7.703 1 53.94 82 ASP B O 1
ATOM 2660 N N . TYR B 1 83 ? 12.758 -7.09 6.336 1 54.91 83 TYR B N 1
ATOM 2661 C CA . TYR B 1 83 ? 12.68 -5.848 5.582 1 54.91 83 TYR B CA 1
ATOM 2662 C C . TYR B 1 83 ? 11.688 -5.969 4.43 1 54.91 83 TYR B C 1
ATOM 2664 O O . TYR B 1 83 ? 11.461 -5.004 3.693 1 54.91 83 TYR B O 1
ATOM 2672 N N . HIS B 1 84 ? 11.156 -7.199 4.434 1 67.25 84 HIS B N 1
ATOM 2673 C CA . HIS B 1 84 ? 10.047 -7.363 3.502 1 67.25 84 HIS B CA 1
ATOM 2674 C C . HIS B 1 84 ? 8.703 -7.238 4.215 1 67.25 84 HIS B C 1
ATOM 2676 O O . HIS B 1 84 ? 8.391 -8.039 5.098 1 67.25 84 HIS B O 1
ATOM 2682 N N . VAL B 1 85 ? 7.98 -6.215 3.879 1 71.81 85 VAL B N 1
ATOM 2683 C CA . VAL B 1 85 ? 6.762 -5.879 4.609 1 71.81 85 VAL B CA 1
ATOM 2684 C C . VAL B 1 85 ? 5.816 -7.074 4.617 1 71.81 85 VAL B C 1
ATOM 2686 O O . VAL B 1 85 ? 5.281 -7.445 5.664 1 71.81 85 VAL B O 1
ATOM 2689 N N . GLY B 1 86 ? 5.676 -7.684 3.523 1 69.62 86 GLY B N 1
ATOM 2690 C CA . GLY B 1 86 ? 4.781 -8.828 3.43 1 69.62 86 GLY B CA 1
ATOM 2691 C C . GLY B 1 86 ? 5.215 -9.992 4.297 1 69.62 86 GLY B C 1
ATOM 2692 O O . GLY B 1 86 ? 4.395 -10.586 5.008 1 69.62 86 GLY B O 1
ATOM 2693 N N . GLN B 1 87 ? 6.512 -10.148 4.348 1 66.69 87 GLN B N 1
ATOM 2694 C CA . GLN B 1 87 ? 7.035 -11.281 5.094 1 66.69 87 GLN B CA 1
ATOM 2695 C C . GLN B 1 87 ? 7.324 -10.898 6.543 1 66.69 87 GLN B C 1
ATOM 2697 O O . GLN B 1 87 ? 7.582 -11.766 7.383 1 66.69 87 GLN B O 1
ATOM 2702 N N . GLY B 1 88 ? 7.215 -9.711 6.77 1 76.94 88 GLY B N 1
ATOM 2703 C CA . GLY B 1 88 ? 7.43 -9.219 8.117 1 76.94 88 GLY B CA 1
ATOM 2704 C C . GLY B 1 88 ? 6.156 -8.727 8.789 1 76.94 88 GLY B C 1
ATOM 2705 O O . GLY B 1 88 ? 5.453 -9.5 9.438 1 76.94 88 GLY B O 1
ATOM 2706 N N . LEU B 1 89 ? 5.75 -7.664 8.414 1 77.44 89 LEU B N 1
ATOM 2707 C CA . LEU B 1 89 ? 4.66 -6.949 9.07 1 77.44 89 LEU B CA 1
ATOM 2708 C C . LEU B 1 89 ? 3.324 -7.637 8.812 1 77.44 89 LEU B C 1
ATOM 2710 O O . LEU B 1 89 ? 2.453 -7.656 9.688 1 77.44 89 LEU B O 1
ATOM 2714 N N . LEU B 1 90 ? 3.152 -8.195 7.68 1 85.62 90 LEU B N 1
ATOM 2715 C CA . LEU B 1 90 ? 1.843 -8.719 7.305 1 85.62 90 LEU B CA 1
ATOM 2716 C C . LEU B 1 90 ? 1.817 -10.242 7.398 1 85.62 90 LEU B C 1
ATOM 2718 O O . LEU B 1 90 ? 0.787 -10.867 7.137 1 85.62 90 LEU B O 1
ATOM 2722 N N . TYR B 1 91 ? 2.861 -10.781 7.82 1 84.69 91 TYR B N 1
ATOM 2723 C CA . TYR B 1 91 ? 2.938 -12.234 7.867 1 84.69 91 TYR B CA 1
ATOM 2724 C C . TYR B 1 91 ? 2.385 -12.766 9.188 1 84.69 91 TYR B C 1
ATOM 2726 O O . TYR B 1 91 ? 2.621 -12.18 10.242 1 84.69 91 TYR B O 1
ATOM 2734 N N . GLY B 1 92 ? 1.658 -13.922 9.062 1 85.5 92 GLY B N 1
ATOM 2735 C CA . GLY B 1 92 ? 1.226 -14.609 10.273 1 85.5 92 GLY B CA 1
ATOM 2736 C C . GLY B 1 92 ? -0.24 -15 10.242 1 85.5 92 GLY B C 1
ATOM 2737 O O . GLY B 1 92 ? -0.934 -14.75 9.25 1 85.5 92 GLY B O 1
ATOM 2738 N N . PRO B 1 93 ? -0.62 -15.594 11.375 1 88.06 93 PRO B N 1
ATOM 2739 C CA . PRO B 1 93 ? -2.023 -16.016 11.43 1 88.06 93 PRO B CA 1
ATOM 2740 C C . PRO B 1 93 ? -2.992 -14.852 11.219 1 88.06 93 PRO B C 1
ATOM 2742 O O . PRO B 1 93 ? -2.768 -13.75 11.734 1 88.06 93 PRO B O 1
ATOM 2745 N N . THR B 1 94 ? -4.016 -15.047 10.453 1 89.25 94 THR B N 1
ATOM 2746 C CA . THR B 1 94 ? -5.125 -14.148 10.164 1 89.25 94 THR B CA 1
ATOM 2747 C C . THR B 1 94 ? -4.68 -13.016 9.242 1 89.25 94 THR B C 1
ATOM 2749 O O . THR B 1 94 ? -5.477 -12.148 8.883 1 89.25 94 THR B O 1
ATOM 2752 N N . LYS B 1 95 ? -3.389 -12.977 8.836 1 92.31 95 LYS B N 1
ATOM 2753 C CA . LYS B 1 95 ? -2.838 -12.023 7.879 1 92.31 95 LYS B CA 1
ATOM 2754 C C . LYS B 1 95 ? -2.373 -12.734 6.609 1 92.31 95 LYS B C 1
ATOM 2756 O O . LYS B 1 95 ? -3.178 -13.352 5.906 1 92.31 95 LYS B O 1
ATOM 2761 N N . LEU B 1 96 ? -1.122 -12.609 6.227 1 91.62 96 LEU B N 1
ATOM 2762 C CA . LEU B 1 96 ? -0.582 -13.492 5.199 1 91.62 96 LEU B CA 1
ATOM 2763 C C . LEU B 1 96 ? -0.274 -14.875 5.777 1 91.62 96 LEU B C 1
ATOM 2765 O O . LEU B 1 96 ? 0.743 -15.055 6.445 1 91.62 96 LEU B O 1
ATOM 2769 N N . GLU B 1 97 ? -0.995 -15.773 5.422 1 92.81 97 GLU B N 1
ATOM 2770 C CA . GLU B 1 97 ? -1.071 -16.984 6.238 1 92.81 97 GLU B CA 1
ATOM 2771 C C . GLU B 1 97 ? -0.217 -18.109 5.652 1 92.81 97 GLU B C 1
ATOM 2773 O O . GLU B 1 97 ? -0.236 -19.234 6.148 1 92.81 97 GLU B O 1
ATOM 2778 N N . ILE B 1 98 ? 0.471 -17.844 4.617 1 90 98 ILE B N 1
ATOM 2779 C CA . ILE B 1 98 ? 1.467 -18.75 4.078 1 90 98 ILE B CA 1
ATOM 2780 C C . ILE B 1 98 ? 2.688 -17.969 3.604 1 90 98 ILE B C 1
ATOM 2782 O O . ILE B 1 98 ? 2.598 -16.781 3.33 1 90 98 ILE B O 1
ATOM 2786 N N . ASP B 1 99 ? 3.766 -18.672 3.654 1 87.62 99 ASP B N 1
ATOM 2787 C CA . ASP B 1 99 ? 4.887 -18.156 2.883 1 87.62 99 ASP B CA 1
ATOM 2788 C C . ASP B 1 99 ? 4.582 -18.172 1.388 1 87.62 99 ASP B C 1
ATOM 2790 O O . ASP B 1 99 ? 4.453 -19.234 0.786 1 87.62 99 ASP B O 1
ATOM 2794 N N . PRO B 1 100 ? 4.43 -17.016 0.826 1 90.69 100 PRO B N 1
ATOM 2795 C CA . PRO B 1 100 ? 4.004 -16.984 -0.576 1 90.69 100 PRO B CA 1
ATOM 2796 C C . PRO B 1 100 ? 4.824 -17.922 -1.458 1 90.69 100 PRO B C 1
ATOM 2798 O O . PRO B 1 100 ? 6.039 -18.047 -1.28 1 90.69 100 PRO B O 1
ATOM 2801 N N . VAL B 1 101 ? 4.176 -18.594 -2.32 1 90.25 101 VAL B N 1
ATOM 2802 C CA . VAL B 1 101 ? 4.812 -19.484 -3.287 1 90.25 101 VAL B CA 1
ATOM 2803 C C . VAL B 1 101 ? 5.07 -18.734 -4.59 1 90.25 101 VAL B C 1
ATOM 2805 O O . VAL B 1 101 ? 4.148 -18.156 -5.172 1 90.25 101 VAL B O 1
ATOM 2808 N N . VAL B 1 102 ? 6.258 -18.828 -4.965 1 91.25 102 VAL B N 1
ATOM 2809 C CA . VAL B 1 102 ? 6.648 -18.031 -6.125 1 91.25 102 VAL B CA 1
ATOM 2810 C C . VAL B 1 102 ? 7.117 -18.953 -7.25 1 91.25 102 VAL B C 1
ATOM 2812 O O . VAL B 1 102 ? 7.91 -19.875 -7.023 1 91.25 102 VAL B O 1
ATOM 2815 N N . PHE B 1 103 ? 6.582 -18.766 -8.422 1 90 103 PHE B N 1
ATOM 2816 C CA . PHE B 1 103 ? 7.078 -19.359 -9.664 1 90 103 PHE B CA 1
ATOM 2817 C C . PHE B 1 103 ? 7.719 -18.312 -10.555 1 90 103 PHE B C 1
ATOM 2819 O O . PHE B 1 103 ? 7.094 -17.297 -10.875 1 90 103 PHE B O 1
ATOM 2826 N N . THR B 1 104 ? 8.938 -18.547 -10.914 1 92 104 THR B N 1
ATOM 2827 C CA . THR B 1 104 ? 9.68 -17.562 -11.703 1 92 104 THR B CA 1
ATOM 2828 C C . THR B 1 104 ? 10.062 -18.156 -13.062 1 92 104 THR B C 1
ATOM 2830 O O . THR B 1 104 ? 10.562 -19.266 -13.141 1 92 104 THR B O 1
ATOM 2833 N N . ASP B 1 105 ? 9.75 -17.453 -14.117 1 91.56 105 ASP B N 1
ATOM 2834 C CA . ASP B 1 105 ? 10.266 -17.688 -15.461 1 91.56 105 ASP B CA 1
ATOM 2835 C C . ASP B 1 105 ? 11.336 -16.656 -15.812 1 91.56 105 ASP B C 1
ATOM 2837 O O . ASP B 1 105 ? 11.023 -15.555 -16.266 1 91.56 105 ASP B O 1
ATOM 2841 N N . ASN B 1 106 ? 12.547 -17 -15.633 1 89.12 106 ASN B N 1
ATOM 2842 C CA . ASN B 1 106 ? 13.648 -16.062 -15.836 1 89.12 106 ASN B CA 1
ATOM 2843 C C . ASN B 1 106 ? 13.797 -15.672 -17.297 1 89.12 106 ASN B C 1
ATOM 2845 O O . ASN B 1 106 ? 14.164 -14.539 -17.609 1 89.12 106 ASN B O 1
ATOM 2849 N N . ALA B 1 107 ? 13.547 -16.609 -18.156 1 90.81 107 ALA B N 1
ATOM 2850 C CA . ALA B 1 107 ? 13.695 -16.359 -19.594 1 90.81 107 ALA B CA 1
ATOM 2851 C C . ALA B 1 107 ? 12.727 -15.273 -20.062 1 90.81 107 ALA B C 1
ATOM 2853 O O . ALA B 1 107 ? 13.078 -14.438 -20.891 1 90.81 107 ALA B O 1
ATOM 2854 N N . GLN B 1 108 ? 11.578 -15.273 -19.453 1 91.38 108 GLN B N 1
ATOM 2855 C CA . GLN B 1 108 ? 10.555 -14.328 -19.891 1 91.38 108 GLN B CA 1
ATOM 2856 C C . GLN B 1 108 ? 10.391 -13.195 -18.875 1 91.38 108 GLN B C 1
ATOM 2858 O O . GLN B 1 108 ? 9.531 -12.328 -19.047 1 91.38 108 GLN B O 1
ATOM 2863 N N . ASN B 1 109 ? 11.164 -13.172 -17.828 1 93.75 109 ASN B N 1
ATOM 2864 C CA . ASN B 1 109 ? 11.047 -12.188 -16.75 1 93.75 109 ASN B CA 1
ATOM 2865 C C . ASN B 1 109 ? 9.617 -12.078 -16.25 1 93.75 109 ASN B C 1
ATOM 2867 O O . ASN B 1 109 ? 9.055 -10.984 -16.188 1 93.75 109 ASN B O 1
ATOM 2871 N N . LYS B 1 110 ? 9.172 -13.219 -15.852 1 94.25 110 LYS B N 1
ATOM 2872 C CA . LYS B 1 110 ? 7.801 -13.367 -15.383 1 94.25 110 LYS B CA 1
ATOM 2873 C C . LYS B 1 110 ? 7.754 -14.109 -14.047 1 94.25 110 LYS B C 1
ATOM 2875 O O . LYS B 1 110 ? 8.555 -15.016 -13.805 1 94.25 110 LYS B O 1
ATOM 2880 N N . ILE B 1 111 ? 6.758 -13.711 -13.188 1 93 111 ILE B N 1
ATOM 2881 C CA . ILE B 1 111 ? 6.598 -14.445 -11.938 1 93 111 ILE B CA 1
ATOM 2882 C C . ILE B 1 111 ? 5.109 -14.625 -11.633 1 93 111 ILE B C 1
ATOM 2884 O O . ILE B 1 111 ? 4.277 -13.844 -12.094 1 93 111 ILE B O 1
ATOM 2888 N N . HIS B 1 112 ? 4.758 -15.695 -10.969 1 92.31 112 HIS B N 1
ATOM 2889 C CA . HIS B 1 112 ? 3.49 -15.938 -10.297 1 92.31 112 HIS B CA 1
ATOM 2890 C C . HIS B 1 112 ? 3.688 -16.078 -8.789 1 92.31 112 HIS B C 1
ATOM 2892 O O . HIS B 1 112 ? 4.52 -16.875 -8.344 1 92.31 112 HIS B O 1
ATOM 2898 N N . VAL B 1 113 ? 3.012 -15.289 -8.078 1 93.25 113 VAL B N 1
ATOM 2899 C CA . VAL B 1 113 ? 3.098 -15.367 -6.621 1 93.25 113 VAL B CA 1
ATOM 2900 C C . VAL B 1 113 ? 1.737 -15.758 -6.043 1 93.25 113 VAL B C 1
ATOM 2902 O O . VAL B 1 113 ? 0.724 -15.125 -6.344 1 93.25 113 VAL B O 1
ATOM 2905 N N . ILE B 1 114 ? 1.728 -16.766 -5.242 1 93 114 ILE B N 1
ATOM 2906 C CA . ILE B 1 114 ? 0.499 -17.25 -4.625 1 93 114 ILE B CA 1
ATOM 2907 C C . ILE B 1 114 ? 0.458 -16.828 -3.156 1 93 114 ILE B C 1
ATOM 2909 O O . ILE B 1 114 ? 1.378 -17.125 -2.393 1 93 114 ILE B O 1
ATOM 2913 N N . TYR B 1 115 ? -0.606 -16.125 -2.777 1 94.62 115 TYR B N 1
ATOM 2914 C CA . TYR B 1 115 ? -0.846 -15.664 -1.413 1 94.62 115 TYR B CA 1
ATOM 2915 C C . TYR B 1 115 ? -2.115 -16.281 -0.844 1 94.62 115 TYR B C 1
ATOM 2917 O O . TYR B 1 115 ? -3.014 -16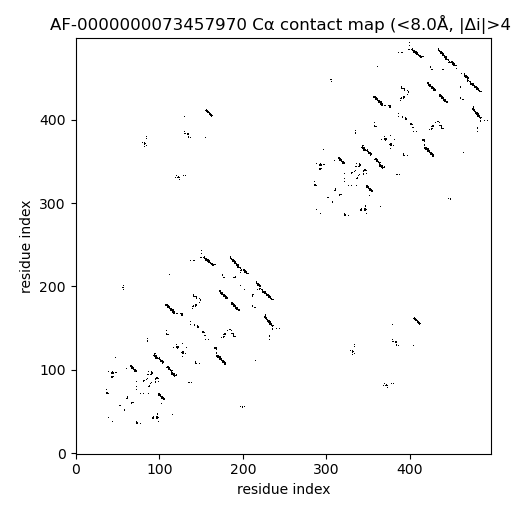.672 -1.594 1 94.62 115 TYR B O 1
ATOM 2925 N N . HIS B 1 116 ? -2.113 -16.375 0.427 1 94.94 116 HIS B N 1
ATOM 2926 C CA . HIS B 1 116 ? -3.357 -16.594 1.154 1 94.94 116 HIS B CA 1
ATOM 2927 C C . HIS B 1 116 ? -3.617 -15.469 2.148 1 94.94 116 HIS B C 1
ATOM 2929 O O . HIS B 1 116 ? -2.807 -15.227 3.047 1 94.94 116 HIS B O 1
ATOM 2935 N N . LEU B 1 117 ? -4.734 -14.836 1.971 1 95.75 117 LEU B N 1
ATOM 2936 C CA . LEU B 1 117 ? -5.023 -13.602 2.695 1 95.75 117 LEU B CA 1
ATOM 2937 C C . LEU B 1 117 ? -6.043 -13.844 3.801 1 95.75 117 LEU B C 1
ATOM 2939 O O . LEU B 1 117 ? -7.207 -14.148 3.523 1 95.75 117 LEU B O 1
ATOM 2943 N N . GLY B 1 118 ? -5.637 -13.617 4.992 1 93.38 118 GLY B N 1
ATOM 2944 C CA . GLY B 1 118 ? -6.496 -13.844 6.145 1 93.38 118 GLY B CA 1
ATOM 2945 C C . GLY B 1 118 ? -7.426 -12.68 6.434 1 93.38 118 GLY B C 1
ATOM 2946 O O . GLY B 1 118 ? -7.344 -11.633 5.781 1 93.38 118 GLY B O 1
ATOM 2947 N N . HIS B 1 119 ? -8.266 -12.852 7.461 1 91.38 119 HIS B N 1
ATOM 2948 C CA . HIS B 1 119 ? -9.375 -11.938 7.699 1 91.38 119 HIS B CA 1
ATOM 2949 C C . HIS B 1 119 ? -8.883 -10.625 8.312 1 91.38 119 HIS B C 1
ATOM 2951 O O . HIS B 1 119 ? -9.531 -9.586 8.18 1 91.38 119 HIS B O 1
ATOM 2957 N N . ASN B 1 120 ? -7.75 -10.586 8.945 1 89.69 120 ASN B N 1
ATOM 2958 C CA . ASN B 1 120 ? -7.258 -9.359 9.57 1 89.69 120 ASN B CA 1
ATOM 2959 C C . ASN B 1 120 ? -6.691 -8.391 8.539 1 89.69 120 ASN B C 1
ATOM 2961 O O . ASN B 1 120 ? -6.348 -7.254 8.875 1 89.69 120 ASN B O 1
ATOM 2965 N N . LEU B 1 121 ? -6.668 -8.836 7.309 1 91.75 121 LEU B N 1
ATOM 2966 C CA . LEU B 1 121 ? -6.219 -7.945 6.242 1 91.75 121 LEU B CA 1
ATOM 2967 C C . LEU B 1 121 ? -7.402 -7.227 5.602 1 91.75 121 LEU B C 1
ATOM 2969 O O . LEU B 1 121 ? -7.223 -6.43 4.676 1 91.75 121 LEU B O 1
ATOM 2973 N N . GLY B 1 122 ? -8.57 -7.5 6.145 1 89.75 122 GLY B N 1
ATOM 2974 C CA . GLY B 1 122 ? -9.766 -7 5.484 1 89.75 122 GLY B CA 1
ATOM 2975 C C . GLY B 1 122 ? -10.523 -5.98 6.309 1 89.75 122 GLY B C 1
ATOM 2976 O O . GLY B 1 122 ? -10.078 -5.59 7.391 1 89.75 122 GLY B O 1
ATOM 2977 N N . ASN B 1 123 ? -11.555 -5.531 5.656 1 85.12 123 ASN B N 1
ATOM 2978 C CA . ASN B 1 123 ? -12.445 -4.562 6.281 1 85.12 123 ASN B CA 1
ATOM 2979 C C . ASN B 1 123 ? -13.719 -5.227 6.801 1 85.12 123 ASN B C 1
ATOM 2981 O O . ASN B 1 123 ? -13.789 -6.453 6.898 1 85.12 123 ASN B O 1
ATOM 2985 N N . GLU B 1 124 ? -14.672 -4.395 7.195 1 80.25 124 GLU B N 1
ATOM 2986 C CA . GLU B 1 124 ? -15.906 -4.883 7.809 1 80.25 124 GLU B CA 1
ATOM 2987 C C . GLU B 1 124 ? -16.75 -5.652 6.801 1 80.25 124 GLU B C 1
ATOM 2989 O O . GLU B 1 124 ? -17.641 -6.41 7.188 1 80.25 124 GLU B O 1
ATOM 2994 N N . LYS B 1 125 ? -16.516 -5.453 5.535 1 83.56 125 LYS B N 1
ATOM 2995 C CA . LYS B 1 125 ? -17.266 -6.137 4.488 1 83.56 125 LYS B CA 1
ATOM 2996 C C . LYS B 1 125 ? -16.547 -7.402 4.027 1 83.56 125 LYS B C 1
ATOM 2998 O O . LYS B 1 125 ? -16.875 -7.961 2.979 1 83.56 125 LYS B O 1
ATOM 3003 N N . ASN B 1 126 ? -15.492 -7.785 4.727 1 89.5 126 ASN B N 1
ATOM 3004 C CA . ASN B 1 126 ? -14.711 -8.984 4.441 1 89.5 126 ASN B CA 1
ATOM 3005 C C . ASN B 1 126 ? -13.992 -8.883 3.1 1 89.5 126 ASN B C 1
ATOM 3007 O O . ASN B 1 126 ? -13.875 -9.867 2.375 1 89.5 126 ASN B O 1
ATOM 3011 N N . ALA B 1 127 ? -13.727 -7.688 2.748 1 92.12 127 ALA B N 1
ATOM 3012 C CA . ALA B 1 127 ? -12.883 -7.414 1.585 1 92.12 127 ALA B CA 1
ATOM 3013 C C . ALA B 1 127 ? -11.484 -6.969 2.012 1 92.12 127 ALA B C 1
ATOM 3015 O O . ALA B 1 127 ? -11.336 -6.164 2.934 1 92.12 127 ALA B O 1
ATOM 3016 N N . VAL B 1 128 ? -10.492 -7.496 1.348 1 94.44 128 VAL B N 1
ATOM 3017 C CA . VAL B 1 128 ? -9.125 -7.105 1.669 1 94.44 128 VAL B CA 1
ATOM 3018 C C . VAL B 1 128 ? -8.922 -5.621 1.364 1 94.44 128 VAL B C 1
ATOM 3020 O O . VAL B 1 128 ? -9.375 -5.129 0.33 1 94.44 128 VAL B O 1
ATOM 3023 N N . HIS B 1 129 ? -8.25 -4.977 2.287 1 93 129 HIS B N 1
ATOM 3024 C CA . HIS B 1 129 ? -7.984 -3.557 2.098 1 93 129 HIS B CA 1
ATOM 3025 C C . HIS B 1 129 ? -7.176 -3.312 0.83 1 93 129 HIS B C 1
ATOM 3027 O O . HIS B 1 129 ? -6.18 -4 0.581 1 93 129 HIS B O 1
ATOM 3033 N N . LYS B 1 130 ? -7.578 -2.277 0.071 1 94.38 130 LYS B N 1
ATOM 3034 C CA . LYS B 1 130 ? -6.879 -1.945 -1.167 1 94.38 130 LYS B CA 1
ATOM 3035 C C . LYS B 1 130 ? -5.438 -1.526 -0.889 1 94.38 130 LYS B C 1
ATOM 3037 O O . LYS B 1 130 ? -4.547 -1.779 -1.7 1 94.38 130 LYS B O 1
ATOM 3042 N N . GLY B 1 131 ? -5.234 -0.896 0.224 1 93.38 131 GLY B N 1
ATOM 3043 C CA . GLY B 1 131 ? -3.873 -0.56 0.605 1 93.38 131 GLY B CA 1
ATOM 3044 C C . GLY B 1 131 ? -2.982 -1.776 0.772 1 93.38 131 GLY B C 1
ATOM 3045 O O . GLY B 1 131 ? -1.799 -1.739 0.427 1 93.38 131 GLY B O 1
ATOM 3046 N N . VAL B 1 132 ? -3.49 -2.805 1.337 1 93.5 132 VAL B N 1
ATOM 3047 C CA . VAL B 1 132 ? -2.76 -4.059 1.492 1 93.5 132 VAL B CA 1
ATOM 3048 C C . VAL B 1 132 ? -2.43 -4.637 0.119 1 93.5 132 VAL B C 1
ATOM 3050 O O . VAL B 1 132 ? -1.3 -5.066 -0.126 1 93.5 132 VAL B O 1
ATOM 3053 N N . LEU B 1 133 ? -3.398 -4.613 -0.741 1 96.19 133 LEU B N 1
ATOM 3054 C CA . LEU B 1 133 ? -3.184 -5.105 -2.098 1 96.19 133 LEU B CA 1
ATOM 3055 C C . LEU B 1 133 ? -2.119 -4.285 -2.814 1 96.19 133 LEU B C 1
ATOM 3057 O O . LEU B 1 133 ? -1.301 -4.828 -3.557 1 96.19 133 LEU B O 1
ATOM 3061 N N . SER B 1 134 ? -2.16 -2.99 -2.633 1 95.75 134 SER B N 1
ATOM 3062 C CA . SER B 1 134 ? -1.158 -2.107 -3.223 1 95.75 134 SER B CA 1
ATOM 3063 C C . SER B 1 134 ? 0.247 -2.475 -2.756 1 95.75 134 SER B C 1
ATOM 3065 O O . SER B 1 134 ? 1.189 -2.48 -3.551 1 95.75 134 SER B O 1
ATOM 3067 N N . LEU B 1 135 ? 0.332 -2.727 -1.51 1 93.75 135 LEU B N 1
ATOM 3068 C CA . LEU B 1 135 ? 1.607 -3.123 -0.922 1 93.75 135 LEU B CA 1
ATOM 3069 C C . LEU B 1 135 ? 2.111 -4.422 -1.541 1 93.75 135 LEU B C 1
ATOM 3071 O O . LEU B 1 135 ? 3.279 -4.52 -1.924 1 93.75 135 LEU B O 1
ATOM 3075 N N . LEU B 1 136 ? 1.277 -5.414 -1.66 1 93.94 136 LEU B N 1
ATOM 3076 C CA . LEU B 1 136 ? 1.66 -6.699 -2.236 1 93.94 136 LEU B CA 1
ATOM 3077 C C . LEU B 1 136 ? 2.057 -6.543 -3.699 1 93.94 136 LEU B C 1
ATOM 3079 O O . LEU B 1 136 ? 3.027 -7.152 -4.152 1 93.94 136 LEU B O 1
ATOM 3083 N N . LEU B 1 137 ? 1.262 -5.734 -4.406 1 96.25 137 LEU B N 1
ATOM 3084 C CA . LEU B 1 137 ? 1.571 -5.473 -5.805 1 96.25 137 LEU B CA 1
ATOM 3085 C C . LEU B 1 137 ? 2.93 -4.789 -5.941 1 96.25 137 LEU B C 1
ATOM 3087 O O . LEU B 1 137 ? 3.738 -5.176 -6.789 1 96.25 137 LEU B O 1
ATOM 3091 N N . ASP B 1 138 ? 3.193 -3.807 -5.109 1 94.88 138 ASP B N 1
ATOM 3092 C CA . ASP B 1 138 ? 4.492 -3.139 -5.125 1 94.88 138 ASP B CA 1
ATOM 3093 C C . ASP B 1 138 ? 5.625 -4.141 -4.93 1 94.88 138 ASP B C 1
ATOM 3095 O O . ASP B 1 138 ? 6.566 -4.188 -5.727 1 94.88 138 ASP B O 1
ATOM 3099 N N . GLU B 1 139 ? 5.527 -4.938 -3.965 1 92.06 139 GLU B N 1
ATOM 3100 C CA . GLU B 1 139 ? 6.598 -5.875 -3.629 1 92.06 139 GLU B CA 1
ATOM 3101 C C . GLU B 1 139 ? 6.801 -6.898 -4.742 1 92.06 139 GLU B C 1
ATOM 3103 O O . GLU B 1 139 ? 7.934 -7.148 -5.164 1 92.06 139 GLU B O 1
ATOM 3108 N N . ALA B 1 140 ? 5.742 -7.461 -5.227 1 92.75 140 ALA B N 1
ATOM 3109 C CA . ALA B 1 140 ? 5.848 -8.516 -6.23 1 92.75 140 ALA B CA 1
ATOM 3110 C C . ALA B 1 140 ? 6.363 -7.965 -7.555 1 92.75 140 ALA B C 1
ATOM 3112 O O . ALA B 1 140 ? 7.176 -8.602 -8.227 1 92.75 140 ALA B O 1
ATOM 3113 N N . LEU B 1 141 ? 5.852 -6.809 -7.945 1 95.38 141 LEU B N 1
ATOM 3114 C CA . LEU B 1 141 ? 6.305 -6.215 -9.203 1 95.38 141 LEU B CA 1
ATOM 3115 C C . LEU B 1 141 ? 7.785 -5.852 -9.125 1 95.38 141 LEU B C 1
ATOM 3117 O O . LEU B 1 141 ? 8.531 -6.078 -10.078 1 95.38 141 LEU B O 1
ATOM 3121 N N . CYS B 1 142 ? 8.164 -5.344 -7.973 1 92.25 142 CYS B N 1
ATOM 3122 C CA . CYS B 1 142 ? 9.578 -5.043 -7.785 1 92.25 142 CYS B CA 1
ATOM 3123 C C . CYS B 1 142 ? 10.422 -6.309 -7.855 1 92.25 142 CYS B C 1
ATOM 3125 O O . CYS B 1 142 ? 11.461 -6.336 -8.523 1 92.25 142 CYS B O 1
ATOM 3127 N N . PHE B 1 143 ? 10 -7.285 -7.262 1 89.62 143 PHE B N 1
ATOM 3128 C CA . PHE B 1 143 ? 10.703 -8.562 -7.258 1 89.62 143 PHE B CA 1
ATOM 3129 C C . PHE B 1 143 ? 10.875 -9.094 -8.68 1 89.62 143 PHE B C 1
ATOM 3131 O O . PHE B 1 143 ? 11.93 -9.641 -9.016 1 89.62 143 PHE B O 1
ATOM 3138 N N . CYS B 1 144 ? 9.875 -8.93 -9.43 1 93 144 CYS B N 1
ATOM 3139 C CA . CYS B 1 144 ? 9.906 -9.367 -10.82 1 93 144 CYS B CA 1
ATOM 3140 C C . CYS B 1 144 ? 10.922 -8.562 -11.625 1 93 144 CYS B C 1
ATOM 3142 O O . CYS B 1 144 ? 11.562 -9.102 -12.531 1 93 144 CYS B O 1
ATOM 3144 N N . GLY B 1 145 ? 11.047 -7.344 -11.305 1 93.69 145 GLY B N 1
ATOM 3145 C CA . GLY B 1 145 ? 11.844 -6.441 -12.117 1 93.69 145 GLY B CA 1
ATOM 3146 C C . GLY B 1 145 ? 13.312 -6.402 -11.711 1 93.69 145 GLY B C 1
ATOM 3147 O O . GLY B 1 145 ? 14.172 -6.07 -12.523 1 93.69 145 GLY B O 1
ATOM 3148 N N . PHE B 1 146 ? 13.648 -6.688 -10.5 1 89.25 146 PHE B N 1
ATOM 3149 C CA . PHE B 1 146 ? 14.984 -6.508 -9.938 1 89.25 146 PHE B CA 1
ATOM 3150 C C . PHE B 1 146 ? 16.031 -7.211 -10.797 1 89.25 146 PHE B C 1
ATOM 3152 O O . PHE B 1 146 ? 17.078 -6.633 -11.117 1 89.25 146 PHE B O 1
ATOM 3159 N N . PRO B 1 147 ? 15.742 -8.422 -11.258 1 88.88 147 PRO B N 1
ATOM 3160 C CA . PRO B 1 147 ? 16.766 -9.156 -12.008 1 88.88 147 PRO B CA 1
ATOM 3161 C C . PRO B 1 147 ? 17.125 -8.477 -13.328 1 88.88 147 PRO B C 1
ATOM 3163 O O . PRO B 1 147 ? 18.172 -8.766 -13.906 1 88.88 147 PRO B O 1
ATOM 3166 N N . THR B 1 148 ? 16.312 -7.59 -13.82 1 91.5 148 THR B N 1
ATOM 3167 C CA . THR B 1 148 ? 16.547 -7.004 -15.141 1 91.5 148 THR B CA 1
ATOM 3168 C C . THR B 1 148 ? 17.312 -5.695 -15.023 1 91.5 148 THR B C 1
ATOM 3170 O O . THR B 1 148 ? 17.734 -5.125 -16.031 1 91.5 148 THR B O 1
ATOM 3173 N N . LEU B 1 149 ? 17.469 -5.277 -13.844 1 89.19 149 LEU B N 1
ATOM 3174 C CA . LEU B 1 149 ? 18.266 -4.07 -13.625 1 89.19 149 LEU B CA 1
ATOM 3175 C C . LEU B 1 149 ? 19.75 -4.406 -13.539 1 89.19 149 LEU B C 1
ATOM 3177 O O . LEU B 1 149 ? 20.125 -5.484 -13.07 1 89.19 149 LEU B O 1
ATOM 3181 N N . PRO B 1 150 ? 20.578 -3.504 -13.938 1 86.5 150 PRO B N 1
ATOM 3182 C CA . PRO B 1 150 ? 22.016 -3.787 -13.984 1 86.5 150 PRO B CA 1
ATOM 3183 C C . PRO B 1 150 ? 22.562 -4.27 -12.641 1 86.5 150 PRO B C 1
ATOM 3185 O O . PRO B 1 150 ? 23.344 -5.227 -12.594 1 86.5 150 PRO B O 1
ATOM 3188 N N . SER B 1 151 ? 22.234 -3.682 -11.516 1 80.06 151 SER B N 1
ATOM 3189 C CA . SER B 1 151 ? 22.719 -4.074 -10.203 1 80.06 151 SER B CA 1
ATOM 3190 C C . SER B 1 151 ? 21.719 -4.969 -9.484 1 80.06 151 SER B C 1
ATOM 3192 O O . SER B 1 151 ? 21.906 -5.309 -8.312 1 80.06 151 SER B O 1
ATOM 3194 N N . LYS B 1 152 ? 20.578 -5.156 -10.125 1 80.94 152 LYS B N 1
ATOM 3195 C CA . LYS B 1 152 ? 19.5 -5.977 -9.594 1 80.94 152 LYS B CA 1
ATOM 3196 C C . LYS B 1 152 ? 18.844 -5.309 -8.383 1 80.94 152 LYS B C 1
ATOM 3198 O O . LYS B 1 152 ? 18.281 -5.988 -7.516 1 80.94 152 LYS B O 1
ATOM 3203 N N . ARG B 1 153 ? 19.141 -4.051 -8.281 1 82 153 ARG B N 1
ATOM 3204 C CA . ARG B 1 153 ? 18.5 -3.227 -7.258 1 82 153 ARG B CA 1
ATOM 3205 C C . ARG B 1 153 ? 17.812 -2.02 -7.875 1 82 153 ARG B C 1
ATOM 3207 O O . ARG B 1 153 ? 18.266 -1.491 -8.898 1 82 153 ARG B O 1
ATOM 3214 N N . GLY B 1 154 ? 16.766 -1.615 -7.258 1 87.19 154 GLY B N 1
ATOM 3215 C CA . GLY B 1 154 ? 16.016 -0.471 -7.754 1 87.19 154 GLY B CA 1
ATOM 3216 C C . GLY B 1 154 ? 14.992 0.044 -6.762 1 87.19 154 GLY B C 1
ATOM 3217 O O . GLY B 1 154 ? 14.828 -0.525 -5.68 1 87.19 154 GLY B O 1
ATOM 3218 N N . VAL B 1 155 ? 14.5 1.192 -7.098 1 90.81 155 VAL B N 1
ATOM 3219 C CA . VAL B 1 155 ? 13.43 1.803 -6.309 1 90.81 155 VAL B CA 1
ATOM 3220 C C . VAL B 1 155 ? 12.211 2.051 -7.195 1 90.81 155 VAL B C 1
ATOM 3222 O O . VAL B 1 155 ? 12.344 2.311 -8.391 1 90.81 155 VAL B O 1
ATOM 3225 N N . THR B 1 156 ? 11.07 1.905 -6.59 1 95.06 156 THR B N 1
ATOM 3226 C CA . THR B 1 156 ? 9.828 2.188 -7.309 1 95.06 156 THR B CA 1
ATOM 3227 C C . THR B 1 156 ? 9.711 3.678 -7.613 1 95.06 156 THR B C 1
ATOM 3229 O O . THR B 1 156 ? 9.688 4.504 -6.695 1 95.06 156 THR B O 1
ATOM 3232 N N . ALA B 1 157 ? 9.68 3.998 -8.852 1 97.06 157 ALA B N 1
ATOM 3233 C CA . ALA B 1 157 ? 9.469 5.383 -9.273 1 97.06 157 ALA B CA 1
ATOM 3234 C C . ALA B 1 157 ? 7.98 5.703 -9.359 1 97.06 157 ALA B C 1
ATOM 3236 O O . ALA B 1 157 ? 7.551 6.801 -9 1 97.06 157 ALA B O 1
ATOM 3237 N N . SER B 1 158 ? 7.238 4.781 -9.82 1 98.19 158 SER B N 1
ATOM 3238 C CA . SER B 1 158 ? 5.793 4.969 -9.891 1 98.19 158 SER B CA 1
ATOM 3239 C C . SER B 1 158 ? 5.059 3.637 -9.789 1 98.19 158 SER B C 1
ATOM 3241 O O . SER B 1 158 ? 5.613 2.59 -10.133 1 98.19 158 SER B O 1
ATOM 3243 N N . LEU B 1 159 ? 3.877 3.662 -9.336 1 98.44 159 LEU B N 1
ATOM 3244 C CA . LEU B 1 159 ? 2.951 2.543 -9.195 1 98.44 159 LEU B CA 1
ATOM 3245 C C . LEU B 1 159 ? 1.528 2.969 -9.539 1 98.44 159 LEU B C 1
ATOM 3247 O O . LEU B 1 159 ? 0.962 3.846 -8.883 1 98.44 159 LEU B O 1
ATOM 3251 N N . ASP B 1 160 ? 0.999 2.387 -10.578 1 98.62 160 ASP B N 1
ATOM 3252 C CA . ASP B 1 160 ? -0.367 2.645 -11.031 1 98.62 160 ASP B CA 1
ATOM 3253 C C . ASP B 1 160 ? -1.235 1.396 -10.891 1 98.62 160 ASP B C 1
ATOM 3255 O O . ASP B 1 160 ? -0.912 0.344 -11.445 1 98.62 160 ASP B O 1
ATOM 3259 N N . ILE B 1 161 ? -2.303 1.553 -10.164 1 98.62 161 ILE B N 1
ATOM 3260 C CA . ILE B 1 161 ? -3.146 0.391 -9.906 1 98.62 161 ILE B CA 1
ATOM 3261 C C . ILE B 1 161 ? -4.594 0.711 -10.273 1 98.62 161 ILE B C 1
ATOM 3263 O O . ILE B 1 161 ? -5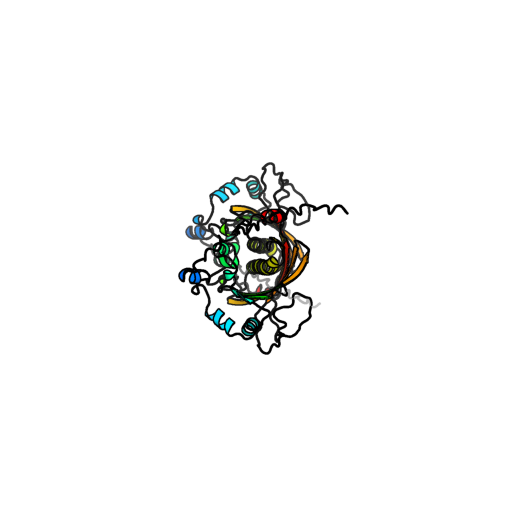.098 1.788 -9.953 1 98.62 161 ILE B O 1
ATOM 3267 N N . SER B 1 162 ? -5.223 -0.188 -10.945 1 98.44 162 SER B N 1
ATOM 3268 C CA . SER B 1 162 ? -6.664 -0.185 -11.18 1 98.44 162 SER B CA 1
ATOM 3269 C C . SER B 1 162 ? -7.34 -1.359 -10.484 1 98.44 162 SER B C 1
ATOM 3271 O O . SER B 1 162 ? -7 -2.518 -10.734 1 98.44 162 SER B O 1
ATOM 3273 N N . PHE B 1 163 ? -8.258 -0.992 -9.633 1 96.94 163 PHE B N 1
ATOM 3274 C CA . PHE B 1 163 ? -8.992 -2.023 -8.914 1 96.94 163 PHE B CA 1
ATOM 3275 C C . PHE B 1 163 ? -10.312 -2.324 -9.617 1 96.94 163 PHE B C 1
ATOM 3277 O O . PHE B 1 163 ? -11.102 -1.416 -9.883 1 96.94 163 PHE B O 1
ATOM 3284 N N . GLN B 1 164 ? -10.578 -3.645 -9.812 1 95.81 164 GLN B N 1
ATOM 3285 C CA . GLN B 1 164 ? -11.742 -4.027 -10.609 1 95.81 164 GLN B CA 1
ATOM 3286 C C . GLN B 1 164 ? -12.812 -4.688 -9.734 1 95.81 164 GLN B C 1
ATOM 3288 O O . GLN B 1 164 ? -14.008 -4.465 -9.93 1 95.81 164 GLN B O 1
ATOM 3293 N N . LYS B 1 165 ? -12.344 -5.527 -8.852 1 95 165 LYS B N 1
ATOM 3294 C CA . LYS B 1 165 ? -13.234 -6.262 -7.957 1 95 165 LYS B CA 1
ATOM 3295 C C . LYS B 1 165 ? -12.633 -6.406 -6.566 1 95 165 LYS B C 1
ATOM 3297 O O . LYS B 1 165 ? -11.414 -6.32 -6.402 1 95 165 LYS B O 1
ATOM 3302 N N . ASP B 1 166 ? -13.477 -6.59 -5.625 1 94.56 166 ASP B N 1
ATOM 3303 C CA . ASP B 1 166 ? -13.008 -6.816 -4.266 1 94.56 166 ASP B CA 1
ATOM 3304 C C . ASP B 1 166 ? -12.406 -8.211 -4.117 1 94.56 166 ASP B C 1
ATOM 3306 O O . ASP B 1 166 ? -12.93 -9.18 -4.676 1 94.56 166 ASP B O 1
ATOM 3310 N N . VAL B 1 167 ? -11.305 -8.289 -3.41 1 96.19 167 VAL B N 1
ATOM 3311 C CA . VAL B 1 167 ? -10.742 -9.578 -3.01 1 96.19 167 VAL B CA 1
ATOM 3312 C C . VAL B 1 167 ? -11.344 -10.008 -1.676 1 96.19 167 VAL B C 1
ATOM 3314 O O . VAL B 1 167 ? -11.234 -9.297 -0.676 1 96.19 167 VAL B O 1
ATOM 3317 N N . PRO B 1 168 ? -11.969 -11.156 -1.622 1 95.56 168 PRO B N 1
ATOM 3318 C CA . PRO B 1 168 ? -12.469 -11.625 -0.327 1 95.56 168 PRO B CA 1
ATOM 3319 C C . PRO B 1 168 ? -11.352 -12.023 0.631 1 95.56 168 PRO B C 1
ATOM 3321 O O . PRO B 1 168 ? -10.32 -12.539 0.197 1 95.56 168 PRO B O 1
ATOM 3324 N N . VAL B 1 169 ? -11.594 -11.773 1.925 1 94.44 169 VAL B N 1
ATOM 3325 C CA . VAL B 1 169 ? -10.656 -12.297 2.91 1 94.44 169 VAL B CA 1
ATOM 3326 C C . VAL B 1 169 ? -10.766 -13.82 2.955 1 94.44 169 VAL B C 1
ATOM 3328 O O . VAL B 1 169 ? -11.68 -14.406 2.373 1 94.44 169 VAL B O 1
ATOM 3331 N N . ASN B 1 170 ? -9.719 -14.453 3.621 1 95.5 170 ASN B N 1
ATOM 3332 C CA . ASN B 1 170 ? -9.617 -15.906 3.725 1 95.5 170 ASN B CA 1
ATOM 3333 C C . ASN B 1 170 ? -9.672 -16.562 2.352 1 95.5 170 ASN B C 1
ATOM 3335 O O . ASN B 1 170 ? -10.406 -17.531 2.152 1 95.5 170 ASN B O 1
ATOM 3339 N N . SER B 1 171 ? -8.961 -15.953 1.468 1 95.56 171 SER B N 1
ATOM 3340 C CA . SER B 1 171 ? -8.922 -16.469 0.105 1 95.56 171 SER B CA 1
ATOM 3341 C C . SER B 1 171 ? -7.488 -16.547 -0.412 1 95.56 171 SER B C 1
ATOM 3343 O O . SER B 1 171 ? -6.594 -15.883 0.116 1 95.56 171 SER B O 1
ATOM 3345 N N . THR B 1 172 ? -7.371 -17.453 -1.362 1 94.75 172 THR B N 1
ATOM 3346 C CA . THR B 1 172 ? -6.113 -17.578 -2.094 1 94.75 172 THR B CA 1
ATOM 3347 C C . THR B 1 172 ? -6.156 -16.75 -3.379 1 94.75 172 THR B C 1
ATOM 3349 O O . THR B 1 172 ? -7.152 -16.766 -4.102 1 94.75 172 THR B O 1
ATOM 3352 N N . ILE B 1 173 ? -5.066 -15.961 -3.59 1 95.5 173 ILE B N 1
ATOM 3353 C CA . ILE B 1 173 ? -4.988 -15.156 -4.805 1 95.5 173 ILE B CA 1
ATOM 3354 C C . ILE B 1 173 ? -3.652 -15.398 -5.5 1 95.5 173 ILE B C 1
ATOM 3356 O O . ILE B 1 173 ? -2.699 -15.875 -4.875 1 95.5 173 ILE B O 1
ATOM 3360 N N . VAL B 1 174 ? -3.648 -15.086 -6.793 1 94.38 174 VAL B N 1
ATOM 3361 C CA . VAL B 1 174 ? -2.443 -15.195 -7.605 1 94.38 174 VAL B CA 1
ATOM 3362 C C . VAL B 1 174 ? -2.068 -13.828 -8.164 1 94.38 174 VAL B C 1
ATOM 3364 O O . VAL B 1 174 ? -2.895 -13.156 -8.789 1 94.38 174 VAL B O 1
ATOM 3367 N N . LEU B 1 175 ? -0.895 -13.406 -7.867 1 95.81 175 LEU B N 1
ATOM 3368 C CA . LEU B 1 175 ? -0.346 -12.188 -8.461 1 95.81 175 LEU B CA 1
ATOM 3369 C C . LEU B 1 175 ? 0.595 -12.523 -9.609 1 95.81 175 LEU B C 1
ATOM 3371 O O . LEU B 1 175 ? 1.603 -13.203 -9.414 1 95.81 175 LEU B O 1
ATOM 3375 N N . ASN B 1 176 ? 0.246 -12.047 -10.781 1 94.19 176 ASN B N 1
ATOM 3376 C CA . ASN B 1 176 ? 1.072 -12.211 -11.977 1 94.19 176 ASN B CA 1
ATOM 3377 C C . ASN B 1 176 ? 1.832 -10.922 -12.305 1 94.19 176 ASN B C 1
ATOM 3379 O O . ASN B 1 176 ? 1.272 -9.828 -12.227 1 94.19 176 ASN B O 1
ATOM 3383 N N . ALA B 1 177 ? 3.074 -11.102 -12.609 1 95.88 177 ALA B N 1
ATOM 3384 C CA . ALA B 1 177 ? 3.873 -9.938 -12.977 1 95.88 177 ALA B CA 1
ATOM 3385 C C . ALA B 1 177 ? 4.828 -10.273 -14.125 1 95.88 177 ALA B C 1
ATOM 3387 O O . ALA B 1 177 ? 5.328 -11.391 -14.211 1 95.88 177 ALA B O 1
ATOM 3388 N N . GLN B 1 178 ? 5.102 -9.266 -14.969 1 96.75 178 GLN B N 1
ATOM 3389 C CA . GLN B 1 178 ? 6.023 -9.438 -16.078 1 96.75 178 GLN B CA 1
ATOM 3390 C C . GLN B 1 178 ? 6.699 -8.117 -16.453 1 96.75 178 GLN B C 1
ATOM 3392 O O . GLN B 1 178 ? 6.043 -7.078 -16.516 1 96.75 178 GLN B O 1
ATOM 3397 N N . VAL B 1 179 ? 7.945 -8.203 -16.719 1 96.75 179 VAL B N 1
ATOM 3398 C CA . VAL B 1 179 ? 8.664 -7.055 -17.266 1 96.75 179 VAL B CA 1
ATOM 3399 C C . VAL B 1 179 ? 8.328 -6.883 -18.75 1 96.75 179 VAL B C 1
ATOM 3401 O O . VAL B 1 179 ? 8.531 -7.801 -19.547 1 96.75 179 VAL B O 1
ATOM 3404 N N . ILE B 1 180 ? 7.914 -5.68 -19.125 1 96.5 180 ILE B N 1
ATOM 3405 C CA . ILE B 1 180 ? 7.488 -5.504 -20.516 1 96.5 180 ILE B CA 1
ATOM 3406 C C . ILE B 1 180 ? 8.492 -4.633 -21.25 1 96.5 180 ILE B C 1
ATOM 3408 O O . ILE B 1 180 ? 8.508 -4.598 -22.484 1 96.5 180 ILE B O 1
ATOM 3412 N N . GLU B 1 181 ? 9.289 -3.932 -20.5 1 96.5 181 GLU B N 1
ATOM 3413 C CA . GLU B 1 181 ? 10.289 -3.062 -21.109 1 96.5 181 GLU B CA 1
ATOM 3414 C C . GLU B 1 181 ? 11.453 -2.803 -20.156 1 96.5 181 GLU B C 1
ATOM 3416 O O . GLU B 1 181 ? 11.258 -2.627 -18.953 1 96.5 181 GLU B O 1
ATOM 3421 N N . THR B 1 182 ? 12.641 -2.836 -20.734 1 95.06 182 THR B N 1
ATOM 3422 C CA . THR B 1 182 ? 13.844 -2.416 -20.016 1 95.06 182 THR B CA 1
ATOM 3423 C C . THR B 1 182 ? 14.609 -1.369 -20.812 1 95.06 182 THR B C 1
ATOM 3425 O O . THR B 1 182 ? 14.844 -1.547 -22.016 1 95.06 182 THR B O 1
ATOM 3428 N N . LYS B 1 183 ? 14.875 -0.317 -20.188 1 94.38 183 LYS B N 1
ATOM 3429 C CA . LYS B 1 183 ? 15.641 0.762 -20.812 1 94.38 183 LYS B CA 1
ATOM 3430 C C . LYS B 1 183 ? 16.734 1.257 -19.875 1 94.38 183 LYS B C 1
ATOM 3432 O O . LYS B 1 183 ? 16.531 2.201 -19.109 1 94.38 183 LYS B O 1
ATOM 3437 N N . GLY B 1 184 ? 17.875 0.683 -20.031 1 92.25 184 GLY B N 1
ATOM 3438 C CA . GLY B 1 184 ? 18.969 1.073 -19.156 1 92.25 184 GLY B CA 1
ATOM 3439 C C . GLY B 1 184 ? 18.703 0.769 -17.688 1 92.25 184 GLY B C 1
ATOM 3440 O O . GLY B 1 184 ? 18.562 -0.395 -17.312 1 92.25 184 GLY B O 1
ATOM 3441 N N . ARG B 1 185 ? 18.562 1.896 -16.953 1 93.31 185 ARG B N 1
ATOM 3442 C CA . ARG B 1 185 ? 18.391 1.76 -15.508 1 93.31 185 ARG B CA 1
ATOM 3443 C C . ARG B 1 185 ? 16.906 1.679 -15.133 1 93.31 185 ARG B C 1
ATOM 3445 O O . ARG B 1 185 ? 16.562 1.765 -13.961 1 93.31 185 ARG B O 1
ATOM 3452 N N . LYS B 1 186 ? 16.125 1.58 -16.141 1 95.75 186 LYS B N 1
ATOM 3453 C CA . LYS B 1 186 ? 14.688 1.588 -15.898 1 95.75 186 LYS B CA 1
ATOM 3454 C C . LYS B 1 186 ? 14.031 0.323 -16.453 1 95.75 186 LYS B C 1
ATOM 3456 O O . LYS B 1 186 ? 14.406 -0.166 -17.516 1 95.75 186 LYS B O 1
ATOM 3461 N N . CYS B 1 187 ? 13.062 -0.153 -15.719 1 96.38 187 CYS B N 1
ATOM 3462 C CA . CYS B 1 187 ? 12.227 -1.213 -16.266 1 96.38 187 CYS B CA 1
ATOM 3463 C C . CYS B 1 187 ? 10.75 -0.959 -15.961 1 96.38 187 CYS B C 1
ATOM 3465 O O . CYS B 1 187 ? 10.43 -0.307 -14.969 1 96.38 187 CYS B O 1
ATOM 3467 N N . ILE B 1 188 ? 9.891 -1.407 -16.844 1 98.19 188 ILE B N 1
ATOM 3468 C CA . ILE B 1 188 ? 8.445 -1.317 -16.703 1 98.19 188 ILE B CA 1
ATOM 3469 C C . ILE B 1 188 ? 7.859 -2.713 -16.5 1 98.19 188 ILE B C 1
ATOM 3471 O O . ILE B 1 188 ? 8.109 -3.623 -17.281 1 98.19 188 ILE B O 1
ATOM 3475 N N . ILE B 1 189 ? 7.125 -2.881 -15.43 1 97.69 189 ILE B N 1
ATOM 3476 C CA . ILE B 1 189 ? 6.531 -4.164 -15.07 1 97.69 189 ILE B CA 1
ATOM 3477 C C . ILE B 1 189 ? 5.008 -4.035 -15.031 1 97.69 189 ILE B C 1
ATOM 3479 O O . ILE B 1 189 ? 4.477 -3.08 -14.461 1 97.69 189 ILE B O 1
ATOM 3483 N N . THR B 1 190 ? 4.336 -4.867 -15.617 1 97.94 190 THR B N 1
ATOM 3484 C CA . THR B 1 190 ? 2.887 -4.957 -15.492 1 97.94 190 THR B CA 1
ATOM 3485 C C . THR B 1 190 ? 2.49 -6.18 -14.672 1 97.94 190 THR B C 1
ATOM 3487 O O . THR B 1 190 ? 3.234 -7.16 -14.602 1 97.94 190 THR B O 1
ATOM 3490 N N . GLY B 1 191 ? 1.341 -6.039 -13.961 1 97.12 191 GLY B N 1
ATOM 3491 C CA . GLY B 1 191 ? 0.888 -7.152 -13.141 1 97.12 191 GLY B CA 1
ATOM 3492 C C . GLY B 1 191 ? -0.617 -7.18 -12.953 1 97.12 191 GLY B C 1
ATOM 3493 O O . GLY B 1 191 ? -1.3 -6.191 -13.227 1 97.12 191 GLY B O 1
ATOM 3494 N N . THR B 1 192 ? -1.091 -8.359 -12.57 1 96.5 192 THR B N 1
ATOM 3495 C CA . THR B 1 192 ? -2.496 -8.562 -12.234 1 96.5 192 THR B CA 1
ATOM 3496 C C . THR B 1 192 ? -2.633 -9.312 -10.914 1 96.5 192 THR B C 1
ATOM 3498 O O . THR B 1 192 ? -1.743 -10.078 -10.531 1 96.5 192 THR B O 1
ATOM 3501 N N . LEU B 1 193 ? -3.637 -9.023 -10.203 1 97.06 193 LEU B N 1
ATOM 3502 C CA . LEU B 1 193 ? -4.121 -9.82 -9.078 1 97.06 193 LEU B CA 1
ATOM 3503 C C . LEU B 1 193 ? -5.375 -10.602 -9.469 1 97.06 193 LEU B C 1
ATOM 3505 O O . LEU B 1 193 ? -6.367 -10.008 -9.898 1 97.06 193 LEU B O 1
ATOM 3509 N N . GLU B 1 194 ? -5.328 -11.953 -9.258 1 95.44 194 GLU B N 1
ATOM 3510 C CA . GLU B 1 194 ? -6.414 -12.789 -9.766 1 95.44 194 GLU B CA 1
ATOM 3511 C C . GLU B 1 194 ? -6.773 -13.891 -8.781 1 95.44 194 GLU B C 1
ATOM 3513 O O . GLU B 1 194 ? -5.973 -14.242 -7.91 1 95.44 194 GLU B O 1
ATOM 3518 N N . SER B 1 195 ? -8.031 -14.375 -8.977 1 93.12 195 SER B N 1
ATOM 3519 C CA . SER B 1 195 ? -8.352 -15.656 -8.352 1 93.12 195 SER B CA 1
ATOM 3520 C C . SER B 1 195 ? -7.578 -16.797 -9 1 93.12 195 SER B C 1
ATOM 3522 O O . SER B 1 195 ? -7.121 -16.672 -10.141 1 93.12 195 SER B O 1
ATOM 3524 N N . PRO B 1 196 ? -7.387 -17.844 -8.172 1 90.12 196 PRO B N 1
ATOM 3525 C CA . PRO B 1 196 ? -6.773 -19 -8.812 1 90.12 196 PRO B CA 1
ATOM 3526 C C . PRO B 1 196 ? -7.621 -19.578 -9.945 1 90.12 196 PRO B C 1
ATOM 3528 O O . PRO B 1 196 ? -8.844 -19.406 -9.953 1 90.12 196 PRO B O 1
ATOM 3531 N N . PRO B 1 197 ? -6.934 -20.203 -10.836 1 82.38 197 PRO B N 1
ATOM 3532 C CA . PRO B 1 197 ? -7.707 -20.906 -11.859 1 82.38 197 PRO B CA 1
ATOM 3533 C C . PRO B 1 197 ? -8.57 -22.031 -11.281 1 82.38 197 PRO B C 1
ATOM 3535 O O . PRO B 1 197 ? -8.18 -22.672 -10.297 1 82.38 197 PRO B O 1
ATOM 3538 N N . LEU B 1 198 ? -9.859 -22.156 -11.492 1 69.81 198 LEU B N 1
ATOM 3539 C CA . LEU B 1 198 ? -10.75 -23.188 -10.945 1 69.81 198 LEU B CA 1
ATOM 3540 C C . LEU B 1 198 ? -10.508 -24.531 -11.633 1 69.81 198 LEU B C 1
ATOM 3542 O O . LEU B 1 198 ? -10.617 -25.578 -11 1 69.81 198 LEU B O 1
ATOM 3546 N N . ASP B 1 199 ? -10.953 -24.703 -12.945 1 57.09 199 ASP B N 1
ATOM 3547 C CA . ASP B 1 199 ? -11.109 -26.031 -13.555 1 57.09 199 ASP B CA 1
ATOM 3548 C C . ASP B 1 199 ? -9.875 -26.391 -14.375 1 57.09 199 ASP B C 1
ATOM 3550 O O . ASP B 1 199 ? -9.375 -25.578 -15.156 1 57.09 199 ASP B O 1
ATOM 3554 N N . PRO B 1 200 ? -9.156 -27.516 -13.992 1 49.81 200 PRO B N 1
ATOM 3555 C CA . PRO B 1 200 ? -8.062 -28.203 -14.68 1 49.81 200 PRO B CA 1
ATOM 3556 C C . PRO B 1 200 ? -8.266 -28.297 -16.188 1 49.81 200 PRO B C 1
ATOM 3558 O O . PRO B 1 200 ? -7.324 -28.562 -16.938 1 49.81 200 PRO B O 1
ATOM 3561 N N . SER B 1 201 ? -9.484 -28.547 -16.641 1 47.03 201 SER B N 1
ATOM 3562 C CA . SER B 1 201 ? -9.453 -28.875 -18.062 1 47.03 201 SER B CA 1
ATOM 3563 C C . SER B 1 201 ? -8.883 -27.719 -18.891 1 47.03 201 SER B C 1
ATOM 3565 O O . SER B 1 201 ? -9.18 -27.594 -20.078 1 47.03 201 SER B O 1
ATOM 3567 N N . THR B 1 202 ? -8.375 -26.781 -18.219 1 44.03 202 THR B N 1
ATOM 3568 C CA . THR B 1 202 ? -7.906 -25.578 -18.906 1 44.03 202 THR B CA 1
ATOM 3569 C C . THR B 1 202 ? -6.551 -25.828 -19.562 1 44.03 202 THR B C 1
ATOM 3571 O O . THR B 1 202 ? -5.609 -26.297 -18.906 1 44.03 202 THR B O 1
ATOM 3574 N N . LYS B 1 203 ? -6.59 -26.203 -20.766 1 39.88 203 LYS B N 1
ATOM 3575 C CA . LYS B 1 203 ? -5.418 -26.344 -21.625 1 39.88 203 LYS B CA 1
ATOM 3576 C C . LYS B 1 203 ? -4.586 -25.078 -21.641 1 39.88 203 LYS B C 1
ATOM 3578 O O . LYS B 1 203 ? -5.125 -23.969 -21.516 1 39.88 203 LYS B O 1
ATOM 3583 N N . LEU B 1 204 ? -3.363 -25.078 -21.312 1 34.41 204 LEU B N 1
ATOM 3584 C CA . LEU B 1 204 ? -2.361 -24.031 -21.469 1 34.41 204 LEU B CA 1
ATOM 3585 C C . LEU B 1 204 ? -2.443 -23.406 -22.844 1 34.41 204 LEU B C 1
ATOM 3587 O O . LEU B 1 204 ? -2.311 -24.094 -23.859 1 34.41 204 LEU B O 1
ATOM 3591 N N . GLY B 1 205 ? -3.389 -22.609 -23.219 1 31.66 205 GLY B N 1
ATOM 3592 C CA . GLY B 1 205 ? -3.363 -22.016 -24.547 1 31.66 205 GLY B CA 1
ATOM 3593 C C . GLY B 1 205 ? -2.184 -21.094 -24.766 1 31.66 205 GLY B C 1
ATOM 3594 O O . GLY B 1 205 ? -1.547 -20.656 -23.812 1 31.66 205 GLY B O 1
ATOM 3595 N N . SER B 1 206 ? -1.457 -21.172 -25.938 1 30.8 206 SER B N 1
ATOM 3596 C CA . SER B 1 206 ? -0.397 -20.344 -26.516 1 30.8 206 SER B CA 1
ATOM 3597 C C . SER B 1 206 ? -0.799 -18.875 -26.547 1 30.8 206 SER B C 1
ATOM 3599 O O . SER B 1 206 ? -1.42 -18.422 -27.516 1 30.8 206 SER B O 1
ATOM 3601 N N . VAL B 1 207 ? -1.367 -18.266 -25.562 1 31.53 207 VAL B N 1
ATOM 3602 C CA . VAL B 1 207 ? -1.888 -16.953 -25.906 1 31.53 207 VAL B CA 1
ATOM 3603 C C . VAL B 1 207 ? -0.732 -16 -26.219 1 31.53 207 VAL B C 1
ATOM 3605 O O . VAL B 1 207 ? 0.202 -15.859 -25.438 1 31.53 207 VAL B O 1
ATOM 3608 N N . LYS B 1 208 ? -0.51 -15.672 -27.438 1 30.17 208 LYS B N 1
ATOM 3609 C CA . LYS B 1 208 ? 0.317 -14.602 -27.984 1 30.17 208 LYS B CA 1
ATOM 3610 C C . LYS B 1 208 ? -0.01 -13.258 -27.328 1 30.17 208 LYS B C 1
ATOM 3612 O O . LYS B 1 208 ? 0.381 -12.203 -27.844 1 30.17 208 LYS B O 1
ATOM 3617 N N . SER B 1 209 ? -1.192 -13.062 -26.641 1 32.56 209 SER B N 1
ATOM 3618 C CA . SER B 1 209 ? -1.618 -11.664 -26.547 1 32.56 209 SER B CA 1
ATOM 3619 C C . SER B 1 209 ? -0.651 -10.852 -25.688 1 32.56 209 SER B C 1
ATOM 3621 O O . SER B 1 209 ? -0.087 -11.359 -24.719 1 32.56 209 SER B O 1
ATOM 3623 N N . LEU B 1 210 ? -0.082 -9.734 -26.141 1 32.28 210 LEU B N 1
ATOM 3624 C CA . LEU B 1 210 ? 0.844 -8.688 -25.719 1 32.28 210 LEU B CA 1
ATOM 3625 C C . LEU B 1 210 ? 0.556 -8.25 -24.281 1 32.28 210 LEU B C 1
ATOM 3627 O O . LEU B 1 210 ? 1.237 -7.371 -23.75 1 32.28 210 LEU B O 1
ATOM 3631 N N . VAL B 1 211 ? -0.708 -7.926 -24 1 31.27 211 VAL B N 1
ATOM 3632 C CA . VAL B 1 211 ? -0.948 -7.332 -22.688 1 31.27 211 VAL B CA 1
ATOM 3633 C C . VAL B 1 211 ? -0.425 -8.258 -21.594 1 31.27 211 VAL B C 1
ATOM 3635 O O . VAL B 1 211 ? -0.412 -9.484 -21.766 1 31.27 211 VAL B O 1
ATOM 3638 N N . ALA B 1 212 ? 0.068 -7.746 -20.359 1 37.03 212 ALA B N 1
ATOM 3639 C CA . ALA B 1 212 ? 0.537 -8.531 -19.219 1 37.03 212 ALA B CA 1
ATOM 3640 C C . ALA B 1 212 ? -0.272 -9.812 -19.062 1 37.03 212 ALA B C 1
ATOM 3642 O O . ALA B 1 212 ? -1.365 -9.805 -18.5 1 37.03 212 ALA B O 1
ATOM 3643 N N . LYS B 1 213 ? -0.537 -10.562 -20.016 1 35.41 213 LYS B N 1
ATOM 3644 C CA . LYS B 1 213 ? -1.268 -11.82 -20.016 1 35.41 213 LYS B CA 1
ATOM 3645 C C . LYS B 1 213 ? -0.884 -12.688 -18.828 1 35.41 213 LYS B C 1
ATOM 3647 O O . LYS B 1 213 ? 0.286 -12.742 -18.438 1 35.41 213 LYS B O 1
ATOM 3652 N N . SER B 1 214 ? -1.938 -13.164 -18.016 1 37.69 214 SER B N 1
ATOM 3653 C CA . SER B 1 214 ? -2.008 -13.977 -16.797 1 37.69 214 SER B CA 1
ATOM 3654 C C . SER B 1 214 ? -0.945 -15.07 -16.797 1 37.69 214 SER B C 1
ATOM 3656 O O . SER B 1 214 ? -0.211 -15.227 -17.781 1 37.69 214 SER B O 1
ATOM 3658 N N . VAL B 1 215 ? -1.341 -16.094 -15.898 1 38.09 215 VAL B N 1
ATOM 3659 C CA . VAL B 1 215 ? -0.794 -17.422 -15.688 1 38.09 215 VAL B CA 1
ATOM 3660 C C . VAL B 1 215 ? -0.53 -18.094 -17.031 1 38.09 215 VAL B C 1
ATOM 3662 O O . VAL B 1 215 ? -1.081 -17.688 -18.047 1 38.09 215 VAL B O 1
ATOM 3665 N N . PRO B 1 216 ? 0.391 -18.953 -16.984 1 41.66 216 PRO B N 1
ATOM 3666 C CA . PRO B 1 216 ? 0.401 -19.812 -18.172 1 41.66 216 PRO B CA 1
ATOM 3667 C C . PRO B 1 216 ? -0.917 -19.766 -18.953 1 41.66 216 PRO B C 1
ATOM 3669 O O . PRO B 1 216 ? -1.972 -19.5 -18.359 1 41.66 216 PRO B O 1
ATOM 3672 N N . ASN B 1 217 ? -0.781 -19.266 -20.234 1 46.84 217 ASN B N 1
ATOM 3673 C CA . ASN B 1 217 ? -1.876 -19.328 -21.188 1 46.84 217 ASN B CA 1
ATOM 3674 C C . ASN B 1 217 ? -2.883 -20.422 -20.828 1 46.84 217 ASN B C 1
ATOM 3676 O O . ASN B 1 217 ? -2.977 -21.438 -21.5 1 46.84 217 ASN B O 1
ATOM 3680 N N . TRP B 1 218 ? -2.961 -20.516 -19.531 1 50.78 218 TRP B N 1
ATOM 3681 C CA . TRP B 1 218 ? -4.012 -21.484 -19.25 1 50.78 218 TRP B CA 1
ATOM 3682 C C . TRP B 1 218 ? -5.387 -20.922 -19.594 1 50.78 218 TRP B C 1
ATOM 3684 O O . TRP B 1 218 ? -5.688 -19.781 -19.281 1 50.78 218 TRP B O 1
ATOM 3694 N N . ILE B 1 219 ? -5.832 -21.391 -20.766 1 53.97 219 ILE B N 1
ATOM 3695 C CA . ILE B 1 219 ? -7.23 -21.078 -21.031 1 53.97 219 ILE B CA 1
ATOM 3696 C C . ILE B 1 219 ? -8.109 -21.656 -19.922 1 53.97 219 ILE B C 1
ATOM 3698 O O . ILE B 1 219 ? -8.242 -22.891 -19.797 1 53.97 219 ILE B O 1
ATOM 3702 N N . TYR B 1 220 ? -8.203 -20.891 -18.984 1 60.62 220 TYR B N 1
ATOM 3703 C CA . TYR B 1 220 ? -9.102 -21.312 -17.922 1 60.62 220 TYR B CA 1
ATOM 3704 C C . TYR B 1 220 ? -10.547 -20.953 -18.25 1 60.62 220 TYR B C 1
ATOM 3706 O O . TYR B 1 220 ? -10.812 -19.906 -18.828 1 60.62 220 TYR B O 1
ATOM 3714 N N . ASN B 1 221 ? -11.336 -22.062 -18.219 1 62.59 221 ASN B N 1
ATOM 3715 C CA . ASN B 1 221 ? -12.773 -21.828 -18.281 1 62.59 221 ASN B CA 1
ATOM 3716 C C . ASN B 1 221 ? -13.477 -22.328 -17.016 1 62.59 221 ASN B C 1
ATOM 3718 O O . ASN B 1 221 ? -13.461 -23.516 -16.719 1 62.59 221 ASN B O 1
ATOM 3722 N N . PRO B 1 222 ? -13.984 -21.375 -16.359 1 73.19 222 PRO B N 1
ATOM 3723 C CA . PRO B 1 222 ? -14.039 -19.922 -16.516 1 73.19 222 PRO B CA 1
ATOM 3724 C C . PRO B 1 222 ? -12.703 -19.25 -16.234 1 73.19 222 PRO B C 1
ATOM 3726 O O . PRO B 1 222 ? -11.852 -19.812 -15.547 1 73.19 222 PRO B O 1
ATOM 3729 N N . LYS B 1 223 ? -12.609 -18.141 -16.812 1 80 223 LYS B N 1
ATOM 3730 C CA . LYS B 1 223 ? -11.422 -17.328 -16.594 1 80 223 LYS B CA 1
ATOM 3731 C C . LYS B 1 223 ? -11.336 -16.859 -15.148 1 80 223 LYS B C 1
ATOM 3733 O O . LYS B 1 223 ? -12.359 -16.609 -14.508 1 80 223 LYS B O 1
ATOM 3738 N N . PRO B 1 224 ? -10.141 -16.797 -14.648 1 87.81 224 PRO B N 1
ATOM 3739 C CA . PRO B 1 224 ? -9.984 -16.25 -13.305 1 87.81 224 PRO B CA 1
ATOM 3740 C C . PRO B 1 224 ? -10.555 -14.844 -13.172 1 87.81 224 PRO B C 1
ATOM 3742 O O . PRO B 1 224 ? -10.555 -14.078 -14.148 1 87.81 224 PRO B O 1
ATOM 3745 N N . THR B 1 225 ? -11.086 -14.57 -12.055 1 90.69 225 THR B N 1
ATOM 3746 C CA . THR B 1 225 ? -11.516 -13.203 -11.75 1 90.69 225 THR B CA 1
ATOM 3747 C C . THR B 1 225 ? -10.312 -12.281 -11.617 1 90.69 225 THR B C 1
ATOM 3749 O O . THR B 1 225 ? -9.359 -12.586 -10.891 1 90.69 225 THR B O 1
ATOM 3752 N N . VAL B 1 226 ? -10.297 -11.195 -12.398 1 94.56 226 VAL B N 1
ATOM 3753 C CA . VAL B 1 226 ? -9.25 -10.188 -12.258 1 94.56 226 VAL B CA 1
ATOM 3754 C C . VAL B 1 226 ? -9.68 -9.141 -11.227 1 94.56 226 VAL B C 1
ATOM 3756 O O . VAL B 1 226 ? -10.672 -8.445 -11.422 1 94.56 226 VAL B O 1
ATOM 3759 N N . TYR B 1 227 ? -8.93 -9.055 -10.164 1 97.44 227 TYR B N 1
ATOM 3760 C CA . TYR B 1 227 ? -9.266 -8.141 -9.078 1 97.44 227 TYR B CA 1
ATOM 3761 C C . TYR B 1 227 ? -8.609 -6.785 -9.281 1 97.44 227 TYR B C 1
ATOM 3763 O O . TYR B 1 227 ? -9.164 -5.75 -8.898 1 97.44 227 TYR B O 1
ATOM 3771 N N . ALA B 1 228 ? -7.402 -6.742 -9.844 1 98 228 ALA B N 1
ATOM 3772 C CA . ALA B 1 228 ? -6.656 -5.504 -10.055 1 98 228 ALA B CA 1
ATOM 3773 C C . ALA B 1 228 ? -5.613 -5.672 -11.156 1 98 228 ALA B C 1
ATOM 3775 O O . ALA B 1 228 ? -5.148 -6.785 -11.414 1 98 228 ALA B O 1
ATOM 3776 N N . THR B 1 229 ? -5.293 -4.586 -11.797 1 98.06 229 THR B N 1
ATOM 3777 C CA . THR B 1 229 ? -4.156 -4.461 -12.703 1 98.06 229 THR B CA 1
ATOM 3778 C C . THR B 1 229 ? -3.215 -3.354 -12.242 1 98.06 229 THR B C 1
ATOM 3780 O O . THR B 1 229 ? -3.645 -2.393 -11.602 1 98.06 229 THR B O 1
ATOM 3783 N N . ALA B 1 230 ? -1.942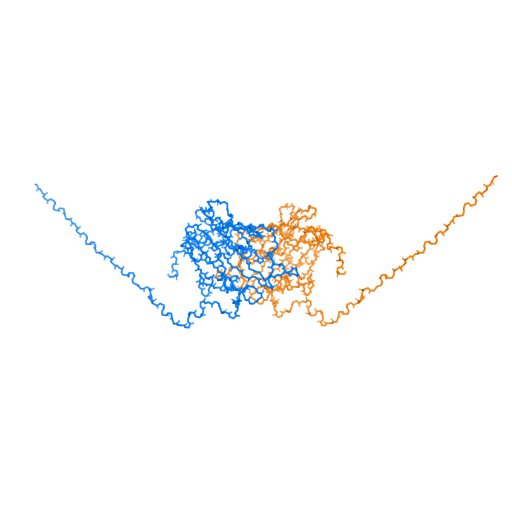 -3.555 -12.523 1 98.5 230 ALA B N 1
ATOM 3784 C CA . ALA B 1 230 ? -0.978 -2.57 -12.047 1 98.5 230 ALA B CA 1
ATOM 3785 C C . ALA B 1 230 ? 0.19 -2.424 -13.016 1 98.5 230 ALA B C 1
ATOM 3787 O O . ALA B 1 230 ? 0.495 -3.348 -13.773 1 98.5 230 ALA B O 1
ATOM 3788 N N . THR B 1 231 ? 0.792 -1.286 -13 1 98.44 231 THR B N 1
ATOM 3789 C CA . THR B 1 231 ? 2.045 -0.986 -13.68 1 98.44 231 THR B CA 1
ATOM 3790 C C . THR B 1 231 ? 3.033 -0.32 -12.727 1 98.44 231 THR B C 1
ATOM 3792 O O . THR B 1 231 ? 2.674 0.611 -12 1 98.44 231 THR B O 1
ATOM 3795 N N . CYS B 1 232 ? 4.203 -0.808 -12.734 1 98.12 232 CYS B N 1
ATOM 3796 C CA . CYS B 1 232 ? 5.27 -0.288 -11.883 1 98.12 232 CYS B CA 1
ATOM 3797 C C . CYS B 1 232 ? 6.484 0.104 -12.719 1 98.12 232 CYS B C 1
ATOM 3799 O O . CYS B 1 232 ? 6.867 -0.615 -13.641 1 98.12 232 CYS B O 1
ATOM 3801 N N . ILE B 1 233 ? 7.027 1.232 -12.438 1 98.06 233 ILE B N 1
ATOM 3802 C CA . ILE B 1 233 ? 8.305 1.641 -13.008 1 98.06 233 ILE B CA 1
ATOM 3803 C C . ILE B 1 233 ? 9.391 1.601 -11.938 1 98.06 233 ILE B C 1
ATOM 3805 O O . ILE B 1 233 ? 9.266 2.254 -10.898 1 98.06 233 ILE B O 1
ATOM 3809 N N . LEU B 1 234 ? 10.398 0.855 -12.195 1 95 234 LEU B N 1
ATOM 3810 C CA . LEU B 1 234 ? 11.562 0.759 -11.32 1 95 234 LEU B CA 1
ATOM 3811 C C . LEU B 1 234 ? 12.758 1.487 -11.922 1 95 234 LEU B C 1
ATOM 3813 O O . LEU B 1 234 ? 12.984 1.41 -13.133 1 95 234 LEU B O 1
ATOM 3817 N N . VAL B 1 235 ? 13.5 2.105 -11.039 1 94.69 235 VAL B N 1
ATOM 3818 C CA . VAL B 1 235 ? 14.695 2.811 -11.492 1 94.69 235 VAL B CA 1
ATOM 3819 C C . VAL B 1 235 ? 15.867 2.5 -10.555 1 94.69 235 VAL B C 1
ATOM 3821 O O . VAL B 1 235 ? 15.703 2.459 -9.336 1 94.69 235 VAL B O 1
ATOM 3824 N N . GLU B 1 236 ? 16.953 2.244 -11.117 1 90 236 GLU B N 1
ATOM 3825 C CA . GLU B 1 236 ? 18.203 2.148 -10.344 1 90 236 GLU B CA 1
ATOM 3826 C C . GLU B 1 236 ? 18.766 3.531 -10.031 1 90 236 GLU B C 1
ATOM 3828 O O . GLU B 1 236 ? 19.047 4.312 -10.938 1 90 236 GLU B O 1
ATOM 3833 N N . PRO B 1 237 ? 18.891 3.762 -8.781 1 78.75 237 PRO B N 1
ATOM 3834 C CA . PRO B 1 237 ? 19.484 5.066 -8.461 1 78.75 237 PRO B CA 1
ATOM 3835 C C . PRO B 1 237 ? 20.906 5.215 -8.984 1 78.75 237 PRO B C 1
ATOM 3837 O O . PRO B 1 237 ? 21.656 4.234 -9.039 1 78.75 237 PRO B O 1
ATOM 3840 N N . LYS B 1 238 ? 21.266 6.41 -9.258 1 68.69 238 LYS B N 1
ATOM 3841 C CA . LYS B 1 238 ? 22.562 6.699 -9.883 1 68.69 238 LYS B CA 1
ATOM 3842 C C . LYS B 1 238 ? 23.719 6.352 -8.945 1 68.69 238 LYS B C 1
ATOM 3844 O O . LYS B 1 238 ? 24.75 5.844 -9.391 1 68.69 238 LYS B O 1
ATOM 3849 N N . TRP B 1 239 ? 23.547 6.711 -7.656 1 59.34 239 TRP B N 1
ATOM 3850 C CA . TRP B 1 239 ? 24.672 6.512 -6.75 1 59.34 239 TRP B CA 1
ATOM 3851 C C . TRP B 1 239 ? 24.969 5.027 -6.586 1 59.34 239 TRP B C 1
ATOM 3853 O O . TRP B 1 239 ? 26.047 4.66 -6.086 1 59.34 239 TRP B O 1
ATOM 3863 N N . PHE B 1 240 ? 24.047 4.176 -6.934 1 57.72 240 PHE B N 1
ATOM 3864 C CA . PHE B 1 240 ? 24.25 2.734 -6.816 1 57.72 240 PHE B CA 1
ATOM 3865 C C . PHE B 1 240 ? 25.359 2.268 -7.75 1 57.72 240 PHE B C 1
ATOM 3867 O O . PHE B 1 240 ? 26.031 1.262 -7.484 1 57.72 240 PHE B O 1
ATOM 3874 N N . LYS B 1 241 ? 25.422 2.971 -8.898 1 50.84 241 LYS B N 1
ATOM 3875 C CA . LYS B 1 241 ? 26.547 2.662 -9.789 1 50.84 241 LYS B CA 1
ATOM 3876 C C . LYS B 1 241 ? 27.875 2.703 -9.039 1 50.84 241 LYS B C 1
ATOM 3878 O O . LYS B 1 241 ? 28.797 1.95 -9.352 1 50.84 241 LYS B O 1
ATOM 3883 N N . TYR B 1 242 ? 27.828 3.555 -8.016 1 47.19 242 TYR B N 1
ATOM 3884 C CA . TYR B 1 242 ? 29.078 3.75 -7.297 1 47.19 242 TYR B CA 1
ATOM 3885 C C . TYR B 1 242 ? 29.188 2.777 -6.129 1 47.19 242 TYR B C 1
ATOM 3887 O O . TYR B 1 242 ? 30.281 2.559 -5.602 1 47.19 242 TYR B O 1
ATOM 3895 N N . VAL B 1 243 ? 28.094 2.344 -5.637 1 46.59 243 VAL B N 1
ATOM 3896 C CA . VAL B 1 243 ? 28.156 1.435 -4.496 1 46.59 243 VAL B CA 1
ATOM 3897 C C . VAL B 1 243 ? 28.344 0 -4.988 1 46.59 243 VAL B C 1
ATOM 3899 O O . VAL B 1 243 ? 28.734 -0.881 -4.219 1 46.59 243 VAL B O 1
ATOM 3902 N N . SER B 1 244 ? 27.828 -0.324 -6.094 1 43.19 244 SER B N 1
ATOM 3903 C CA . SER B 1 244 ? 28.016 -1.686 -6.582 1 43.19 244 SER B CA 1
ATOM 3904 C C . SER B 1 244 ? 29.5 -2.086 -6.516 1 43.19 244 SER B C 1
ATOM 3906 O O . SER B 1 244 ? 29.812 -3.273 -6.508 1 43.19 244 SER B O 1
ATOM 3908 N N . TRP B 1 245 ? 30.312 -1.127 -6.652 1 37.38 245 TRP B N 1
ATOM 3909 C CA . TRP B 1 245 ? 31.719 -1.498 -6.629 1 37.38 245 TRP B CA 1
ATOM 3910 C C . TRP B 1 245 ? 32.125 -1.991 -5.242 1 37.38 245 TRP B C 1
ATOM 3912 O O . TRP B 1 245 ? 33.188 -2.613 -5.086 1 37.38 245 TRP B O 1
ATOM 3922 N N . ILE B 1 246 ? 31.438 -1.539 -4.16 1 35.06 246 ILE B N 1
ATOM 3923 C CA . ILE B 1 246 ? 31.922 -2.104 -2.9 1 35.06 246 ILE B CA 1
ATOM 3924 C C . ILE B 1 246 ? 31.281 -3.475 -2.678 1 35.06 246 ILE B C 1
ATOM 3926 O O . ILE B 1 246 ? 30.062 -3.586 -2.553 1 35.06 246 ILE B O 1
ATOM 3930 N N . ASN B 1 247 ? 31.656 -4.504 -3.248 1 34.75 247 ASN B N 1
ATOM 3931 C CA . ASN B 1 247 ? 31.453 -5.93 -3.014 1 34.75 247 ASN B CA 1
ATOM 3932 C C . ASN B 1 247 ? 31.203 -6.227 -1.538 1 34.75 247 ASN B C 1
ATOM 3934 O O . ASN B 1 247 ? 32.125 -6.371 -0.756 1 34.75 247 ASN B O 1
ATOM 3938 N N . ILE B 1 248 ? 30.188 -5.68 -0.928 1 27.11 248 ILE B N 1
ATOM 3939 C CA . ILE B 1 248 ? 30.094 -6.152 0.449 1 27.11 248 ILE B CA 1
ATOM 3940 C C . ILE B 1 248 ? 29.781 -7.645 0.461 1 27.11 248 ILE B C 1
ATOM 3942 O O . ILE B 1 248 ? 29.594 -8.234 1.526 1 27.11 248 ILE B O 1
ATOM 3946 N N . PHE B 1 249 ? 29.266 -8.32 -0.569 1 23.64 249 PHE B N 1
ATOM 3947 C CA . PHE B 1 249 ? 29.359 -9.766 -0.414 1 23.64 249 PHE B CA 1
ATOM 3948 C C . PHE B 1 249 ? 30.75 -10.273 -0.757 1 23.64 249 PHE B C 1
ATOM 3950 O O . PHE B 1 249 ? 31.422 -9.719 -1.637 1 23.64 249 PHE B O 1
#

Organism: Kluyveromyces lactis (strain ATCC 8585 / CBS 2359 / DSM 70799 / NBRC 1267 / NRRL Y-1140 / WM37) (NCBI:txid284590)

pLDDT: mean 72.61, std 25.9, range [23.03, 98.62]

Sequence (498 aa):
MSGKISRYVILPLTGFTLGFGYFVKPWHLDESALQTLHRPLQDQRTDVLDKLRATEWVKKLKESSDYMMHRQSEKIPVPHRDYHVGQGLLYGPTKLEIDPVVFTDNAQNKIHVIYHLGHNLGNEKNAVHKGVLSLLLDEALCFCGFPTLPSKRGVTASLDISFQKDVPVNSTIVLNAQVIETKGRKCIITGTLESPPLDPSTKLGSVKSLVAKSVPNWIYNPKPTVYATATCILVEPKWFKYVSWINIFMSGKISRYVILPLTGFTLGFGYFVKPWHLDESALQTLHRPLQDQRTDVLDKLRATEWVKKLKESSDYMMHRQSEKIPVPHRDYHVGQGLLYGPTKLEIDPVVFTDNAQNKIHVIYHLGHNLGNEKNAVHKGVLSLLLDEALCFCGFPTLPSKRGVTASLDISFQKDVPVNSTIVLNAQVIETKGRKCIITGTLESPPLDPSTKLGSVKSLVAKSVPNWIYNPKPTVYATATCILVEPKWFKYVSWINIF

InterPro domains:
  IPR006683 Thioesterase domain [PF03061] (127-191)
  IPR029069 HotDog domain superfamily [SSF54637] (5-235)
  IPR052061 Post-transcriptional expression and antimicrobial biosynthesis protein [PTHR47260] (7-244)